Protein AF-0000000083417760 (afdb_homodimer)

Radius of gyration: 20.89 Å; Cα contacts (8 Å, |Δi|>4): 671; chains: 2; bounding box: 54×52×48 Å

pLDDT: mean 97.5, std 2.39, range [79.94, 98.94]

Structure (mmCIF, N/CA/C/O backbone):
data_AF-0000000083417760-model_v1
#
loop_
_entity.id
_entity.type
_entity.pdbx_description
1 polymer 'Uncharacterized protein'
#
loop_
_atom_site.group_PDB
_atom_site.id
_atom_site.type_symbol
_atom_site.label_atom_id
_atom_site.label_alt_id
_atom_site.label_comp_id
_atom_site.label_asym_id
_atom_site.label_entity_id
_atom_site.label_seq_id
_atom_site.pdbx_PDB_ins_code
_atom_site.Cartn_x
_atom_site.Cartn_y
_atom_site.Cartn_z
_atom_site.occupancy
_atom_site.B_iso_or_equiv
_atom_site.auth_seq_id
_atom_site.auth_comp_id
_atom_site.auth_asym_id
_atom_site.auth_atom_id
_atom_site.pdbx_PDB_model_num
ATOM 1 N N . MET A 1 1 ? 11.297 17.328 -15.188 1 97.88 1 MET A N 1
ATOM 2 C CA . MET A 1 1 ? 10.344 16.266 -14.883 1 97.88 1 MET A CA 1
ATOM 3 C C . MET A 1 1 ? 8.953 16.844 -14.617 1 97.88 1 MET A C 1
ATOM 5 O O . MET A 1 1 ? 8.789 17.719 -13.758 1 97.88 1 MET A O 1
ATOM 9 N N . ASP A 1 2 ? 7.879 16.438 -15.414 1 98.88 2 ASP A N 1
ATOM 10 C CA . ASP A 1 2 ? 6.508 16.859 -15.164 1 98.88 2 ASP A CA 1
ATOM 11 C C . ASP A 1 2 ? 5.938 16.203 -13.914 1 98.88 2 ASP A C 1
ATOM 13 O O . ASP A 1 2 ? 6.172 15.016 -13.68 1 98.88 2 ASP A O 1
ATOM 17 N N . PHE A 1 3 ? 5.266 17 -13.172 1 98.94 3 PHE A N 1
ATOM 18 C CA . PHE A 1 3 ? 4.664 16.531 -11.93 1 98.94 3 PHE A CA 1
ATOM 19 C C . PHE A 1 3 ? 3.205 16.969 -11.844 1 98.94 3 PHE A C 1
ATOM 21 O O . PHE A 1 3 ? 2.912 18.141 -11.609 1 98.94 3 PHE A O 1
ATOM 28 N N . TYR A 1 4 ? 2.299 16.031 -12.078 1 98.94 4 TYR A N 1
ATOM 29 C CA . TYR A 1 4 ? 0.861 16.266 -11.992 1 98.94 4 TYR A CA 1
ATOM 30 C C . TYR A 1 4 ? 0.366 16.078 -10.562 1 98.94 4 TYR A C 1
ATOM 32 O O . TYR A 1 4 ? 0.519 15 -9.984 1 98.94 4 TYR A O 1
ATOM 40 N N . TYR A 1 5 ? -0.219 17.172 -9.969 1 98.75 5 TYR A N 1
ATOM 41 C CA . TYR A 1 5 ? -0.447 17.141 -8.523 1 98.75 5 TYR A CA 1
ATOM 42 C C . TYR A 1 5 ? -1.553 18.109 -8.125 1 98.75 5 TYR A C 1
ATOM 44 O O . TYR A 1 5 ? -2.057 18.875 -8.961 1 98.75 5 TYR A O 1
ATOM 52 N N . MET A 1 6 ? -1.96 18 -6.898 1 98.25 6 MET A N 1
ATOM 53 C CA . MET A 1 6 ? -2.701 19.016 -6.16 1 98.25 6 MET A CA 1
ATOM 54 C C . MET A 1 6 ? -1.98 19.391 -4.871 1 98.25 6 MET A C 1
ATOM 56 O O . MET A 1 6 ? -1.491 18.516 -4.156 1 98.25 6 MET A O 1
ATOM 60 N N . PRO A 1 7 ? -1.89 20.641 -4.535 1 96.75 7 PRO A N 1
ATOM 61 C CA . PRO A 1 7 ? -1.045 21.078 -3.424 1 96.75 7 PRO A CA 1
ATOM 62 C C . PRO A 1 7 ? -1.47 20.484 -2.086 1 96.75 7 PRO A C 1
ATOM 64 O O . PRO A 1 7 ? -0.623 20.203 -1.231 1 96.75 7 PRO A O 1
ATOM 67 N N . GLY A 1 8 ? -2.746 20.297 -1.853 1 96.81 8 GLY A N 1
ATOM 68 C CA . GLY A 1 8 ? -3.234 19.828 -0.564 1 96.81 8 GLY A CA 1
ATOM 69 C C . GLY A 1 8 ? -3.096 18.328 -0.382 1 96.81 8 GLY A C 1
ATOM 70 O O . GLY A 1 8 ? -3.223 17.812 0.733 1 96.81 8 GLY A O 1
ATOM 71 N N . SER A 1 9 ? -2.82 17.609 -1.444 1 97.81 9 SER A N 1
ATOM 72 C CA . SER A 1 9 ? -2.764 16.141 -1.425 1 97.81 9 SER A CA 1
ATOM 73 C C . SER A 1 9 ? -1.521 15.656 -0.692 1 97.81 9 SER A C 1
ATOM 75 O O . SER A 1 9 ? -0.396 15.969 -1.087 1 97.81 9 SER A O 1
ATOM 77 N N . ALA A 1 10 ? -1.73 14.867 0.361 1 98.44 10 ALA A N 1
ATOM 78 C CA . ALA A 1 10 ? -0.616 14.352 1.149 1 98.44 10 ALA A CA 1
ATOM 79 C C . ALA A 1 10 ? 0.332 13.523 0.283 1 98.44 10 ALA A C 1
ATOM 81 O O . ALA A 1 10 ? 1.549 13.727 0.318 1 98.44 10 ALA A O 1
ATOM 82 N N . PRO A 1 11 ? -0.184 12.617 -0.586 1 98.75 11 PRO A N 1
ATOM 83 C CA . PRO A 1 11 ? 0.727 11.875 -1.464 1 98.75 11 PRO A CA 1
ATOM 84 C C . PRO A 1 11 ? 1.527 12.789 -2.387 1 98.75 11 PRO A C 1
ATOM 86 O O . PRO A 1 11 ? 2.703 12.531 -2.652 1 98.75 11 PRO A O 1
ATOM 89 N N . CYS A 1 12 ? 0.948 13.844 -2.854 1 98.88 12 CYS A N 1
ATOM 90 C CA . CYS A 1 12 ? 1.666 14.797 -3.699 1 98.88 12 CYS A CA 1
ATOM 91 C C . CYS A 1 12 ? 2.732 15.531 -2.904 1 98.88 12 CYS A C 1
ATOM 93 O O . CYS A 1 12 ? 3.85 15.734 -3.389 1 98.88 12 CYS A O 1
ATOM 95 N N . ARG A 1 13 ? 2.398 15.93 -1.688 1 98.88 13 ARG A N 1
ATOM 96 C CA . ARG A 1 13 ? 3.348 16.656 -0.85 1 98.88 13 ARG A CA 1
ATOM 97 C C . ARG A 1 13 ? 4.551 15.781 -0.502 1 98.88 13 ARG A C 1
ATOM 99 O O . ARG A 1 13 ? 5.672 16.281 -0.387 1 98.88 13 ARG 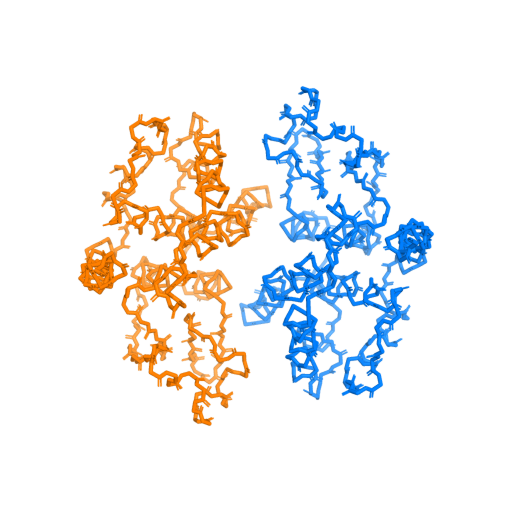A O 1
ATOM 106 N N . SER A 1 14 ? 4.355 14.5 -0.325 1 98.94 14 SER A N 1
ATOM 107 C CA . SER A 1 14 ? 5.484 13.609 -0.076 1 98.94 14 SER A CA 1
ATOM 108 C C . SER A 1 14 ? 6.457 13.609 -1.25 1 98.94 14 SER A C 1
ATOM 110 O O . SER A 1 14 ? 7.676 13.578 -1.054 1 98.94 14 SER A O 1
ATOM 112 N N . VAL A 1 15 ? 5.93 13.672 -2.488 1 98.94 15 VAL A N 1
ATOM 113 C CA . VAL A 1 15 ? 6.773 13.703 -3.68 1 98.94 15 VAL A CA 1
ATOM 114 C C . VAL A 1 15 ? 7.539 15.023 -3.736 1 98.94 15 VAL A C 1
ATOM 116 O O . VAL A 1 15 ? 8.734 15.047 -4.023 1 98.94 15 VAL A O 1
ATOM 119 N N . ILE A 1 16 ? 6.867 16.109 -3.42 1 98.88 16 ILE A N 1
ATOM 120 C CA . ILE A 1 16 ? 7.48 17.422 -3.424 1 98.88 16 ILE A CA 1
ATOM 121 C C . ILE A 1 16 ? 8.633 17.469 -2.426 1 98.88 16 ILE A C 1
ATOM 123 O O . ILE A 1 16 ? 9.734 17.906 -2.762 1 98.88 16 ILE A O 1
ATOM 127 N N . MET A 1 17 ? 8.414 16.969 -1.224 1 98.81 17 MET A N 1
ATOM 128 C CA . MET A 1 17 ? 9.445 16.984 -0.188 1 98.81 17 MET A CA 1
ATOM 129 C C . MET A 1 17 ? 10.609 16.078 -0.562 1 98.81 17 MET A C 1
ATOM 131 O O . MET A 1 17 ? 11.766 16.422 -0.321 1 98.81 17 MET A O 1
ATOM 135 N N . THR A 1 18 ? 10.32 14.906 -1.146 1 98.88 18 THR A N 1
ATOM 136 C CA . THR A 1 18 ? 11.383 14.016 -1.583 1 98.88 18 THR A CA 1
ATOM 137 C C . THR A 1 18 ? 12.227 14.672 -2.674 1 98.88 18 THR A C 1
ATOM 139 O O . THR A 1 18 ? 13.461 14.602 -2.639 1 98.88 18 THR A O 1
ATOM 142 N N . ALA A 1 19 ? 11.555 15.328 -3.631 1 98.81 19 ALA A N 1
ATOM 143 C CA . ALA A 1 19 ? 12.273 16.031 -4.699 1 98.81 19 ALA A CA 1
ATOM 144 C C . ALA A 1 19 ? 13.188 17.109 -4.133 1 98.81 19 ALA A C 1
ATOM 146 O O . ALA A 1 19 ? 14.336 17.234 -4.566 1 98.81 19 ALA A O 1
ATOM 147 N N . LYS A 1 20 ? 12.703 17.828 -3.164 1 98.5 20 LYS A N 1
ATOM 148 C CA . LYS A 1 20 ? 13.508 18.859 -2.518 1 98.5 20 LYS A CA 1
ATOM 149 C C . LYS A 1 20 ? 14.727 18.25 -1.831 1 98.5 20 LYS A C 1
ATOM 151 O O . LYS A 1 20 ? 15.836 18.797 -1.937 1 98.5 20 LYS A O 1
ATOM 156 N N . ALA A 1 21 ? 14.539 17.188 -1.177 1 98.31 21 ALA A N 1
ATOM 157 C CA . ALA A 1 21 ? 15.633 16.516 -0.483 1 98.31 21 ALA A CA 1
ATOM 158 C C . ALA A 1 21 ? 16.719 16.078 -1.464 1 98.31 21 ALA A C 1
ATOM 160 O O . ALA A 1 21 ? 17.891 16.016 -1.107 1 98.31 21 ALA A O 1
ATOM 161 N N . LEU A 1 22 ? 16.328 15.805 -2.697 1 98.5 22 LEU A N 1
ATOM 162 C CA . LEU A 1 22 ? 17.25 15.242 -3.691 1 98.5 22 LEU A CA 1
ATOM 163 C C . LEU A 1 22 ? 17.797 16.328 -4.605 1 98.5 22 LEU A C 1
ATOM 165 O O . LEU A 1 22 ? 18.672 16.078 -5.434 1 98.5 22 LEU A O 1
ATOM 169 N N . GLY A 1 23 ? 17.234 17.516 -4.484 1 97.94 23 GLY A N 1
ATOM 170 C CA . GLY A 1 23 ? 17.609 18.594 -5.383 1 97.94 23 GLY A CA 1
ATOM 171 C C . GLY A 1 23 ? 17.078 18.406 -6.789 1 97.94 23 GLY A C 1
ATOM 172 O O . GLY A 1 23 ? 17.703 18.828 -7.762 1 97.94 23 GLY A O 1
ATOM 173 N N . VAL A 1 24 ? 15.938 17.75 -6.941 1 98.12 24 VAL A N 1
ATOM 174 C CA . VAL A 1 24 ? 15.289 17.5 -8.227 1 98.12 24 VAL A CA 1
ATOM 175 C C . VAL A 1 24 ? 14.227 18.562 -8.477 1 98.12 24 VAL A C 1
ATOM 177 O O . VAL A 1 24 ? 13.406 18.859 -7.602 1 98.12 24 VAL A O 1
ATOM 180 N N . GLU A 1 25 ? 14.219 19.141 -9.586 1 97.25 25 GLU A N 1
ATOM 181 C CA . GLU A 1 25 ? 13.227 20.141 -9.953 1 97.25 25 GLU A CA 1
ATOM 182 C C . GLU A 1 25 ? 11.977 19.5 -10.539 1 97.25 25 GLU A C 1
ATOM 184 O O . GLU A 1 25 ? 12.07 18.594 -11.383 1 97.25 25 GLU A O 1
ATOM 189 N N . LEU A 1 26 ? 10.859 19.953 -10.117 1 98.62 26 LEU A N 1
ATOM 190 C CA . LEU A 1 26 ? 9.57 19.484 -10.617 1 98.62 26 LEU A CA 1
ATOM 191 C C . LEU A 1 26 ? 8.875 20.578 -11.438 1 98.62 26 LEU A C 1
ATOM 193 O O . LEU A 1 26 ? 8.781 21.719 -10.992 1 98.62 26 LEU A O 1
ATOM 197 N N . ASN A 1 27 ? 8.508 20.25 -12.617 1 98.88 27 ASN A N 1
ATOM 198 C CA . ASN A 1 27 ? 7.578 21.078 -13.383 1 98.88 27 ASN A CA 1
ATOM 199 C C . ASN A 1 27 ? 6.133 20.797 -12.984 1 98.88 27 ASN A C 1
ATOM 201 O O . ASN A 1 27 ? 5.496 19.891 -13.539 1 98.88 27 ASN A O 1
ATOM 205 N N . LYS A 1 28 ? 5.637 21.562 -12.062 1 98.69 28 LYS A N 1
ATOM 206 C CA . LYS A 1 28 ? 4.363 21.312 -11.398 1 98.69 28 LYS A CA 1
ATOM 207 C C . LYS A 1 28 ? 3.189 21.641 -12.32 1 98.69 28 LYS A C 1
ATOM 209 O O . LYS A 1 28 ? 3.121 22.719 -12.891 1 98.69 28 LYS A O 1
ATOM 214 N N . LYS A 1 29 ? 2.314 20.719 -12.477 1 98.75 29 LYS A N 1
ATOM 215 C CA . LYS A 1 29 ? 1.09 20.812 -13.266 1 98.75 29 LYS A CA 1
ATOM 216 C C . LYS A 1 29 ? -0.131 20.422 -12.43 1 98.75 29 LYS A C 1
ATOM 218 O O . LYS A 1 29 ? -0.306 19.266 -12.078 1 98.75 29 LYS A O 1
ATOM 223 N N . ILE A 1 30 ? -1.004 21.391 -12.195 1 98.5 30 ILE A N 1
ATOM 224 C CA . ILE A 1 30 ? -2.158 21.141 -11.336 1 98.5 30 ILE A CA 1
ATOM 225 C C . ILE A 1 30 ? -3.184 20.281 -12.078 1 98.5 30 ILE A C 1
ATOM 227 O O . ILE A 1 30 ? -3.506 20.562 -13.234 1 98.5 30 ILE A O 1
ATOM 231 N N . VAL A 1 31 ? -3.613 19.234 -11.5 1 98.62 31 VAL A N 1
ATOM 232 C CA . VAL A 1 31 ? -4.766 18.422 -11.898 1 98.62 31 VAL A CA 1
ATOM 233 C C . VAL A 1 31 ? -5.836 18.484 -10.812 1 98.62 31 VAL A C 1
ATOM 235 O O . VAL A 1 31 ? -5.711 17.844 -9.766 1 98.62 31 VAL A O 1
ATOM 238 N N . ASN A 1 32 ? -6.891 19.281 -11.023 1 97.44 32 ASN A N 1
ATOM 239 C CA . ASN A 1 32 ? -7.973 19.422 -10.055 1 97.44 32 ASN A CA 1
ATOM 240 C C . ASN A 1 32 ? -8.922 18.234 -10.094 1 97.44 32 ASN A C 1
ATOM 242 O O . ASN A 1 32 ? -9.852 18.203 -10.906 1 97.44 32 ASN A O 1
ATOM 246 N N . THR A 1 33 ? -8.742 17.328 -9.172 1 96.38 33 THR A N 1
ATOM 247 C CA . THR A 1 33 ? -9.539 16.109 -9.18 1 96.38 33 THR A CA 1
ATOM 248 C C . THR A 1 33 ? -10.969 16.391 -8.734 1 96.38 33 THR A C 1
ATOM 250 O O . THR A 1 33 ? -11.883 15.625 -9.055 1 96.38 33 THR A O 1
ATOM 253 N N . LEU A 1 34 ? -11.188 17.469 -7.961 1 92.75 34 LEU A N 1
ATOM 254 C CA . LEU A 1 34 ? -12.539 17.859 -7.566 1 92.75 34 LEU A CA 1
ATOM 255 C C . LEU A 1 34 ? -13.367 18.281 -8.781 1 92.75 34 LEU A C 1
ATOM 257 O O . LEU A 1 34 ? -14.594 18.141 -8.773 1 92.75 34 LEU A O 1
ATOM 261 N N . GLU A 1 35 ? -12.703 18.734 -9.766 1 95.88 35 GLU A N 1
ATOM 262 C CA . GLU A 1 35 ? -13.352 19.094 -11.023 1 95.88 35 GLU A CA 1
ATOM 263 C C . GLU A 1 35 ? -13.203 17.984 -12.055 1 95.88 35 GLU A C 1
ATOM 265 O O . GLU A 1 35 ? -13.461 18.203 -13.242 1 95.88 35 GLU A O 1
ATOM 270 N N . LYS A 1 36 ? -12.641 16.875 -11.734 1 97.25 36 LYS A N 1
ATOM 271 C CA . LYS A 1 36 ? -12.539 15.641 -12.516 1 97.25 36 LYS A CA 1
ATOM 272 C C . LYS A 1 36 ? -11.562 15.82 -13.68 1 97.25 36 LYS A C 1
ATOM 274 O O . LYS A 1 36 ? -11.734 15.195 -14.727 1 97.25 36 LYS A O 1
ATOM 279 N N . GLU A 1 37 ? -10.625 16.656 -13.484 1 98.5 37 GLU A N 1
ATOM 280 C CA . GLU A 1 37 ? -9.633 16.891 -14.531 1 98.5 37 GLU A CA 1
ATOM 281 C C . GLU A 1 37 ? -8.812 15.625 -14.797 1 98.5 37 GLU A C 1
ATOM 283 O O . GLU A 1 37 ? -8.312 15.422 -15.898 1 98.5 37 GLU A O 1
ATOM 288 N N . GLN A 1 38 ? -8.695 14.727 -13.812 1 98.5 38 GLN A N 1
ATOM 289 C CA . GLN A 1 38 ? -7.914 13.5 -13.945 1 98.5 38 GLN A CA 1
ATOM 290 C C . GLN A 1 38 ? -8.602 12.516 -14.891 1 98.5 38 GLN A C 1
ATOM 292 O O . GLN A 1 38 ? -7.996 11.523 -15.312 1 98.5 38 GLN A O 1
ATOM 297 N N . LEU A 1 39 ? -9.828 12.812 -15.258 1 98.31 39 LEU A N 1
ATOM 298 C CA . LEU A 1 39 ? -10.578 11.898 -16.109 1 98.31 39 LEU A CA 1
ATOM 299 C C . LEU A 1 39 ? -10.523 12.344 -17.562 1 98.31 39 LEU A C 1
ATOM 301 O O . LEU A 1 39 ? -11.016 11.648 -18.453 1 98.31 39 LEU A O 1
ATOM 305 N N . LYS A 1 40 ? -9.977 13.5 -17.812 1 98.31 40 LYS A N 1
ATOM 306 C CA . LYS A 1 40 ? -9.844 13.969 -19.188 1 98.31 40 LYS A CA 1
ATOM 307 C C . LYS A 1 40 ? -8.906 13.062 -19.984 1 98.31 40 LYS A C 1
ATOM 309 O O . LYS A 1 40 ? -7.898 12.586 -19.469 1 98.31 40 LYS A O 1
ATOM 314 N N . PRO A 1 41 ? -9.195 12.898 -21.281 1 98.12 41 PRO A N 1
ATOM 315 C CA . PRO A 1 41 ? -8.438 11.961 -22.109 1 98.12 41 PRO A CA 1
ATOM 316 C C . PRO A 1 41 ? -6.938 12.258 -22.109 1 98.12 41 PRO A C 1
ATOM 318 O O . PRO A 1 41 ? -6.125 11.328 -22.125 1 98.12 41 PRO A O 1
ATOM 321 N N . GLU A 1 42 ? -6.586 13.492 -22.078 1 98 42 GLU A N 1
ATOM 322 C CA . GLU A 1 42 ? -5.176 13.859 -22.141 1 98 42 GLU A CA 1
ATOM 323 C C . GLU A 1 42 ? -4.418 13.352 -20.922 1 98 42 GLU A C 1
ATOM 325 O O . GLU A 1 42 ? -3.248 12.977 -21.031 1 98 42 GLU A O 1
ATOM 330 N N . PHE A 1 43 ? -5.062 13.398 -19.719 1 98.69 43 PHE A N 1
ATOM 331 C CA . PHE A 1 43 ? -4.41 12.883 -18.516 1 98.69 43 PHE A CA 1
ATOM 332 C C . PHE A 1 43 ? -4.492 11.367 -18.469 1 98.69 43 PHE A C 1
ATOM 334 O O . PHE A 1 43 ? -3.533 10.703 -18.062 1 98.69 43 PHE A O 1
ATOM 341 N N . VAL A 1 44 ? -5.629 10.789 -18.891 1 98.31 44 VAL A N 1
ATOM 342 C CA . VAL A 1 44 ? -5.832 9.344 -18.859 1 98.31 44 VAL A CA 1
ATOM 343 C C . VAL A 1 44 ? -4.816 8.656 -19.766 1 98.31 44 VAL A C 1
ATOM 345 O O . VAL A 1 44 ? -4.348 7.559 -19.469 1 98.31 44 VAL A O 1
ATOM 348 N N . LYS A 1 45 ? -4.375 9.297 -20.781 1 97.81 45 LYS A N 1
ATOM 349 C CA . LYS A 1 45 ? -3.352 8.766 -21.672 1 97.81 45 LYS A CA 1
ATOM 350 C C . LYS A 1 45 ? -2.02 8.609 -20.938 1 97.81 45 LYS A C 1
ATOM 352 O O . LYS A 1 45 ? -1.226 7.727 -21.281 1 97.81 45 LYS A O 1
ATOM 357 N N . ILE A 1 46 ? -1.769 9.469 -19.984 1 98.38 46 ILE A N 1
ATOM 358 C CA . ILE A 1 46 ? -0.535 9.414 -19.219 1 98.38 46 ILE A CA 1
ATOM 359 C C . ILE A 1 46 ? -0.664 8.367 -18.109 1 98.38 46 ILE A C 1
ATOM 361 O O . ILE A 1 46 ? 0.223 7.531 -17.938 1 98.38 46 ILE A O 1
ATOM 365 N N . ASN A 1 47 ? -1.743 8.406 -17.438 1 98.69 47 ASN A N 1
ATOM 366 C CA . ASN A 1 47 ? -2.037 7.512 -16.328 1 98.69 47 ASN A CA 1
ATOM 367 C C . ASN A 1 47 ? -3.43 6.898 -16.453 1 98.69 47 ASN A C 1
ATOM 369 O O . ASN A 1 47 ? -4.406 7.465 -15.969 1 98.69 47 ASN A O 1
ATOM 373 N N . PRO A 1 48 ? -3.537 5.68 -16.938 1 98.25 48 PRO A N 1
ATOM 374 C CA . PRO A 1 48 ? -4.84 5.039 -17.141 1 98.25 48 PRO A CA 1
ATOM 375 C C . PRO A 1 48 ? -5.605 4.836 -15.836 1 98.25 48 PRO A C 1
ATOM 377 O O . PRO A 1 48 ? -6.816 4.59 -15.867 1 98.25 48 PRO A O 1
ATOM 380 N N . GLN A 1 49 ? -4.918 4.922 -14.703 1 98.56 49 GLN A N 1
ATOM 381 C CA . GLN A 1 49 ? -5.574 4.832 -13.406 1 98.56 49 GLN A CA 1
ATOM 382 C C . GLN A 1 49 ? -6.09 6.195 -12.953 1 98.56 49 GLN A C 1
ATOM 384 O O . GLN A 1 49 ? -6.809 6.297 -11.953 1 98.56 49 GLN A O 1
ATOM 389 N N . HIS A 1 50 ? -5.609 7.27 -13.625 1 98.44 50 HIS A N 1
ATOM 390 C CA . HIS A 1 50 ? -6.094 8.641 -13.516 1 98.44 50 HIS A CA 1
ATOM 391 C C . HIS A 1 50 ? -5.953 9.164 -12.094 1 98.44 50 HIS A C 1
ATOM 393 O O . HIS A 1 50 ? -6.883 9.766 -11.555 1 98.44 50 HIS A O 1
ATOM 399 N N . THR A 1 51 ? -4.871 8.812 -11.43 1 98.44 51 THR A N 1
ATOM 400 C CA . THR A 1 51 ? -4.613 9.289 -10.07 1 98.44 51 THR A CA 1
ATOM 401 C C . THR A 1 51 ? -3.488 10.312 -10.062 1 98.44 51 THR A C 1
ATOM 403 O O . THR A 1 51 ? -2.682 10.367 -10.992 1 98.44 51 THR A O 1
ATOM 406 N N . ILE A 1 52 ? -3.479 11.164 -9.109 1 98.62 52 ILE A N 1
ATOM 407 C CA . ILE A 1 52 ? -2.326 11.977 -8.734 1 98.62 52 ILE A CA 1
ATOM 408 C C . ILE A 1 52 ? -1.758 11.484 -7.406 1 98.62 52 ILE A C 1
ATOM 410 O O . ILE A 1 52 ? -2.477 10.898 -6.598 1 98.62 52 ILE A O 1
ATOM 414 N N . PRO A 1 53 ? -0.456 11.656 -7.172 1 98.88 53 PRO A N 1
ATOM 415 C CA . PRO A 1 53 ? 0.546 12.258 -8.055 1 98.88 53 PRO A CA 1
ATOM 416 C C . PRO A 1 53 ? 0.907 11.359 -9.234 1 98.88 53 PRO A C 1
ATOM 418 O O . PRO A 1 53 ? 0.775 10.133 -9.148 1 98.88 53 PRO A O 1
ATOM 421 N N . THR A 1 54 ? 1.245 11.945 -10.336 1 98.94 54 THR A N 1
ATOM 422 C CA . THR A 1 54 ? 1.844 11.312 -11.508 1 98.94 54 THR A CA 1
ATOM 423 C C . THR A 1 54 ? 3.047 12.109 -12 1 98.94 54 THR A C 1
ATOM 425 O O . THR A 1 54 ? 3 13.344 -12.047 1 98.94 54 THR A O 1
ATOM 428 N N . ILE A 1 55 ? 4.168 11.469 -12.258 1 98.94 55 ILE A N 1
ATOM 429 C CA . ILE A 1 55 ? 5.309 12.156 -12.852 1 98.94 55 ILE A CA 1
ATOM 430 C C . ILE A 1 55 ? 5.523 11.656 -14.281 1 98.94 55 ILE A C 1
ATOM 432 O O . ILE A 1 55 ? 5.094 10.555 -14.625 1 98.94 55 ILE A O 1
ATOM 436 N N . VAL A 1 56 ? 6.09 12.422 -15.117 1 98.88 56 VAL A N 1
ATOM 437 C CA . VAL A 1 56 ? 6.676 12.047 -16.406 1 98.88 56 VAL A CA 1
ATOM 438 C C . VAL A 1 56 ? 8.133 12.492 -16.453 1 98.88 56 VAL A C 1
ATOM 440 O O . VAL A 1 56 ? 8.422 13.688 -16.578 1 98.88 56 VAL A O 1
ATOM 443 N N . ASP A 1 57 ? 9.047 11.539 -16.281 1 98.75 57 ASP A N 1
ATOM 444 C CA . ASP A 1 57 ? 10.484 11.773 -16.312 1 98.75 57 ASP A CA 1
ATOM 445 C C . ASP A 1 57 ? 11.102 11.305 -17.625 1 98.75 57 ASP A C 1
ATOM 447 O O . ASP A 1 57 ? 11.422 10.125 -17.781 1 98.75 57 ASP A O 1
ATOM 451 N N . ASN A 1 58 ? 11.344 12.266 -18.562 1 97.69 58 ASN A N 1
ATOM 452 C CA . ASN A 1 58 ? 11.898 11.938 -19.875 1 97.69 58 ASN A CA 1
ATOM 453 C C . ASN A 1 58 ? 11.109 10.836 -20.562 1 97.69 58 ASN A C 1
ATOM 455 O O . ASN A 1 58 ? 11.672 9.82 -20.969 1 97.69 58 ASN A O 1
ATOM 459 N N . GLY A 1 59 ? 9.844 11 -20.562 1 98 59 GLY A N 1
ATOM 460 C CA . GLY A 1 59 ? 8.961 10.086 -21.266 1 98 59 GLY A CA 1
ATOM 461 C C . GLY A 1 59 ? 8.5 8.922 -20.422 1 98 59 GLY A C 1
ATOM 462 O O . GLY A 1 59 ? 7.598 8.18 -20.812 1 98 59 GLY A O 1
ATOM 463 N N . PHE A 1 60 ? 9.07 8.758 -19.25 1 98.44 60 PHE A N 1
ATOM 464 C CA . PHE A 1 60 ? 8.672 7.684 -18.344 1 98.44 60 PHE A CA 1
ATOM 465 C C . PHE A 1 60 ? 7.598 8.164 -17.375 1 98.44 60 PHE A C 1
ATOM 467 O O . PHE A 1 60 ? 7.867 8.992 -16.5 1 98.44 60 PHE A O 1
ATOM 474 N N . ALA A 1 61 ? 6.352 7.637 -17.516 1 98.81 61 ALA A N 1
ATOM 475 C CA . ALA A 1 61 ? 5.242 7.984 -16.641 1 98.81 61 ALA A CA 1
ATOM 476 C C . ALA A 1 61 ? 5.172 7.035 -15.445 1 98.81 61 ALA A C 1
ATOM 478 O O . ALA A 1 61 ? 5.332 5.824 -15.602 1 98.81 61 ALA A O 1
ATOM 479 N N . LEU A 1 62 ? 4.988 7.625 -14.312 1 98.88 62 LEU A N 1
ATOM 480 C CA . LEU A 1 62 ? 4.891 6.844 -13.086 1 98.88 62 LEU A CA 1
ATOM 481 C C . LEU A 1 62 ? 3.906 7.488 -12.109 1 98.88 62 LEU A C 1
ATOM 483 O O . LEU A 1 62 ? 3.908 8.703 -11.938 1 98.88 62 LEU A O 1
ATOM 487 N N . TRP A 1 63 ? 3.035 6.59 -11.625 1 98.75 63 TRP A N 1
ATOM 488 C CA . TRP A 1 63 ? 2.133 7.008 -10.555 1 98.75 63 TRP A CA 1
ATOM 489 C C . TRP A 1 63 ? 2.244 6.078 -9.352 1 98.75 63 TRP A C 1
ATOM 491 O O . TRP A 1 63 ? 2.957 5.074 -9.406 1 98.75 63 TRP A O 1
ATOM 501 N N . GLU A 1 64 ? 1.412 6.477 -8.312 1 98.19 64 GLU A N 1
ATOM 502 C CA . GLU A 1 64 ? 1.543 5.973 -6.945 1 98.19 64 GLU A CA 1
ATOM 503 C C . GLU A 1 64 ? 2.668 6.688 -6.199 1 98.19 64 GLU A C 1
ATOM 505 O O . GLU A 1 64 ? 3.836 6.574 -6.574 1 98.19 64 GLU A O 1
ATOM 510 N N . SER A 1 65 ? 2.41 7.484 -5.195 1 98.81 65 SER A N 1
ATOM 511 C CA . SER A 1 65 ? 3.344 8.391 -4.539 1 98.81 65 SER A CA 1
ATOM 512 C C . SER A 1 65 ? 4.543 7.641 -3.973 1 98.81 65 SER A C 1
ATOM 514 O O . SER A 1 65 ? 5.691 8.031 -4.188 1 98.81 65 SER A O 1
ATOM 516 N N . ARG A 1 66 ? 4.34 6.465 -3.355 1 98.88 66 ARG A N 1
ATOM 517 C CA . ARG A 1 66 ? 5.418 5.742 -2.695 1 98.88 66 ARG A CA 1
ATOM 518 C C . ARG A 1 66 ? 6.348 5.09 -3.717 1 98.88 66 ARG A C 1
ATOM 520 O O . ARG A 1 66 ? 7.559 5.023 -3.506 1 98.88 66 ARG A O 1
ATOM 527 N N . ALA A 1 67 ? 5.766 4.613 -4.844 1 98.88 67 ALA A N 1
ATOM 528 C CA . ALA A 1 67 ? 6.602 4.148 -5.949 1 98.88 67 ALA A CA 1
ATOM 529 C C . ALA A 1 67 ? 7.438 5.289 -6.523 1 98.88 67 ALA A C 1
ATOM 531 O O . ALA A 1 67 ? 8.609 5.098 -6.863 1 98.88 67 ALA A O 1
ATOM 532 N N . ILE A 1 68 ? 6.859 6.5 -6.625 1 98.94 68 ILE A N 1
ATOM 533 C CA . ILE A 1 68 ? 7.559 7.676 -7.125 1 98.94 68 ILE A CA 1
ATOM 534 C C . ILE A 1 68 ? 8.703 8.039 -6.176 1 98.94 68 ILE A C 1
ATOM 536 O O . ILE A 1 68 ? 9.805 8.359 -6.621 1 98.94 68 ILE A O 1
ATOM 540 N N . LEU A 1 69 ? 8.445 7.965 -4.848 1 98.94 69 LEU A N 1
ATOM 541 C CA . LEU A 1 69 ? 9.492 8.281 -3.885 1 98.94 69 LEU A CA 1
ATOM 542 C C . LEU A 1 69 ? 10.703 7.367 -4.074 1 98.94 69 LEU A C 1
ATOM 544 O O . LEU A 1 69 ? 11.836 7.844 -4.168 1 98.94 69 LEU A O 1
ATOM 548 N N . VAL A 1 70 ? 10.438 6.066 -4.141 1 98.94 70 VAL A N 1
ATOM 549 C CA . VAL A 1 70 ? 11.523 5.105 -4.293 1 98.94 70 VAL A CA 1
ATOM 550 C C . VAL A 1 70 ? 12.242 5.344 -5.625 1 98.94 70 VAL A C 1
ATOM 552 O O . VAL A 1 70 ? 13.469 5.324 -5.688 1 98.94 70 VAL A O 1
ATOM 555 N N . TYR A 1 71 ? 11.492 5.633 -6.688 1 98.94 71 TYR A N 1
ATOM 556 C CA . TYR A 1 71 ? 12.078 5.902 -7.996 1 98.94 71 TYR A CA 1
ATOM 557 C C . TYR A 1 71 ? 13.016 7.102 -7.941 1 98.94 71 TYR A C 1
ATOM 559 O O . TYR A 1 71 ? 14.148 7.035 -8.43 1 98.94 71 TYR A O 1
ATOM 567 N N . LEU A 1 72 ? 12.586 8.195 -7.316 1 98.94 72 LEU A N 1
ATOM 568 C CA . LEU A 1 72 ? 13.383 9.422 -7.246 1 98.94 72 LEU A CA 1
ATOM 569 C C . LEU A 1 72 ? 14.688 9.18 -6.492 1 98.94 72 LEU A C 1
ATOM 571 O O . LEU A 1 72 ? 15.75 9.625 -6.926 1 98.94 72 LEU A O 1
ATOM 575 N N . VAL A 1 73 ? 14.617 8.43 -5.383 1 98.69 73 VAL A N 1
ATOM 576 C CA . VAL A 1 73 ? 15.82 8.234 -4.586 1 98.69 73 VAL A CA 1
ATOM 577 C C . VAL A 1 73 ? 16.781 7.289 -5.309 1 98.69 73 VAL A C 1
ATOM 579 O O . VAL A 1 73 ? 18 7.453 -5.238 1 98.69 73 VAL A O 1
ATOM 582 N N . GLU A 1 74 ? 16.234 6.262 -5.988 1 98.56 74 GLU A N 1
ATOM 583 C CA . GLU A 1 74 ? 17.078 5.301 -6.699 1 98.56 74 GLU A CA 1
ATOM 584 C C . GLU A 1 74 ? 17.75 5.949 -7.906 1 98.56 74 GLU A C 1
ATOM 586 O O . GLU A 1 74 ? 18.906 5.637 -8.219 1 98.56 74 GLU A O 1
ATOM 591 N N . LYS A 1 75 ? 17.047 6.848 -8.547 1 98.38 75 LYS A N 1
ATOM 592 C CA . LYS A 1 75 ? 17.531 7.422 -9.805 1 98.38 75 LYS A CA 1
ATOM 593 C C . LYS A 1 75 ? 18.391 8.648 -9.547 1 98.38 75 LYS A C 1
ATOM 595 O O . LYS A 1 75 ? 19.406 8.859 -10.227 1 98.38 75 LYS A O 1
ATOM 600 N N . TYR A 1 76 ? 18.062 9.445 -8.555 1 98.31 76 TYR A N 1
ATOM 601 C CA . TYR A 1 76 ? 18.656 10.773 -8.438 1 98.31 76 TYR A CA 1
ATOM 602 C C . TYR A 1 76 ? 19.391 10.93 -7.113 1 98.31 76 TYR A C 1
ATOM 604 O O . TYR A 1 76 ? 20.062 11.938 -6.883 1 98.31 76 TYR A O 1
ATOM 612 N N . GLY A 1 77 ? 19.25 9.945 -6.211 1 97.81 77 GLY A N 1
ATOM 613 C CA . GLY A 1 77 ? 19.938 10.039 -4.926 1 97.81 77 GLY A CA 1
ATOM 614 C C . GLY A 1 77 ? 21.438 10.008 -5.047 1 97.81 77 GLY A C 1
ATOM 615 O O . GLY A 1 77 ? 21.984 9.281 -5.887 1 97.81 77 GLY A O 1
ATOM 616 N N . LYS A 1 78 ? 22.125 10.734 -4.164 1 96.62 78 LYS A N 1
ATOM 617 C CA . LYS A 1 78 ? 23.578 10.781 -4.156 1 96.62 78 LYS A CA 1
ATOM 618 C C . LYS A 1 78 ? 24.156 9.703 -3.244 1 96.62 78 LYS A C 1
ATOM 620 O O . LYS A 1 78 ? 25.344 9.391 -3.318 1 96.62 78 LYS A O 1
ATOM 625 N N . ASP A 1 79 ? 23.391 9.242 -2.35 1 96.12 79 ASP A N 1
ATOM 626 C CA . ASP A 1 79 ? 23.719 8.156 -1.433 1 96.12 79 ASP A CA 1
ATOM 627 C C . ASP A 1 79 ? 22.469 7.359 -1.047 1 96.12 79 ASP A C 1
ATOM 629 O O . ASP A 1 79 ? 21.406 7.543 -1.636 1 96.12 79 ASP A O 1
ATOM 633 N N . ASP A 1 80 ? 22.656 6.504 -0.056 1 94.56 80 ASP A N 1
ATOM 634 C CA . ASP A 1 80 ? 21.562 5.582 0.261 1 94.56 80 ASP A CA 1
ATOM 635 C C . ASP A 1 80 ? 20.844 6 1.542 1 94.56 80 ASP A C 1
ATOM 637 O O . ASP A 1 80 ? 20.172 5.188 2.176 1 94.56 80 ASP A O 1
ATOM 641 N N . SER A 1 81 ? 21.016 7.207 1.963 1 96.38 81 SER A N 1
ATOM 642 C CA . SER A 1 81 ? 20.516 7.617 3.266 1 96.38 81 SER A CA 1
ATOM 643 C C . SER A 1 81 ? 18.984 7.625 3.281 1 96.38 81 SER A C 1
ATOM 645 O O . SER A 1 81 ? 18.359 7.156 4.242 1 96.38 81 SER A O 1
ATOM 647 N N . LEU A 1 82 ? 18.391 8.055 2.186 1 98.5 82 LEU A N 1
ATOM 648 C CA . LEU A 1 82 ? 16.938 8.195 2.152 1 98.5 82 LEU A CA 1
ATOM 649 C C . LEU A 1 82 ? 16.266 6.848 1.888 1 98.5 82 LEU A C 1
ATOM 651 O O . LEU A 1 82 ? 15.062 6.691 2.115 1 98.5 82 LEU A O 1
ATOM 655 N N . TYR A 1 83 ? 17.031 5.91 1.386 1 98.56 83 TYR A N 1
ATOM 656 C CA . TYR A 1 83 ? 16.547 4.566 1.09 1 98.56 83 TYR A CA 1
ATOM 657 C C . TYR A 1 83 ? 17.688 3.551 1.171 1 98.56 83 TYR A C 1
ATOM 659 O O . TYR A 1 83 ? 18.281 3.191 0.151 1 98.56 83 TYR A O 1
ATOM 667 N N . PRO A 1 84 ? 17.906 2.992 2.379 1 98.06 84 PRO A N 1
ATOM 668 C CA . PRO A 1 84 ? 19.078 2.154 2.637 1 98.06 84 PRO A CA 1
ATOM 669 C C . PRO A 1 84 ? 19.125 0.915 1.746 1 98.06 84 PRO A C 1
ATOM 671 O O . PRO A 1 84 ? 18.078 0.365 1.392 1 98.06 84 PRO A O 1
ATOM 674 N N . LYS A 1 85 ? 20.406 0.455 1.526 1 96.62 85 LYS A N 1
ATOM 675 C CA . LYS A 1 85 ? 20.578 -0.722 0.681 1 96.62 85 LYS A CA 1
ATOM 676 C C . LYS A 1 85 ? 20.656 -1.994 1.521 1 96.62 85 LYS A C 1
ATOM 678 O O . LYS A 1 85 ? 20.516 -3.1 0.996 1 96.62 85 LYS A O 1
ATOM 683 N N . ASP A 1 86 ? 20.953 -1.82 2.857 1 97.75 86 ASP A N 1
ATOM 684 C CA . ASP A 1 86 ? 20.859 -2.973 3.746 1 97.75 86 ASP A CA 1
ATOM 685 C C . ASP A 1 86 ? 19.469 -3.58 3.73 1 97.75 86 ASP A C 1
ATOM 687 O O . ASP A 1 86 ? 18.469 -2.877 3.947 1 97.75 86 ASP A O 1
ATOM 691 N N . PRO A 1 87 ? 19.328 -4.887 3.473 1 98.06 87 PRO A N 1
ATOM 692 C CA . PRO A 1 87 ? 18 -5.492 3.285 1 98.06 87 PRO A CA 1
ATOM 693 C C . PRO A 1 87 ? 17.094 -5.293 4.492 1 98.06 87 PRO A C 1
ATOM 695 O O . PRO A 1 87 ? 15.891 -5.035 4.328 1 98.06 87 PRO A O 1
ATOM 698 N N . LYS A 1 88 ? 17.641 -5.379 5.676 1 98.38 88 LYS A N 1
ATOM 699 C CA . LYS A 1 88 ? 16.812 -5.234 6.863 1 98.38 88 LYS A CA 1
ATOM 700 C C . LYS A 1 88 ? 16.328 -3.793 7.031 1 98.38 88 LYS A C 1
ATOM 702 O O . LYS A 1 88 ? 15.148 -3.547 7.27 1 98.38 88 LYS A O 1
ATOM 707 N N . GLN A 1 89 ? 17.25 -2.832 6.898 1 98.38 89 GLN A N 1
ATOM 708 C CA . GLN A 1 89 ? 16.891 -1.422 7.02 1 98.38 89 GLN A CA 1
ATOM 709 C C . GLN A 1 89 ? 15.891 -1.012 5.934 1 98.38 89 GLN A C 1
ATOM 711 O O . GLN A 1 89 ? 14.922 -0.298 6.211 1 98.38 89 GLN A O 1
ATOM 716 N N . GLN A 1 90 ? 16.141 -1.512 4.75 1 98.62 90 GLN A N 1
ATOM 717 C CA . GLN A 1 90 ? 15.258 -1.208 3.635 1 98.62 90 GLN A CA 1
ATOM 718 C C . GLN A 1 90 ? 13.867 -1.785 3.869 1 98.62 90 GLN A C 1
ATOM 720 O O . GLN A 1 90 ? 12.859 -1.151 3.539 1 98.62 90 GLN A O 1
ATOM 725 N N . ALA A 1 91 ? 13.812 -2.973 4.457 1 98.88 91 ALA A N 1
ATOM 726 C CA . ALA A 1 91 ? 12.547 -3.639 4.727 1 98.88 91 ALA A CA 1
ATOM 727 C C . ALA A 1 91 ? 11.688 -2.818 5.691 1 98.88 91 ALA A C 1
ATOM 729 O O . ALA A 1 91 ? 10.469 -2.725 5.523 1 98.88 91 ALA A O 1
ATOM 730 N N . ILE A 1 92 ? 12.297 -2.205 6.652 1 98.75 92 ILE A N 1
ATOM 731 C CA . ILE A 1 92 ? 11.562 -1.393 7.613 1 98.75 92 ILE A CA 1
ATOM 732 C C . ILE A 1 92 ? 11 -0.154 6.922 1 98.75 92 ILE A C 1
ATOM 734 O O . ILE A 1 92 ? 9.852 0.223 7.145 1 98.75 92 ILE A O 1
ATOM 738 N N . VAL A 1 93 ? 11.789 0.444 6.035 1 98.94 93 VAL A N 1
ATOM 739 C CA . VAL A 1 93 ? 11.328 1.592 5.266 1 98.94 93 VAL A CA 1
ATOM 740 C C . VAL A 1 93 ? 10.109 1.198 4.434 1 98.94 93 VAL A C 1
ATOM 742 O O . VAL A 1 93 ? 9.078 1.877 4.473 1 98.94 93 VAL A O 1
ATOM 745 N N . ASN A 1 94 ? 10.234 0.082 3.729 1 98.94 94 ASN A N 1
ATOM 746 C CA . ASN A 1 94 ? 9.125 -0.385 2.896 1 98.94 94 ASN A CA 1
ATOM 747 C C . ASN A 1 94 ? 7.883 -0.677 3.73 1 98.94 94 ASN A C 1
ATOM 749 O O . ASN A 1 94 ? 6.773 -0.295 3.354 1 98.94 94 ASN A O 1
ATOM 753 N N . GLN A 1 95 ? 8.102 -1.321 4.832 1 98.94 95 GLN A N 1
ATOM 754 C CA . GLN A 1 95 ? 6.98 -1.637 5.711 1 98.94 95 GLN A CA 1
ATOM 755 C C . GLN A 1 95 ? 6.258 -0.369 6.152 1 98.94 95 GLN A C 1
ATOM 757 O O . GLN A 1 95 ? 5.023 -0.337 6.203 1 98.94 95 GLN A O 1
ATOM 762 N N . ARG A 1 96 ? 6.984 0.668 6.488 1 98.94 96 ARG A N 1
ATOM 763 C CA . ARG A 1 96 ? 6.391 1.923 6.934 1 98.94 96 ARG A CA 1
ATOM 764 C C . ARG A 1 96 ? 5.656 2.617 5.793 1 98.94 96 ARG A C 1
ATOM 766 O O . ARG A 1 96 ? 4.617 3.248 6.008 1 98.94 96 ARG A O 1
ATOM 773 N N . LEU A 1 97 ? 6.223 2.51 4.574 1 98.94 97 LEU A N 1
ATOM 774 C CA . LEU A 1 97 ? 5.547 3.08 3.414 1 98.94 97 LEU A CA 1
ATOM 775 C C . LEU A 1 97 ? 4.215 2.381 3.16 1 98.94 97 LEU A C 1
ATOM 777 O O . LEU A 1 97 ? 3.201 3.037 2.918 1 98.94 97 LEU A O 1
ATOM 781 N N . TYR A 1 98 ? 4.219 1.071 3.256 1 98.94 98 TYR A N 1
ATOM 782 C CA . TYR A 1 98 ? 2.982 0.32 3.078 1 98.94 98 TYR A CA 1
ATOM 783 C C . TYR A 1 98 ? 2.006 0.598 4.215 1 98.94 98 TYR A C 1
ATOM 785 O O . TYR A 1 98 ? 0.794 0.667 4 1 98.94 98 TYR A O 1
ATOM 793 N N . PHE A 1 99 ? 2.541 0.76 5.48 1 98.94 99 PHE A N 1
ATOM 794 C CA . PHE A 1 99 ? 1.719 1.145 6.621 1 98.94 99 PHE A CA 1
ATOM 795 C C . PHE A 1 99 ? 1.014 2.469 6.359 1 98.94 99 PHE A C 1
ATOM 797 O O . PHE A 1 99 ? -0.182 2.607 6.629 1 98.94 99 PHE A O 1
ATOM 804 N N . ASP A 1 100 ? 1.75 3.398 5.828 1 98.88 100 ASP A N 1
ATOM 805 C CA . ASP A 1 100 ? 1.144 4.691 5.523 1 98.88 100 ASP A CA 1
ATOM 806 C C . ASP A 1 100 ? 0.003 4.539 4.52 1 98.88 100 ASP A C 1
ATOM 808 O O . AS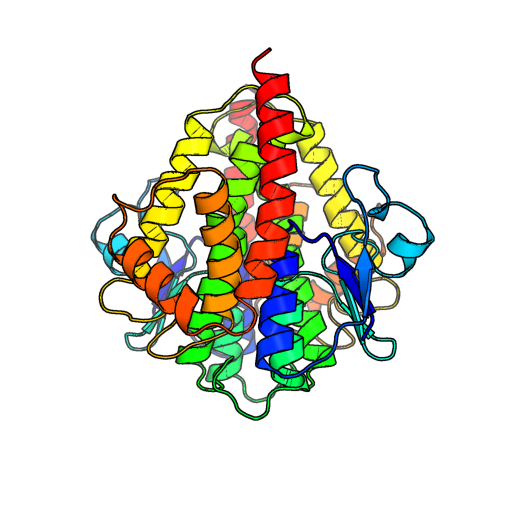P A 1 100 ? -1.104 5.027 4.75 1 98.88 100 ASP A O 1
ATOM 812 N N . MET A 1 101 ? 0.246 3.85 3.453 1 98.62 101 MET A N 1
ATOM 813 C CA . MET A 1 101 ? -0.768 3.709 2.412 1 98.62 101 MET A CA 1
ATOM 814 C C . MET A 1 101 ? -1.982 2.949 2.934 1 98.62 101 MET A C 1
ATOM 816 O O . MET A 1 101 ? -3.117 3.41 2.793 1 98.62 101 MET A O 1
ATOM 820 N N . GLY A 1 102 ? -1.677 1.817 3.58 1 98.25 102 GLY A N 1
ATOM 821 C CA . GLY A 1 102 ? -2.73 0.85 3.842 1 98.25 102 GLY A CA 1
ATOM 822 C C . GLY A 1 102 ? -3.42 1.062 5.176 1 98.25 102 GLY A C 1
ATOM 823 O O . GLY A 1 102 ? -4.473 0.477 5.438 1 98.25 102 GLY A O 1
ATOM 824 N N . VAL A 1 103 ? -2.83 1.914 6.078 1 98.69 103 VAL A N 1
ATOM 825 C CA . VAL A 1 103 ? -3.377 2.045 7.426 1 98.69 103 VAL A CA 1
ATOM 826 C C . VAL A 1 103 ? -3.529 3.523 7.781 1 98.69 103 VAL A C 1
ATOM 828 O O . VAL A 1 103 ? -4.648 4.016 7.953 1 98.69 103 VAL A O 1
ATOM 831 N N . LEU A 1 104 ? -2.48 4.273 7.773 1 98.88 104 LEU A N 1
ATOM 832 C CA . LEU A 1 104 ? -2.479 5.637 8.297 1 98.88 104 LEU A CA 1
ATOM 833 C C . LEU A 1 104 ? -3.221 6.582 7.359 1 98.88 104 LEU A C 1
ATOM 835 O O . LEU A 1 104 ? -4.297 7.082 7.695 1 98.88 104 LEU A O 1
ATOM 839 N N . PHE A 1 105 ? -2.76 6.711 6.148 1 98.75 105 PHE A N 1
ATOM 840 C CA . PHE A 1 105 ? -3.424 7.562 5.168 1 98.75 105 PHE A CA 1
ATOM 841 C C . PHE A 1 105 ? -4.805 7.02 4.824 1 98.75 105 PHE A C 1
ATOM 843 O O . PHE A 1 105 ? -5.754 7.785 4.648 1 98.75 105 PHE A O 1
ATOM 850 N N . LYS A 1 106 ? -4.859 5.723 4.738 1 98.56 106 LYS A N 1
ATOM 851 C CA . LYS A 1 106 ? -6.148 5.086 4.461 1 98.56 106 LYS A CA 1
ATOM 852 C C . LYS A 1 106 ? -7.184 5.461 5.52 1 98.56 106 LYS A C 1
ATOM 854 O O . LYS A 1 106 ? -8.352 5.684 5.199 1 98.56 106 LYS A O 1
ATOM 859 N N . SER A 1 107 ? -6.816 5.434 6.812 1 98.75 107 SER A N 1
ATOM 860 C CA . SER A 1 107 ? -7.762 5.773 7.871 1 98.75 107 SER A CA 1
ATOM 861 C C . SER A 1 107 ? -8.273 7.199 7.715 1 98.75 107 SER A C 1
ATOM 863 O O . SER A 1 107 ? -9.453 7.477 7.969 1 98.75 107 SER A O 1
ATOM 865 N N . PHE A 1 108 ? -7.402 8.086 7.293 1 98.62 108 PHE A N 1
ATOM 866 C CA . PHE A 1 108 ? -7.809 9.461 7.016 1 98.62 108 PHE A CA 1
ATOM 867 C C . PHE A 1 108 ? -8.836 9.508 5.891 1 98.62 108 PHE A C 1
ATOM 869 O O . PHE A 1 108 ? -9.898 10.109 6.039 1 98.62 108 PHE A O 1
ATOM 876 N N . ALA A 1 109 ? -8.5 8.891 4.777 1 97.62 109 ALA A N 1
ATOM 877 C CA . ALA A 1 109 ? -9.344 8.914 3.586 1 97.62 109 ALA A CA 1
ATOM 878 C C . ALA A 1 109 ? -10.711 8.297 3.873 1 97.62 109 ALA A C 1
ATOM 880 O O . ALA A 1 109 ? -11.742 8.859 3.49 1 97.62 109 ALA A O 1
ATOM 881 N N . ASP A 1 110 ? -10.695 7.156 4.609 1 97.31 110 ASP A N 1
ATOM 882 C CA . ASP A 1 110 ? -11.93 6.434 4.898 1 97.31 110 ASP A CA 1
ATOM 883 C C . ASP A 1 110 ? -12.859 7.27 5.773 1 97.31 110 ASP A C 1
ATOM 885 O O . ASP A 1 110 ? -14.086 7.148 5.676 1 97.31 110 ASP A O 1
ATOM 889 N N . TYR A 1 111 ? -12.344 8.102 6.59 1 98.25 111 TYR A N 1
ATOM 890 C CA . TYR A 1 111 ? -13.172 8.914 7.477 1 98.25 111 TYR A CA 1
ATOM 891 C C . TYR A 1 111 ? -13.586 10.211 6.801 1 98.25 111 TYR A C 1
ATOM 893 O O . TYR A 1 111 ? -14.773 10.539 6.746 1 98.25 111 TYR A O 1
ATOM 901 N N . TYR A 1 112 ? -12.672 10.906 6.16 1 97.75 112 TYR A N 1
ATOM 902 C CA . TYR A 1 112 ? -12.922 12.289 5.773 1 97.75 112 TYR A CA 1
ATOM 903 C C . TYR A 1 112 ? -13.484 12.367 4.359 1 97.75 112 TYR A C 1
ATOM 905 O O . TYR A 1 112 ? -14.266 13.273 4.047 1 97.75 112 TYR A O 1
ATOM 913 N N . TYR A 1 113 ? -13.078 11.461 3.443 1 95.75 113 TYR A N 1
ATOM 914 C CA . TYR A 1 113 ? -13.508 11.617 2.057 1 95.75 113 TYR A CA 1
ATOM 915 C C . TYR A 1 113 ? -15.016 11.469 1.934 1 95.75 113 TYR A C 1
ATOM 917 O O . TYR A 1 113 ? -15.672 12.273 1.269 1 95.75 113 TYR A O 1
ATOM 925 N N . PRO A 1 114 ? -15.656 10.477 2.609 1 95.75 114 PRO A N 1
ATOM 926 C CA . PRO A 1 114 ? -17.125 10.406 2.553 1 95.75 114 PRO A CA 1
ATOM 927 C C . PRO A 1 114 ? -17.797 11.695 3.016 1 95.75 114 PRO A C 1
ATOM 929 O O . PRO A 1 114 ? -18.812 12.109 2.449 1 95.75 114 PRO A O 1
ATOM 932 N N . ILE A 1 115 ? -17.219 12.328 3.932 1 96.25 115 ILE A N 1
ATOM 933 C CA . ILE A 1 115 ? -17.766 13.562 4.48 1 96.25 115 ILE A CA 1
ATOM 934 C C . ILE A 1 115 ? -17.547 14.711 3.496 1 96.25 115 ILE A C 1
ATOM 936 O O . ILE A 1 115 ? -18.5 15.383 3.092 1 96.25 115 ILE A O 1
ATOM 940 N N . LEU A 1 116 ? -16.344 14.828 3.012 1 94.31 116 LEU A N 1
ATOM 941 C CA . LEU A 1 116 ? -15.906 16.016 2.293 1 94.31 116 LEU A CA 1
ATOM 942 C C . LEU A 1 116 ? -16.297 15.945 0.823 1 94.31 116 LEU A C 1
ATOM 944 O O . LEU A 1 116 ? -16.531 16.969 0.185 1 94.31 116 LEU A O 1
ATOM 948 N N . ILE A 1 117 ? -16.359 14.773 0.295 1 90.06 117 ILE A N 1
ATOM 949 C CA . ILE A 1 117 ? -16.594 14.602 -1.135 1 90.06 117 ILE A CA 1
ATOM 950 C C . ILE A 1 117 ? -18.031 14.195 -1.377 1 90.06 117 ILE A C 1
ATOM 952 O O . ILE A 1 117 ? -18.672 14.648 -2.336 1 90.06 117 ILE A O 1
ATOM 956 N N . PHE A 1 118 ? -18.656 13.391 -0.399 1 91.38 118 PHE A N 1
ATOM 957 C CA . PHE A 1 118 ? -19.969 12.82 -0.681 1 91.38 118 PHE A CA 1
ATOM 958 C C . PHE A 1 118 ? -21 13.344 0.302 1 91.38 118 PHE A C 1
ATOM 960 O O . PHE A 1 118 ? -22.156 12.906 0.281 1 91.38 118 PHE A O 1
ATOM 967 N N . ASN A 1 119 ? -20.641 14.188 1.155 1 94.12 119 ASN A N 1
ATOM 968 C CA . ASN A 1 119 ? -21.531 14.828 2.119 1 94.12 119 ASN A CA 1
ATOM 969 C C . ASN A 1 119 ? -22.203 13.805 3.035 1 94.12 119 ASN A C 1
ATOM 971 O O . ASN A 1 119 ? -23.375 13.922 3.355 1 94.12 119 ASN A O 1
ATOM 975 N N . LYS A 1 120 ? -21.438 12.812 3.383 1 94.44 120 LYS A N 1
ATOM 976 C CA . LYS A 1 120 ? -21.938 11.812 4.328 1 94.44 120 LYS A CA 1
ATOM 977 C C . LYS A 1 120 ? -21.672 12.25 5.77 1 94.44 120 LYS A C 1
ATOM 979 O O . LYS A 1 120 ? -20.781 13.055 6.031 1 94.44 120 LYS A O 1
ATOM 984 N N . PRO A 1 121 ? -22.578 11.688 6.633 1 94.69 121 PRO A N 1
ATOM 985 C CA . PRO A 1 121 ? -22.328 12.016 8.039 1 94.69 121 PRO A CA 1
ATOM 986 C C . PRO A 1 121 ? -21.047 11.383 8.57 1 94.69 121 PRO A C 1
ATOM 988 O O . PRO A 1 121 ? -20.531 10.438 7.977 1 94.69 121 PRO A O 1
ATOM 991 N N . GLU A 1 122 ? -20.609 11.945 9.672 1 95.38 122 GLU A N 1
ATOM 992 C CA . GLU A 1 122 ? -19.453 11.367 10.359 1 95.38 122 GLU A CA 1
ATOM 993 C C . GLU A 1 122 ? -19.734 9.938 10.797 1 95.38 122 GLU A C 1
ATOM 995 O O . GLU A 1 122 ? -20.859 9.602 11.156 1 95.38 122 GLU A O 1
ATOM 1000 N N . ASP A 1 123 ? -18.75 9.141 10.727 1 96.12 123 ASP A N 1
ATOM 1001 C CA . ASP A 1 123 ? -18.828 7.75 11.18 1 96.12 123 ASP A CA 1
ATOM 1002 C C . ASP A 1 123 ? -17.828 7.488 12.312 1 96.12 123 ASP A C 1
ATOM 1004 O O . ASP A 1 123 ? -16.625 7.359 12.078 1 96.12 123 ASP A O 1
ATOM 1008 N N . PRO A 1 124 ? -18.312 7.352 13.531 1 97.38 124 PRO A N 1
ATOM 1009 C CA . PRO A 1 124 ? -17.406 7.176 14.68 1 97.38 124 PRO A CA 1
ATOM 1010 C C . PRO A 1 124 ? -16.531 5.938 14.555 1 97.38 124 PRO A C 1
ATOM 1012 O O . PRO A 1 124 ? -15.414 5.922 15.078 1 97.38 124 PRO A O 1
ATOM 1015 N N . GLU A 1 125 ? -17.016 4.945 13.883 1 96.62 125 GLU A N 1
ATOM 1016 C CA . GLU A 1 125 ? -16.219 3.742 13.703 1 96.62 125 GLU A CA 1
ATOM 1017 C C . GLU A 1 125 ? -14.984 4.023 12.844 1 96.62 125 GLU A C 1
ATOM 1019 O O . GLU A 1 125 ? -13.906 3.5 13.109 1 96.62 125 GLU A O 1
ATOM 1024 N N . ASN A 1 126 ? -15.195 4.855 11.867 1 97.75 126 ASN A N 1
ATOM 1025 C CA . ASN A 1 126 ? -14.062 5.207 11.016 1 97.75 126 ASN A CA 1
ATOM 1026 C C . ASN A 1 126 ? -13.094 6.137 11.734 1 97.75 126 ASN A C 1
ATOM 1028 O O . ASN A 1 126 ? -11.883 6.074 11.508 1 97.75 126 ASN A O 1
ATOM 1032 N N . PHE A 1 127 ? -13.609 7.004 12.586 1 98.44 127 PHE A N 1
ATOM 1033 C CA . PHE A 1 127 ? -12.719 7.852 13.367 1 98.44 127 PHE A CA 1
ATOM 1034 C C . PHE A 1 127 ? -11.859 7.016 14.305 1 98.44 127 PHE A C 1
ATOM 1036 O O . PHE A 1 127 ? -10.68 7.312 14.516 1 98.44 127 PHE A O 1
ATOM 1043 N N . LYS A 1 128 ? -12.422 5.969 14.891 1 98.44 128 LYS A N 1
ATOM 1044 C CA . LYS A 1 128 ? -11.664 5.066 15.758 1 98.44 128 LYS A CA 1
ATOM 1045 C C . LYS A 1 128 ? -10.5 4.426 15.008 1 98.44 128 LYS A C 1
ATOM 1047 O O . LYS A 1 128 ? -9.445 4.172 15.586 1 98.44 128 LYS A O 1
ATOM 1052 N N . LYS A 1 129 ? -10.672 4.242 13.719 1 98.38 129 LYS A N 1
ATOM 1053 C CA . LYS A 1 129 ? -9.602 3.672 12.914 1 98.38 129 LYS A CA 1
ATOM 1054 C C . LYS A 1 129 ? -8.43 4.641 12.789 1 98.38 129 LYS A C 1
ATOM 1056 O O . LYS A 1 129 ? -7.273 4.219 12.703 1 98.38 129 LYS A O 1
ATOM 1061 N N . ILE A 1 130 ? -8.734 5.953 12.734 1 98.75 130 ILE A N 1
ATOM 1062 C CA . ILE A 1 130 ? -7.68 6.961 12.75 1 98.75 130 ILE A CA 1
ATOM 1063 C C . ILE A 1 130 ? -6.891 6.863 14.055 1 98.75 130 ILE A C 1
ATOM 1065 O O . ILE A 1 130 ? -5.66 6.809 14.039 1 98.75 130 ILE A O 1
ATOM 1069 N N . GLU A 1 131 ? -7.625 6.777 15.18 1 98.81 131 GLU A N 1
ATOM 1070 C CA . GLU A 1 131 ? -6.977 6.676 16.484 1 98.81 131 GLU A CA 1
ATOM 1071 C C . GLU A 1 131 ? -6.105 5.422 16.578 1 98.81 131 GLU A C 1
ATOM 1073 O O . GLU A 1 131 ? -4.977 5.48 17.062 1 98.81 131 GLU A O 1
ATOM 1078 N N . THR A 1 132 ? -6.621 4.344 16.062 1 98.75 132 THR A N 1
ATOM 1079 C CA . THR A 1 132 ? -5.887 3.086 16.062 1 98.75 132 THR A CA 1
ATOM 1080 C C . THR A 1 132 ? -4.621 3.199 15.211 1 98.75 132 THR A C 1
ATOM 1082 O O . THR A 1 132 ? -3.545 2.771 15.633 1 98.75 132 THR A O 1
ATOM 1085 N N . ALA A 1 133 ? -4.75 3.773 14.047 1 98.88 133 ALA A N 1
ATOM 1086 C CA . ALA A 1 133 ? -3.623 3.918 13.125 1 98.88 133 ALA A CA 1
ATOM 1087 C C . ALA A 1 133 ? -2.521 4.777 13.742 1 98.88 133 ALA A C 1
ATOM 1089 O O . ALA A 1 133 ? -1.343 4.414 13.695 1 98.88 133 ALA A O 1
ATOM 1090 N N . VAL A 1 134 ? -2.885 5.902 14.312 1 98.94 134 VAL A N 1
ATOM 1091 C CA . VAL A 1 134 ? -1.899 6.773 14.945 1 98.94 134 VAL A CA 1
ATOM 1092 C C . VAL A 1 134 ? -1.312 6.086 16.172 1 98.94 134 VAL A C 1
ATOM 1094 O O . VAL A 1 134 ? -0.13 6.254 16.484 1 98.94 134 VAL A O 1
ATOM 1097 N N . GLY A 1 135 ? -2.115 5.281 16.844 1 98.88 135 GLY A N 1
ATOM 1098 C CA . GLY A 1 135 ? -1.615 4.461 17.922 1 98.88 135 GLY A CA 1
ATOM 1099 C C . GLY A 1 135 ? -0.532 3.49 17.5 1 98.88 135 GLY A C 1
ATOM 1100 O O . GLY A 1 135 ? 0.476 3.33 18.188 1 98.88 135 GLY A O 1
ATOM 1101 N N . PHE A 1 136 ? -0.739 2.789 16.375 1 98.88 136 PHE A N 1
ATOM 1102 C CA . PHE A 1 136 ? 0.295 1.92 15.828 1 98.88 136 PHE A CA 1
ATOM 1103 C C . PHE A 1 136 ? 1.578 2.701 15.578 1 98.88 136 PHE A C 1
ATOM 1105 O O . PHE A 1 136 ? 2.666 2.258 15.953 1 98.88 136 PHE A O 1
ATOM 1112 N N . LEU A 1 137 ? 1.452 3.865 14.922 1 98.94 137 LEU A N 1
ATOM 1113 C CA . LEU A 1 137 ? 2.623 4.691 14.648 1 98.94 137 LEU A CA 1
ATOM 1114 C C . LEU A 1 137 ? 3.346 5.059 15.938 1 98.94 137 LEU A C 1
ATOM 1116 O O . LEU A 1 137 ? 4.578 5.047 15.992 1 98.94 137 LEU A O 1
ATOM 1120 N N . ASN A 1 138 ? 2.553 5.41 16.953 1 98.88 138 ASN A N 1
ATOM 1121 C CA . ASN A 1 138 ? 3.129 5.73 18.266 1 98.88 138 ASN A CA 1
ATOM 1122 C C . ASN A 1 138 ? 3.955 4.57 18.812 1 98.88 138 ASN A C 1
ATOM 1124 O O . ASN A 1 138 ? 5.031 4.777 19.375 1 98.88 138 ASN A O 1
ATOM 1128 N N . THR A 1 139 ? 3.469 3.381 18.625 1 98.62 139 THR A N 1
ATOM 1129 C CA . THR A 1 139 ? 4.172 2.176 19.047 1 98.62 139 THR A CA 1
ATOM 1130 C C . THR A 1 139 ? 5.441 1.969 18.234 1 98.62 139 THR A C 1
ATOM 1132 O O . THR A 1 139 ? 6.5 1.667 18.781 1 98.62 139 THR A O 1
ATOM 1135 N N . PHE A 1 140 ? 5.371 2.186 16.906 1 98.31 140 PHE A N 1
ATOM 1136 C CA . PHE A 1 140 ? 6.52 2.018 16.031 1 98.31 140 PHE A CA 1
ATOM 1137 C C . PHE A 1 140 ? 7.648 2.965 16.422 1 98.31 140 PHE A C 1
ATOM 1139 O O . PHE A 1 140 ? 8.828 2.637 16.266 1 98.31 140 PHE A O 1
ATOM 1146 N N . LEU A 1 141 ? 7.324 4.09 16.953 1 98.62 141 LEU A N 1
ATOM 1147 C CA . LEU A 1 141 ? 8.273 5.168 17.219 1 98.62 141 LEU A CA 1
ATOM 1148 C C . LEU A 1 141 ? 8.875 5.047 18.609 1 98.62 141 LEU A C 1
ATOM 1150 O O . LEU A 1 141 ? 9.727 5.844 19 1 98.62 141 LEU A O 1
ATOM 1154 N N . GLU A 1 142 ? 8.391 4.066 19.359 1 97.56 142 GLU A N 1
ATOM 1155 C CA . GLU A 1 142 ? 8.961 3.883 20.688 1 97.56 142 GLU A CA 1
ATOM 1156 C C . GLU A 1 142 ? 10.469 3.664 20.625 1 97.56 142 GLU A C 1
ATOM 1158 O O . GLU A 1 142 ? 10.938 2.748 19.938 1 97.56 142 GLU A O 1
ATOM 1163 N N . GLY A 1 143 ? 11.234 4.562 21.234 1 96.06 143 GLY A N 1
ATOM 1164 C CA . GLY A 1 143 ? 12.688 4.461 21.281 1 96.06 143 GLY A CA 1
ATOM 1165 C C . GLY A 1 143 ? 13.352 4.805 19.969 1 96.06 143 GLY A C 1
ATOM 1166 O O . GLY A 1 143 ? 14.539 4.539 19.781 1 96.06 143 GLY A O 1
ATOM 1167 N N . GLN A 1 144 ? 12.617 5.309 19.047 1 96 144 GLN A N 1
ATOM 1168 C CA . GLN A 1 144 ? 13.133 5.633 17.719 1 96 144 GLN A CA 1
ATOM 1169 C C . GLN A 1 144 ? 13.062 7.137 17.453 1 96 144 GLN A C 1
ATOM 1171 O O . GLN A 1 144 ? 12.109 7.801 17.875 1 96 144 GLN A O 1
ATOM 1176 N N . GLU A 1 145 ? 14.031 7.609 16.75 1 96.5 145 GLU A N 1
ATOM 1177 C CA . GLU A 1 145 ? 14.031 9.016 16.359 1 96.5 145 GLU A CA 1
ATOM 1178 C C . GLU A 1 145 ? 13.258 9.227 15.062 1 96.5 145 GLU A C 1
ATOM 1180 O O . GLU A 1 145 ? 12.641 10.273 14.867 1 96.5 145 GLU A O 1
ATOM 1185 N N . TYR A 1 146 ? 13.375 8.25 14.219 1 98.56 146 TYR A N 1
ATOM 1186 C CA . TYR A 1 146 ? 12.695 8.281 12.922 1 98.56 146 TYR A CA 1
ATOM 1187 C C . TYR A 1 146 ? 11.805 7.055 12.758 1 98.56 146 TYR A C 1
ATOM 1189 O O . TYR A 1 146 ? 11.875 6.113 13.547 1 98.56 146 TYR A O 1
ATOM 1197 N N . VAL A 1 147 ? 10.938 7.027 11.781 1 98.69 147 VAL A N 1
ATOM 1198 C CA . VAL A 1 147 ? 9.898 6.008 11.688 1 98.69 147 VAL A CA 1
ATOM 1199 C C . VAL A 1 147 ? 10.516 4.684 11.242 1 98.69 147 VAL A C 1
ATOM 1201 O O . VAL A 1 147 ? 9.906 3.621 11.406 1 98.69 147 VAL A O 1
ATOM 1204 N N . ALA A 1 148 ? 11.68 4.719 10.578 1 97.81 148 ALA A N 1
ATOM 1205 C CA . ALA A 1 148 ? 12.305 3.492 10.086 1 97.81 148 ALA A CA 1
ATOM 1206 C C . ALA A 1 148 ? 13.734 3.363 10.594 1 97.81 148 ALA A C 1
ATOM 1208 O O . ALA A 1 148 ? 14.602 2.83 9.898 1 97.81 148 ALA A O 1
ATOM 1209 N N . GLY A 1 149 ? 14.07 3.898 11.781 1 93.44 149 GLY A N 1
ATOM 1210 C CA . GLY A 1 149 ? 15.406 3.752 12.336 1 93.44 149 GLY A CA 1
ATOM 1211 C C . GLY A 1 149 ? 15.984 5.055 12.859 1 93.44 149 GLY A C 1
ATOM 1212 O O . GLY A 1 149 ? 15.281 5.828 13.516 1 93.44 149 GLY A O 1
ATOM 1213 N N . ASP A 1 150 ? 17.297 5.211 12.562 1 94.69 150 ASP A N 1
ATOM 1214 C CA . ASP A 1 150 ? 18 6.266 13.289 1 94.69 150 ASP A CA 1
ATOM 1215 C C . ASP A 1 150 ? 18.359 7.426 12.359 1 94.69 150 ASP A C 1
ATOM 1217 O O . ASP A 1 150 ? 19.141 8.297 12.734 1 94.69 150 ASP A O 1
ATOM 1221 N N . HIS A 1 151 ? 17.875 7.434 11.234 1 96.44 151 HIS A N 1
ATOM 1222 C CA . HIS A 1 151 ? 18.094 8.555 10.328 1 96.44 151 HIS A CA 1
ATOM 1223 C C . HIS A 1 151 ? 16.891 8.766 9.406 1 96.44 151 HIS A C 1
ATOM 1225 O O . HIS A 1 151 ? 16.016 7.898 9.305 1 96.44 151 HIS A O 1
ATOM 1231 N N . LEU A 1 152 ? 16.844 9.93 8.789 1 98.25 152 LEU A N 1
ATOM 1232 C CA . LEU A 1 152 ? 15.766 10.336 7.902 1 98.25 152 LEU A CA 1
ATOM 1233 C C . LEU A 1 152 ? 15.711 9.445 6.664 1 98.25 152 LEU A C 1
ATOM 1235 O O . LEU A 1 152 ? 16.75 9.18 6.039 1 98.25 152 LEU A O 1
ATOM 1239 N N . THR A 1 153 ? 14.578 8.906 6.352 1 98.69 153 THR A N 1
ATOM 1240 C CA . THR A 1 153 ? 14.336 8.172 5.113 1 98.69 153 THR A CA 1
ATOM 1241 C C . THR A 1 153 ? 13.078 8.68 4.418 1 98.69 153 THR A C 1
ATOM 1243 O O . THR A 1 153 ? 12.375 9.539 4.945 1 98.69 153 THR A O 1
ATOM 1246 N N . ILE A 1 154 ? 12.742 8.125 3.277 1 98.88 154 ILE A N 1
ATOM 1247 C CA . ILE A 1 154 ? 11.531 8.484 2.543 1 98.88 154 ILE A CA 1
ATOM 1248 C C . ILE A 1 154 ? 10.297 8.039 3.32 1 98.88 154 ILE A C 1
ATOM 1250 O O . ILE A 1 154 ? 9.195 8.531 3.086 1 98.88 154 ILE A O 1
ATOM 1254 N N . ALA A 1 155 ? 10.422 7.055 4.242 1 98.88 155 ALA A N 1
ATOM 1255 C CA . ALA A 1 155 ? 9.297 6.691 5.094 1 98.88 155 ALA A CA 1
ATOM 1256 C C . ALA A 1 155 ? 8.875 7.859 5.98 1 98.88 155 ALA A C 1
ATOM 1258 O O . ALA A 1 155 ? 7.684 8.117 6.16 1 98.88 155 ALA A O 1
ATOM 1259 N N . ASP A 1 156 ? 9.867 8.562 6.543 1 98.88 156 ASP A N 1
ATOM 1260 C CA . ASP A 1 156 ? 9.555 9.75 7.34 1 98.88 156 ASP A CA 1
ATOM 1261 C C . ASP A 1 156 ? 8.836 10.797 6.504 1 98.88 156 ASP A C 1
ATOM 1263 O O . ASP A 1 156 ? 7.875 11.422 6.969 1 98.88 156 ASP A O 1
ATOM 1267 N N . ILE A 1 157 ? 9.297 10.961 5.312 1 98.88 157 ILE A N 1
ATOM 1268 C CA . ILE A 1 157 ? 8.758 11.992 4.438 1 98.88 157 ILE A CA 1
ATOM 1269 C C . ILE A 1 157 ? 7.305 11.672 4.098 1 98.88 157 ILE A C 1
ATOM 1271 O O . ILE A 1 157 ? 6.426 12.531 4.211 1 98.88 157 ILE A O 1
ATOM 1275 N N . ALA A 1 158 ? 7.031 10.445 3.678 1 98.88 158 ALA A N 1
ATOM 1276 C CA . ALA A 1 158 ? 5.672 10.031 3.34 1 98.88 158 ALA A CA 1
ATOM 1277 C C . ALA A 1 158 ? 4.742 10.172 4.543 1 98.88 158 ALA A C 1
ATOM 1279 O O . ALA A 1 158 ? 3.654 10.742 4.43 1 98.88 158 ALA A O 1
ATOM 1280 N N . ILE A 1 159 ? 5.152 9.641 5.676 1 98.88 159 ILE A N 1
ATOM 1281 C CA . ILE A 1 159 ? 4.324 9.617 6.875 1 98.88 159 ILE A CA 1
ATOM 1282 C C . ILE A 1 159 ? 4.141 11.039 7.406 1 98.88 159 ILE A C 1
ATOM 1284 O O . ILE A 1 159 ? 3.066 11.391 7.898 1 98.88 159 ILE A O 1
ATOM 1288 N N . LEU A 1 160 ? 5.141 11.914 7.246 1 98.88 160 LEU A N 1
ATOM 1289 C CA . LEU A 1 160 ? 5.016 13.312 7.641 1 98.88 160 LEU A CA 1
ATOM 1290 C C . LEU A 1 160 ? 3.914 14.008 6.848 1 98.88 160 LEU A C 1
ATOM 1292 O O . LEU A 1 160 ? 3.139 14.781 7.402 1 98.88 160 LEU A O 1
ATOM 1296 N N . ALA A 1 161 ? 3.873 13.773 5.535 1 98.81 161 ALA A N 1
ATOM 1297 C CA . ALA A 1 161 ? 2.807 14.352 4.719 1 98.81 161 ALA A CA 1
ATOM 1298 C C . ALA A 1 161 ? 1.434 13.953 5.254 1 98.81 161 ALA A C 1
ATOM 1300 O O . ALA A 1 161 ? 0.53 14.789 5.34 1 98.81 161 ALA A O 1
ATOM 1301 N N . THR A 1 162 ? 1.255 12.695 5.672 1 98.88 162 THR A N 1
ATOM 1302 C CA . THR A 1 162 ? -0.01 12.195 6.199 1 98.88 162 THR A CA 1
ATOM 1303 C C . THR A 1 162 ? -0.298 12.797 7.57 1 98.88 162 THR A C 1
ATOM 1305 O O . THR A 1 162 ? -1.37 13.359 7.797 1 98.88 162 THR A O 1
ATOM 1308 N N . VAL A 1 163 ? 0.666 12.75 8.477 1 98.88 163 VAL A N 1
ATOM 1309 C CA . VAL A 1 163 ? 0.449 13.195 9.852 1 98.88 163 VAL A CA 1
ATOM 1310 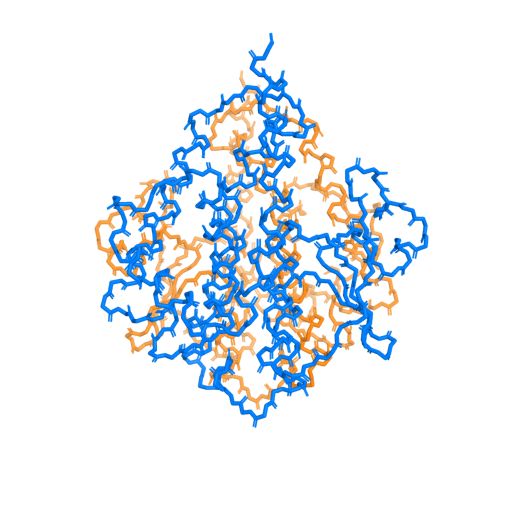C C . VAL A 1 163 ? 0.211 14.703 9.875 1 98.88 163 VAL A C 1
ATOM 1312 O O . VAL A 1 163 ? -0.613 15.195 10.648 1 98.88 163 VAL A O 1
ATOM 1315 N N . SER A 1 164 ? 0.932 15.438 9.023 1 98.75 164 SER A N 1
ATOM 1316 C CA . SER A 1 164 ? 0.699 16.875 8.984 1 98.75 164 SER A CA 1
ATOM 1317 C C . SER A 1 164 ? -0.705 17.203 8.477 1 98.75 164 SER A C 1
ATOM 1319 O O . SER A 1 164 ? -1.288 18.219 8.852 1 98.75 164 SER A O 1
ATOM 1321 N N . THR A 1 165 ? -1.272 16.375 7.613 1 98.69 165 THR A N 1
ATOM 1322 C CA . THR A 1 165 ? -2.67 16.5 7.215 1 98.69 165 THR A CA 1
ATOM 1323 C C . THR A 1 165 ? -3.596 16.328 8.414 1 98.69 165 THR A C 1
ATOM 1325 O O . THR A 1 165 ? -4.527 17.109 8.609 1 98.69 165 THR A O 1
ATOM 1328 N N . PHE A 1 166 ? -3.344 15.25 9.242 1 98.62 166 PHE A N 1
ATOM 1329 C CA . PHE A 1 166 ? -4.109 15.023 10.461 1 98.62 166 PHE A CA 1
ATOM 1330 C C . PHE A 1 166 ? -4.094 16.266 11.352 1 98.62 166 PHE A C 1
ATOM 1332 O O . PHE A 1 166 ? -5.141 16.703 11.828 1 98.62 166 PHE A O 1
ATOM 1339 N N . VAL A 1 167 ? -2.928 16.812 11.508 1 98.12 167 VAL A N 1
ATOM 1340 C CA . VAL A 1 167 ? -2.754 17.969 12.383 1 98.12 167 VAL A CA 1
ATOM 1341 C C . VAL A 1 167 ? -3.486 19.172 11.797 1 98.12 167 VAL A C 1
ATOM 1343 O O . VAL A 1 167 ? -4.141 19.922 12.523 1 98.12 167 VAL A O 1
ATOM 1346 N N . ALA A 1 168 ? -3.426 19.375 10.523 1 97.75 168 ALA A N 1
ATOM 1347 C CA . ALA A 1 168 ? -4.051 20.5 9.844 1 97.75 168 ALA A CA 1
ATOM 1348 C C . ALA A 1 168 ? -5.566 20.484 10.031 1 97.75 168 ALA A C 1
ATOM 1350 O O . ALA A 1 168 ? -6.207 21.531 10.062 1 97.75 168 ALA A O 1
ATOM 1351 N N . VAL A 1 169 ? -6.133 19.297 10.219 1 97.25 169 VAL A N 1
ATOM 1352 C CA . VAL A 1 169 ? -7.578 19.219 10.398 1 97.25 169 VAL A CA 1
ATOM 1353 C C . VAL A 1 169 ? -7.906 19.031 11.875 1 97.25 169 VAL A C 1
ATOM 1355 O O . VAL A 1 169 ? -8.922 18.422 12.219 1 97.25 169 VAL A O 1
ATOM 1358 N N . ASN A 1 170 ? -6.977 19.328 12.742 1 96.25 170 ASN A N 1
ATOM 1359 C CA . ASN A 1 170 ? -7.137 19.5 14.18 1 96.25 170 ASN A CA 1
ATOM 1360 C C . ASN A 1 170 ? -7.133 18.172 14.914 1 96.25 170 ASN A C 1
ATOM 1362 O O . ASN A 1 170 ? -7.738 18.031 15.977 1 96.25 170 ASN A O 1
ATOM 1366 N N . PHE A 1 171 ? -6.602 17.141 14.281 1 98.19 171 PHE A N 1
ATOM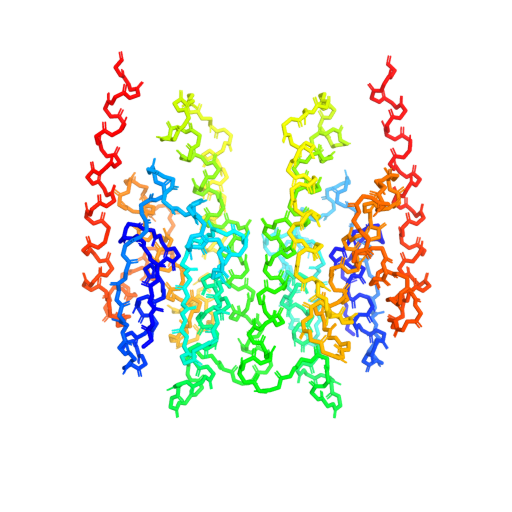 1367 C CA . PHE A 1 171 ? -6.344 15.938 15.055 1 98.19 171 PHE A CA 1
ATOM 1368 C C . PHE A 1 171 ? -5.246 16.172 16.078 1 98.19 171 PHE A C 1
ATOM 1370 O O . PHE A 1 171 ? -4.18 16.703 15.75 1 98.19 171 PHE A O 1
ATOM 1377 N N . GLU A 1 172 ? -5.414 15.82 17.297 1 97.94 172 GLU A N 1
ATOM 1378 C CA . GLU A 1 172 ? -4.488 16.109 18.391 1 97.94 172 GLU A CA 1
ATOM 1379 C C . GLU A 1 172 ? -3.488 14.961 18.578 1 97.94 172 GLU A C 1
ATOM 1381 O O . GLU A 1 172 ? -3.877 13.797 18.641 1 97.94 172 GLU A O 1
ATOM 1386 N N . LEU A 1 173 ? -2.227 15.344 18.703 1 98.56 173 LEU A N 1
ATOM 1387 C CA . LEU A 1 173 ? -1.173 14.344 18.859 1 98.56 173 LEU A CA 1
ATOM 1388 C C . LEU A 1 173 ? -0.814 14.148 20.328 1 98.56 173 LEU A C 1
ATOM 1390 O O . LEU A 1 173 ? -0.005 13.281 20.656 1 98.56 173 LEU A O 1
ATOM 1394 N N . LYS A 1 174 ? -1.387 14.891 21.25 1 97.44 174 LYS A N 1
ATOM 1395 C CA . LYS A 1 174 ? -1.027 14.898 22.656 1 97.44 174 LYS A CA 1
ATOM 1396 C C . LYS A 1 174 ? -1.097 13.5 23.266 1 97.44 174 LYS A C 1
ATOM 1398 O O . LYS A 1 174 ? -0.299 13.148 24.125 1 97.44 174 LYS A O 1
ATOM 1403 N N . SER A 1 175 ? -2.08 12.664 22.875 1 98.25 175 SER A N 1
ATOM 1404 C CA . SER A 1 175 ? -2.264 11.312 23.391 1 98.25 175 SER A CA 1
ATOM 1405 C C . SER A 1 175 ? -1.287 10.336 22.734 1 98.25 175 SER A C 1
ATOM 1407 O O . SER A 1 175 ? -1.283 9.148 23.062 1 98.25 175 SER A O 1
ATOM 1409 N N . TYR A 1 176 ? -0.438 10.836 21.844 1 98.81 176 TYR A N 1
ATOM 1410 C CA . TYR A 1 176 ? 0.561 10.062 21.109 1 98.81 176 TYR A CA 1
ATOM 1411 C C . TYR A 1 176 ? 1.936 10.711 21.219 1 98.81 176 TYR A C 1
ATOM 1413 O O . TYR A 1 176 ? 2.461 11.219 20.219 1 98.81 176 TYR A O 1
ATOM 1421 N N . PRO A 1 177 ? 2.551 10.586 22.359 1 98.75 177 PRO A N 1
ATOM 1422 C CA . PRO A 1 177 ? 3.742 11.391 22.641 1 98.75 177 PRO A CA 1
ATOM 1423 C C . PRO A 1 177 ? 4.91 11.062 21.719 1 98.75 177 PRO A C 1
ATOM 1425 O O . PRO A 1 177 ? 5.699 11.945 21.375 1 98.75 177 PRO A O 1
ATOM 1428 N N . ASN A 1 178 ? 5.066 9.766 21.359 1 98.81 178 ASN A N 1
ATOM 1429 C CA . ASN A 1 178 ? 6.148 9.422 20.453 1 98.81 178 ASN A CA 1
ATOM 1430 C C . ASN A 1 178 ? 5.934 10.047 19.078 1 98.81 178 ASN A C 1
ATOM 1432 O O . ASN A 1 178 ? 6.891 10.469 18.422 1 98.81 178 ASN A O 1
ATOM 1436 N N . VAL A 1 179 ? 4.684 10.102 18.609 1 98.88 179 VAL A N 1
ATOM 1437 C CA . VAL A 1 179 ? 4.367 10.727 17.328 1 98.88 179 VAL A CA 1
ATOM 1438 C C . VAL A 1 179 ? 4.617 12.234 17.406 1 98.88 179 VAL A C 1
ATOM 1440 O O . VAL A 1 179 ? 5.176 12.828 16.484 1 98.88 179 VAL A O 1
ATOM 1443 N N . ALA A 1 180 ? 4.168 12.836 18.516 1 98.75 180 ALA A N 1
ATOM 1444 C CA . ALA A 1 180 ? 4.359 14.273 18.719 1 98.75 180 ALA A CA 1
ATOM 1445 C C . ALA A 1 180 ? 5.84 14.641 18.672 1 98.75 180 ALA A C 1
ATOM 1447 O O . ALA A 1 180 ? 6.227 15.617 18.031 1 98.75 180 ALA A O 1
ATOM 1448 N N . LYS A 1 181 ? 6.633 13.875 19.359 1 98.56 181 LYS A N 1
ATOM 1449 C CA . LYS A 1 181 ? 8.078 14.109 19.391 1 98.56 181 LYS A CA 1
ATOM 1450 C C . LYS A 1 181 ? 8.68 13.969 18 1 98.56 181 LYS A C 1
ATOM 1452 O O . LYS A 1 181 ? 9.469 14.812 17.562 1 98.56 181 LYS A O 1
ATOM 1457 N N . TRP A 1 182 ? 8.352 12.914 17.328 1 98.75 182 TRP A N 1
ATOM 1458 C CA . TRP A 1 182 ? 8.812 12.672 15.969 1 98.75 182 TRP A CA 1
ATOM 1459 C C . TRP A 1 182 ? 8.398 13.812 15.039 1 98.75 182 TRP A C 1
ATOM 1461 O O . TRP A 1 182 ? 9.195 14.289 14.234 1 98.75 182 TRP A O 1
ATOM 1471 N N . TYR A 1 183 ? 7.152 14.219 15.125 1 98.56 183 TYR A N 1
ATOM 1472 C CA . TYR A 1 183 ? 6.605 15.273 14.281 1 98.56 183 TYR A CA 1
ATOM 1473 C C . TYR A 1 183 ? 7.371 16.578 14.477 1 98.56 183 TYR A C 1
ATOM 1475 O O . TYR A 1 183 ? 7.738 17.25 13.508 1 98.56 183 TYR A O 1
ATOM 1483 N N . ALA A 1 184 ? 7.652 16.922 15.68 1 97.75 184 ALA A N 1
ATOM 1484 C CA . ALA A 1 184 ? 8.406 18.125 16 1 97.75 184 ALA A CA 1
ATOM 1485 C C . ALA A 1 184 ? 9.812 18.078 15.406 1 97.75 184 ALA A C 1
ATOM 1487 O O . ALA A 1 184 ? 10.328 19.078 14.922 1 97.75 184 ALA A O 1
ATOM 1488 N N . ASN A 1 185 ? 10.438 16.984 15.477 1 97.25 185 ASN A N 1
ATOM 1489 C CA . ASN A 1 185 ? 11.758 16.812 14.875 1 97.25 185 ASN A CA 1
ATOM 1490 C C . ASN A 1 185 ? 11.688 16.906 13.352 1 97.25 185 ASN A C 1
ATOM 1492 O O . ASN A 1 185 ? 12.531 17.547 12.727 1 97.25 185 ASN A O 1
ATOM 1496 N N . ALA A 1 186 ? 10.688 16.188 12.766 1 93.75 186 ALA A N 1
ATOM 1497 C CA . ALA A 1 186 ? 10.547 16.141 11.312 1 93.75 186 ALA A CA 1
ATOM 1498 C C . ALA A 1 186 ? 10.359 17.531 10.734 1 93.75 186 ALA A C 1
ATOM 1500 O O . ALA A 1 186 ? 10.906 17.859 9.68 1 93.75 186 ALA A O 1
ATOM 1501 N N . GLU A 1 187 ? 9.648 18.391 11.43 1 94.75 187 GLU A N 1
ATOM 1502 C CA . GLU A 1 187 ? 9.438 19.781 11.008 1 94.75 187 GLU A CA 1
ATOM 1503 C C . GLU A 1 187 ? 10.766 20.5 10.82 1 94.75 187 GLU A C 1
ATOM 1505 O O . GLU A 1 187 ? 10.883 21.375 9.961 1 94.75 187 GLU A O 1
ATOM 1510 N N . LYS A 1 188 ? 11.742 20.062 11.523 1 96.06 188 LYS A N 1
ATOM 1511 C CA . LYS A 1 188 ? 13.031 20.734 11.523 1 96.06 188 LYS A CA 1
ATOM 1512 C C . LYS A 1 188 ? 13.969 20.141 10.469 1 96.06 188 LYS A C 1
ATOM 1514 O O . LYS A 1 188 ? 14.766 20.859 9.867 1 96.06 188 LYS A O 1
ATOM 1519 N N . VAL A 1 189 ? 13.828 18.906 10.242 1 96.81 189 VAL A N 1
ATOM 1520 C CA . VAL A 1 189 ? 14.938 18.266 9.555 1 96.81 189 VAL A CA 1
ATOM 1521 C C . VAL A 1 189 ? 14.516 17.875 8.133 1 96.81 189 VAL A C 1
ATOM 1523 O O . VAL A 1 189 ? 15.359 17.547 7.293 1 96.81 189 VAL A O 1
ATOM 1526 N N . VAL A 1 190 ? 13.227 17.797 7.82 1 97.19 190 VAL A N 1
ATOM 1527 C CA . VAL A 1 190 ? 12.789 17.328 6.508 1 97.19 190 VAL A CA 1
ATOM 1528 C C . VAL A 1 190 ? 12.883 18.469 5.5 1 97.19 190 VAL A C 1
ATOM 1530 O O . VAL A 1 190 ? 12.219 19.5 5.656 1 97.19 190 VAL A O 1
ATOM 1533 N N . PRO A 1 191 ? 13.602 18.266 4.434 1 96.69 191 PRO A N 1
ATOM 1534 C CA . PRO A 1 191 ? 13.617 19.297 3.387 1 96.69 191 PRO A CA 1
ATOM 1535 C C . PRO A 1 191 ? 12.25 19.469 2.723 1 96.69 191 PRO A C 1
ATOM 1537 O O . PRO A 1 191 ? 11.531 18.5 2.514 1 96.69 191 PRO A O 1
ATOM 1540 N N . GLY A 1 192 ? 11.867 20.719 2.436 1 96.56 192 GLY A N 1
ATOM 1541 C CA . GLY A 1 192 ? 10.602 20.984 1.77 1 96.56 192 GLY A CA 1
ATOM 1542 C C . GLY A 1 192 ? 9.453 21.188 2.736 1 96.56 192 GLY A C 1
ATOM 1543 O O . GLY A 1 192 ? 8.297 21.297 2.322 1 96.56 192 GLY A O 1
ATOM 1544 N N . TRP A 1 193 ? 9.773 21.297 4.012 1 96.88 193 TRP A N 1
ATOM 1545 C CA . TRP A 1 193 ? 8.758 21.484 5.039 1 96.88 193 TRP A CA 1
ATOM 1546 C C . TRP A 1 193 ? 7.922 22.734 4.754 1 96.88 193 TRP A C 1
ATOM 1548 O O . TRP A 1 193 ? 6.695 22.703 4.883 1 96.88 193 TRP A O 1
ATOM 1558 N N . SER A 1 194 ? 8.555 23.844 4.379 1 96.44 194 SER A N 1
ATOM 1559 C CA . SER A 1 194 ? 7.844 25.078 4.09 1 96.44 194 SER A CA 1
ATOM 1560 C C . SER A 1 194 ? 6.844 24.891 2.953 1 96.44 194 SER A C 1
ATOM 1562 O O . SER A 1 194 ? 5.715 25.391 3.025 1 96.44 194 SER A O 1
ATOM 1564 N N . GLU A 1 195 ? 7.266 24.219 1.969 1 96.44 195 GLU A N 1
ATOM 1565 C CA . GLU A 1 195 ? 6.359 23.953 0.854 1 96.44 195 GLU A CA 1
ATOM 1566 C C . GLU A 1 195 ? 5.223 23.031 1.273 1 96.44 195 GLU A C 1
ATOM 1568 O O . GLU A 1 195 ? 4.09 23.172 0.803 1 96.44 195 GLU A O 1
ATOM 1573 N N . ASN A 1 196 ? 5.547 22 2.109 1 97.62 196 ASN A N 1
ATOM 1574 C CA . ASN A 1 196 ? 4.5 21.188 2.703 1 97.62 196 ASN A CA 1
ATOM 1575 C C . ASN A 1 196 ? 3.438 22.031 3.395 1 97.62 196 ASN A C 1
ATOM 1577 O O . ASN A 1 196 ? 2.24 21.812 3.199 1 97.62 196 ASN A O 1
ATOM 1581 N N . LEU A 1 197 ? 3.865 23.062 4.125 1 97.38 197 LEU A N 1
ATOM 1582 C CA . LEU A 1 197 ? 2.951 23.922 4.859 1 97.38 197 LEU A CA 1
ATOM 1583 C C . LEU A 1 197 ? 2.086 24.734 3.902 1 97.38 197 LEU A C 1
ATOM 1585 O O . LEU A 1 197 ? 0.916 25 4.188 1 97.38 197 LEU A O 1
ATOM 1589 N N . GLU A 1 198 ? 2.668 25.156 2.807 1 97.5 198 GLU A N 1
ATOM 1590 C CA . GLU A 1 198 ? 1.902 25.906 1.816 1 97.5 198 GLU A CA 1
ATOM 1591 C C . GLU A 1 198 ? 0.76 25.062 1.249 1 97.5 198 GLU A C 1
ATOM 1593 O O . GLU A 1 198 ? -0.363 25.562 1.105 1 97.5 198 GLU A O 1
ATOM 1598 N N . GLY A 1 199 ? 1.098 23.828 0.887 1 97.81 199 GLY A N 1
ATOM 1599 C CA . GLY A 1 199 ? 0.055 22.922 0.419 1 97.81 199 GLY A CA 1
ATOM 1600 C C . GLY A 1 199 ? -1.017 22.656 1.46 1 97.81 199 GLY A C 1
ATOM 1601 O O . GLY A 1 199 ? -2.207 22.641 1.141 1 97.81 199 GLY A O 1
ATOM 1602 N N . LEU A 1 200 ? -0.598 22.547 2.719 1 98.06 200 LEU A N 1
ATOM 1603 C CA . LEU A 1 200 ? -1.517 22.281 3.82 1 98.06 200 LEU A CA 1
ATOM 1604 C C . LEU A 1 200 ? -2.457 23.453 4.043 1 98.06 200 LEU A C 1
ATOM 1606 O O . LEU A 1 200 ? -3.625 23.266 4.395 1 98.06 200 LEU A O 1
ATOM 1610 N N . ALA A 1 201 ? -1.926 24.641 3.9 1 97.69 201 ALA A N 1
ATOM 1611 C CA . ALA A 1 201 ? -2.756 25.828 4.074 1 97.69 201 ALA A CA 1
ATOM 1612 C C . ALA A 1 201 ? -3.902 25.844 3.066 1 97.69 201 ALA A C 1
ATOM 1614 O O . ALA A 1 201 ? -5.035 26.188 3.414 1 97.69 201 ALA A O 1
ATOM 1615 N N . GLN A 1 202 ? -3.617 25.438 1.859 1 96.06 202 GLN A N 1
ATOM 1616 C CA . GLN A 1 202 ? -4.645 25.375 0.825 1 96.06 202 GLN A CA 1
ATOM 1617 C C . GLN A 1 202 ? -5.668 24.297 1.138 1 96.06 202 GLN A C 1
ATOM 1619 O O . GLN A 1 202 ? -6.875 24.516 0.995 1 96.06 202 GLN A O 1
ATOM 1624 N N . MET A 1 203 ? -5.203 23.203 1.55 1 95.88 203 MET A N 1
ATOM 1625 C CA . MET A 1 203 ? -6.082 22.094 1.918 1 95.88 203 MET A CA 1
ATOM 1626 C C . MET A 1 203 ? -6.988 22.484 3.082 1 95.88 203 MET A C 1
ATOM 1628 O O . MET A 1 203 ? -8.188 22.203 3.064 1 95.88 203 MET A O 1
ATOM 1632 N N . LYS A 1 204 ? -6.414 23.109 4.074 1 96.69 204 LYS A N 1
ATOM 1633 C CA . LYS A 1 204 ? -7.168 23.5 5.266 1 96.69 204 LYS A CA 1
ATOM 1634 C C . LYS A 1 204 ? -8.273 24.484 4.918 1 96.69 204 LYS A C 1
ATOM 1636 O O . LYS A 1 204 ? -9.375 24.422 5.473 1 96.69 204 LYS A O 1
ATOM 1641 N N . GLN A 1 205 ? -7.957 25.391 4.047 1 96.06 205 GLN A N 1
ATOM 1642 C CA . GLN A 1 205 ? -8.969 26.344 3.604 1 96.06 205 GLN A CA 1
ATOM 1643 C C . GLN A 1 205 ? -10.164 25.641 2.98 1 96.06 205 GLN A C 1
ATOM 1645 O O . GLN A 1 205 ? -11.312 25.953 3.295 1 96.06 205 GLN A O 1
ATOM 1650 N N . TRP A 1 206 ? -9.883 24.766 2.109 1 94.06 206 TRP A N 1
ATOM 1651 C CA . TRP A 1 206 ? -10.938 23.984 1.475 1 94.06 206 TRP A CA 1
ATOM 1652 C C . TRP A 1 206 ? -11.695 23.141 2.504 1 94.06 206 TRP A C 1
ATOM 1654 O O . TRP A 1 206 ? -12.922 23.078 2.48 1 94.06 206 TRP A O 1
ATOM 1664 N N . PHE A 1 207 ? -10.984 22.5 3.408 1 95.75 207 PHE A N 1
ATOM 1665 C CA . PHE A 1 207 ? -11.547 21.656 4.457 1 95.75 207 PHE A CA 1
ATOM 1666 C C . PHE A 1 207 ? -12.5 22.453 5.34 1 95.75 207 PHE A C 1
ATOM 1668 O O . PHE A 1 207 ? -13.625 22.016 5.586 1 95.75 207 PHE A O 1
ATOM 1675 N N . ASP A 1 208 ? -12.07 23.594 5.793 1 95.81 208 ASP A N 1
ATOM 1676 C CA . ASP A 1 208 ? -12.875 24.422 6.676 1 95.81 208 ASP A CA 1
ATOM 1677 C C . ASP A 1 208 ? -14.156 24.891 5.977 1 95.81 208 ASP A C 1
ATOM 1679 O O . ASP A 1 208 ? -15.227 24.891 6.578 1 95.81 208 ASP A O 1
ATOM 1683 N N . ALA A 1 209 ? -14.016 25.219 4.738 1 94.06 209 ALA A N 1
ATOM 1684 C CA . ALA A 1 209 ? -15.18 25.656 3.967 1 94.06 209 ALA A CA 1
ATOM 1685 C C . ALA A 1 209 ? -16.172 24.516 3.807 1 94.06 209 ALA A C 1
ATOM 1687 O O . ALA A 1 209 ? -17.391 24.703 3.973 1 94.06 209 ALA A O 1
ATOM 1688 N N . LYS A 1 210 ? -15.664 23.359 3.529 1 93 210 LYS A N 1
ATOM 1689 C CA . LYS A 1 210 ? -16.531 22.203 3.316 1 93 210 LYS A CA 1
ATOM 1690 C C . LYS A 1 210 ? -17.203 21.781 4.617 1 93 210 LYS A C 1
ATOM 1692 O O . LYS A 1 210 ? -18.391 21.422 4.621 1 93 210 LYS A O 1
ATOM 1697 N N . MET A 1 211 ? -16.484 21.781 5.66 1 93.5 211 MET A N 1
ATOM 1698 C CA . MET A 1 211 ? -17.031 21.359 6.949 1 93.5 211 MET A CA 1
ATOM 1699 C C . MET A 1 211 ? -18.125 22.312 7.402 1 93.5 211 MET A C 1
ATOM 1701 O O . MET A 1 211 ? -19.094 21.875 8.039 1 93.5 211 MET A O 1
ATOM 1705 N N . LYS A 1 212 ? -17.953 23.531 7.105 1 91.25 212 LYS A N 1
ATOM 1706 C CA . LYS A 1 212 ? -19 24.5 7.395 1 91.25 212 LYS A CA 1
ATOM 1707 C C . LYS A 1 212 ? -20.281 24.188 6.613 1 91.25 212 LYS A C 1
ATOM 1709 O O . LYS A 1 212 ? -21.375 24.281 7.156 1 91.25 212 LYS A O 1
ATOM 1714 N N . ASP A 1 213 ? -20.141 23.75 5.457 1 88.88 213 ASP A N 1
ATOM 1715 C CA . ASP A 1 213 ? -21.266 23.438 4.59 1 88.88 213 ASP A CA 1
ATOM 1716 C C . ASP A 1 213 ? -21.984 22.172 5.062 1 88.88 213 ASP A C 1
ATOM 1718 O O . ASP A 1 213 ? -23.219 22.109 5.043 1 88.88 213 ASP A O 1
ATOM 1722 N N . VAL A 1 214 ? -21.266 21.172 5.484 1 87.12 214 VAL A N 1
ATOM 1723 C CA . VAL A 1 214 ? -21.828 19.891 5.895 1 87.12 214 VAL A CA 1
ATOM 1724 C C . VAL A 1 214 ? -22.594 20.047 7.199 1 87.12 214 VAL A C 1
ATOM 1726 O O . VAL A 1 214 ? -23.594 19.359 7.434 1 87.12 214 VAL A O 1
ATOM 1729 N N . LYS A 1 215 ? -22.219 20.953 8.008 1 83.25 215 LYS A N 1
ATOM 1730 C CA . LYS A 1 215 ? -22.859 21.156 9.305 1 83.25 215 LYS A CA 1
ATOM 1731 C C . LYS A 1 215 ? -24.031 22.125 9.195 1 83.25 215 LYS A C 1
ATOM 1733 O O . LYS A 1 215 ? -24.812 22.281 10.133 1 83.25 215 LYS A O 1
ATOM 1738 N N . ALA A 1 216 ? -24.203 22.688 8.133 1 80.19 216 ALA A N 1
ATOM 1739 C CA . ALA A 1 216 ? -25.344 23.594 7.934 1 80.19 216 ALA A CA 1
ATOM 1740 C C . ALA A 1 216 ? -26.578 22.812 7.504 1 80.19 216 ALA A C 1
ATOM 1742 O O . ALA A 1 216 ? -27.688 23.109 7.949 1 80.19 216 ALA A O 1
ATOM 1743 N N . MET B 1 1 ? 13.414 -19.703 9.109 1 97.81 1 MET B N 1
ATOM 1744 C CA . MET B 1 1 ? 12.625 -18.484 9.195 1 97.81 1 MET B CA 1
ATOM 1745 C C . MET B 1 1 ? 11.18 -18.797 9.57 1 97.81 1 MET B C 1
ATOM 1747 O O . MET B 1 1 ? 10.508 -19.578 8.898 1 97.81 1 MET B O 1
ATOM 1751 N N . ASP B 1 2 ? 10.633 -18.234 10.734 1 98.88 2 ASP B N 1
ATOM 1752 C CA . ASP B 1 2 ? 9.234 -18.406 11.117 1 98.88 2 ASP B CA 1
ATOM 1753 C C . ASP B 1 2 ? 8.312 -17.609 10.195 1 98.88 2 ASP B C 1
ATOM 1755 O O . ASP B 1 2 ? 8.625 -16.469 9.836 1 98.88 2 ASP B O 1
ATOM 1759 N N . PHE B 1 3 ? 7.27 -18.234 9.844 1 98.94 3 PHE B N 1
ATOM 1760 C CA . PHE B 1 3 ? 6.277 -17.641 8.953 1 98.94 3 PHE B CA 1
ATOM 1761 C C . PHE B 1 3 ? 4.871 -17.812 9.516 1 98.94 3 PHE B C 1
ATOM 1763 O O . PHE B 1 3 ? 4.312 -18.906 9.484 1 98.94 3 PHE B O 1
ATOM 1770 N N . TYR B 1 4 ? 4.328 -16.734 10.078 1 98.94 4 TYR B N 1
ATOM 1771 C CA . TYR B 1 4 ? 2.975 -16.719 10.617 1 98.94 4 TYR B CA 1
ATOM 1772 C C . TYR B 1 4 ? 1.957 -16.391 9.531 1 98.94 4 TYR B C 1
ATOM 1774 O O . TYR B 1 4 ? 2.033 -15.328 8.898 1 98.94 4 TYR B O 1
ATOM 1782 N N . TYR B 1 5 ? 0.989 -17.344 9.297 1 98.75 5 TYR B N 1
ATOM 1783 C CA . TYR B 1 5 ? 0.176 -17.203 8.094 1 98.75 5 TYR B CA 1
ATOM 1784 C C . TYR B 1 5 ? -1.145 -17.953 8.242 1 98.75 5 TYR B C 1
ATOM 1786 O O . TYR B 1 5 ? -1.366 -18.641 9.242 1 98.75 5 TYR B O 1
ATOM 1794 N N . MET B 1 6 ? -2.008 -17.734 7.305 1 98.25 6 MET B N 1
ATOM 1795 C CA . MET B 1 6 ? -3.156 -18.578 6.996 1 98.25 6 MET B CA 1
ATOM 1796 C C . MET B 1 6 ? -3.135 -19.016 5.535 1 98.25 6 MET B C 1
ATOM 1798 O O . MET B 1 6 ? -2.854 -18.203 4.645 1 98.25 6 MET B O 1
ATOM 1802 N N . PRO B 1 7 ? -3.414 -20.25 5.242 1 96.88 7 PRO B N 1
ATOM 1803 C CA . PRO B 1 7 ? -3.219 -20.781 3.893 1 96.88 7 PRO B CA 1
ATOM 1804 C C . PRO B 1 7 ? -4.066 -20.062 2.844 1 96.88 7 PRO B C 1
ATOM 1806 O O . PRO B 1 7 ? -3.633 -19.891 1.701 1 96.88 7 PRO B O 1
ATOM 1809 N N . GLY B 1 8 ? -5.273 -19.656 3.17 1 96.88 8 GLY B N 1
ATOM 1810 C CA . GLY B 1 8 ? -6.18 -19.062 2.199 1 96.88 8 GLY B CA 1
ATOM 1811 C C . GLY B 1 8 ? -5.871 -17.609 1.91 1 96.88 8 GLY B C 1
ATOM 1812 O O . GLY B 1 8 ? -6.371 -17.047 0.934 1 96.88 8 GLY B O 1
ATOM 1813 N N . SER B 1 9 ? -5.047 -16.984 2.723 1 97.88 9 SER B N 1
ATOM 1814 C CA . SER B 1 9 ? -4.75 -15.562 2.621 1 97.88 9 SER B CA 1
ATOM 1815 C C . SER B 1 9 ? -3.875 -15.258 1.41 1 97.88 9 SER B C 1
ATOM 1817 O O . SER B 1 9 ? -2.762 -15.781 1.299 1 97.88 9 SER B O 1
ATOM 1819 N N . ALA B 1 10 ? -4.375 -14.414 0.515 1 98.44 10 ALA B N 1
ATOM 1820 C CA . ALA B 1 10 ? -3.631 -14.07 -0.692 1 98.44 10 ALA B CA 1
ATOM 1821 C C . ALA B 1 10 ? -2.277 -13.453 -0.343 1 98.44 10 ALA B C 1
ATOM 1823 O O . ALA B 1 10 ? -1.246 -13.859 -0.884 1 98.44 10 ALA B O 1
ATOM 1824 N N . PRO B 1 11 ? -2.201 -12.492 0.629 1 98.75 11 PRO B N 1
ATOM 1825 C CA . PRO B 1 11 ? -0.893 -11.961 1.009 1 98.75 11 PRO B CA 1
ATOM 1826 C C . PRO B 1 11 ? 0.054 -13.031 1.538 1 98.75 11 PRO B C 1
ATOM 1828 O O . PRO B 1 11 ? 1.257 -12.992 1.267 1 98.75 11 PRO B O 1
ATOM 1831 N N . CYS B 1 12 ? -0.441 -13.992 2.24 1 98.88 12 CYS B N 1
ATOM 1832 C CA . CYS B 1 12 ? 0.393 -15.086 2.736 1 98.88 12 CYS B CA 1
ATOM 1833 C C . CYS B 1 12 ? 0.873 -15.969 1.591 1 98.88 12 CYS B C 1
ATOM 1835 O O . CYS B 1 12 ? 2.035 -16.375 1.56 1 98.88 12 CYS B O 1
ATOM 1837 N N . ARG B 1 13 ? -0.014 -16.25 0.661 1 98.88 13 ARG B N 1
ATOM 1838 C CA . ARG B 1 13 ? 0.344 -17.094 -0.472 1 98.88 13 ARG B CA 1
ATOM 1839 C C . ARG B 1 13 ? 1.411 -16.438 -1.336 1 98.88 13 ARG B C 1
ATOM 1841 O O . ARG B 1 13 ? 2.27 -17.109 -1.903 1 98.88 13 ARG B O 1
ATOM 1848 N N . SER B 1 14 ? 1.392 -15.133 -1.462 1 98.94 14 SER B N 1
ATOM 1849 C CA . SER B 1 14 ? 2.441 -14.445 -2.205 1 98.94 14 SER B CA 1
ATOM 1850 C C . SER B 1 14 ? 3.807 -14.656 -1.561 1 98.94 14 SER B C 1
ATOM 1852 O O . SER B 1 14 ? 4.809 -14.828 -2.258 1 98.94 14 SER B O 1
ATOM 1854 N N . VAL B 1 15 ? 3.855 -14.672 -0.216 1 98.94 15 VAL B N 1
ATOM 1855 C CA . VAL B 1 15 ? 5.105 -14.898 0.5 1 98.94 15 VAL B CA 1
ATOM 1856 C C . VAL B 1 15 ? 5.578 -16.328 0.274 1 98.94 15 VAL B C 1
ATOM 1858 O O . VAL B 1 15 ? 6.762 -16.578 0.022 1 98.94 15 VAL B O 1
ATOM 1861 N N . ILE B 1 16 ? 4.66 -17.266 0.312 1 98.88 16 ILE B N 1
ATOM 1862 C CA . ILE B 1 16 ? 4.977 -18.672 0.106 1 98.88 16 ILE B CA 1
ATOM 1863 C C . ILE B 1 16 ? 5.566 -18.859 -1.287 1 98.88 16 ILE B C 1
ATOM 1865 O O . ILE B 1 16 ? 6.617 -19.5 -1.438 1 98.88 16 ILE B O 1
ATOM 1869 N N . MET B 1 17 ? 4.945 -18.297 -2.297 1 98.81 17 MET B N 1
ATOM 1870 C CA . MET B 1 17 ? 5.414 -18.453 -3.672 1 98.81 17 MET B CA 1
ATOM 1871 C C . MET B 1 17 ? 6.77 -17.781 -3.867 1 98.81 17 MET B C 1
ATOM 1873 O O . MET B 1 17 ? 7.633 -18.312 -4.57 1 98.81 17 MET B O 1
ATOM 1877 N N . THR B 1 18 ? 6.961 -16.594 -3.252 1 98.88 18 THR B N 1
ATOM 1878 C CA . THR B 1 18 ? 8.25 -15.914 -3.348 1 98.88 18 THR B CA 1
ATOM 1879 C C . THR B 1 18 ? 9.352 -16.75 -2.697 1 98.88 18 THR B C 1
ATOM 1881 O O . THR B 1 18 ? 10.438 -16.891 -3.258 1 98.88 18 THR B O 1
ATOM 1884 N N . ALA B 1 19 ? 9.047 -17.312 -1.521 1 98.81 19 ALA B N 1
ATOM 1885 C CA . ALA B 1 19 ? 10.016 -18.172 -0.833 1 98.81 19 ALA B CA 1
ATOM 1886 C C . ALA B 1 19 ? 10.406 -19.359 -1.695 1 98.81 19 ALA B C 1
ATOM 1888 O O . ALA B 1 19 ? 11.586 -19.719 -1.789 1 98.81 19 ALA B O 1
ATOM 1889 N N . LYS B 1 20 ? 9.43 -19.953 -2.334 1 98.5 20 LYS B N 1
ATOM 1890 C CA . LYS B 1 20 ? 9.695 -21.094 -3.219 1 98.5 20 LYS B CA 1
ATOM 1891 C C . LYS B 1 20 ? 10.586 -20.688 -4.387 1 98.5 20 LYS B C 1
ATOM 1893 O O . LYS B 1 20 ? 11.523 -21.406 -4.738 1 98.5 20 LYS B O 1
ATOM 1898 N N . ALA B 1 21 ? 10.32 -19.562 -4.938 1 98.31 21 ALA B N 1
ATOM 1899 C CA . ALA B 1 21 ? 11.109 -19.062 -6.059 1 98.31 21 ALA B CA 1
ATOM 1900 C C . ALA B 1 21 ? 12.57 -18.859 -5.652 1 98.31 21 ALA B C 1
ATOM 1902 O O . ALA B 1 21 ? 13.477 -19 -6.48 1 98.31 21 ALA B O 1
ATOM 1903 N N . LEU B 1 22 ? 12.805 -18.578 -4.387 1 98.5 22 LEU B N 1
ATOM 1904 C CA . LEU B 1 22 ? 14.133 -18.219 -3.902 1 98.5 22 LEU B CA 1
ATOM 1905 C C . LEU B 1 22 ? 14.828 -19.422 -3.268 1 98.5 22 LEU B C 1
ATOM 1907 O O . LEU B 1 22 ? 16 -19.344 -2.91 1 98.5 22 LEU B O 1
ATOM 1911 N N . GLY B 1 23 ? 14.07 -20.469 -3.09 1 97.94 23 GLY B N 1
ATOM 1912 C CA . GLY B 1 23 ? 14.609 -21.641 -2.4 1 97.94 23 GLY B CA 1
ATOM 1913 C C . GLY B 1 23 ? 14.758 -21.422 -0.904 1 97.94 23 GLY B C 1
ATOM 1914 O O . GLY B 1 23 ? 15.664 -21.984 -0.279 1 97.94 23 GLY B O 1
ATOM 1915 N N . VAL B 1 24 ? 13.93 -20.578 -0.311 1 98.06 24 VAL B N 1
ATOM 1916 C CA . VAL B 1 24 ? 13.945 -20.281 1.117 1 98.06 24 VAL B CA 1
ATOM 1917 C C . VAL B 1 24 ? 12.93 -21.156 1.841 1 98.06 24 VAL B C 1
ATOM 1919 O O . VAL B 1 24 ? 11.781 -21.266 1.411 1 98.06 24 VAL B O 1
ATOM 1922 N N . GLU B 1 25 ? 13.305 -21.766 2.863 1 97.25 25 GLU B N 1
ATOM 1923 C CA . GLU B 1 25 ? 12.406 -22.594 3.66 1 97.25 25 GLU B CA 1
ATOM 1924 C C . GLU B 1 25 ? 11.656 -21.766 4.699 1 97.25 25 GLU B C 1
ATOM 1926 O O . GLU B 1 25 ? 12.258 -20.938 5.383 1 97.25 25 GLU B O 1
ATOM 1931 N N . LEU B 1 26 ? 10.414 -22.016 4.812 1 98.62 26 LEU B N 1
ATOM 1932 C CA . LEU B 1 26 ? 9.562 -21.344 5.797 1 98.62 26 LEU B CA 1
ATOM 1933 C C . LEU B 1 26 ? 9.117 -22.328 6.879 1 98.62 26 LEU B C 1
ATOM 1935 O O . LEU B 1 26 ? 8.648 -23.422 6.57 1 98.62 26 LEU B O 1
ATOM 1939 N N . ASN B 1 27 ? 9.352 -21.984 8.086 1 98.88 27 ASN B N 1
ATOM 1940 C CA . ASN B 1 27 ? 8.711 -22.656 9.203 1 98.88 27 ASN B CA 1
ATOM 1941 C C . ASN B 1 27 ? 7.305 -22.125 9.453 1 98.88 27 ASN B C 1
ATOM 1943 O O . ASN B 1 27 ? 7.133 -21.141 10.188 1 98.88 27 ASN B O 1
ATOM 1947 N N . LYS B 1 28 ? 6.336 -22.75 8.867 1 98.69 28 LYS B N 1
ATOM 1948 C CA . LYS B 1 28 ? 4.965 -22.266 8.797 1 98.69 28 LYS B CA 1
ATOM 1949 C C . LYS B 1 28 ? 4.262 -22.406 10.141 1 98.69 28 LYS B C 1
ATOM 1951 O O . LYS B 1 28 ? 4.258 -23.484 10.734 1 98.69 28 LYS B O 1
ATOM 1956 N N . LYS B 1 29 ? 3.699 -21.359 10.617 1 98.75 29 LYS B N 1
ATOM 1957 C CA . LYS B 1 29 ? 2.928 -21.281 11.852 1 98.75 29 LYS B CA 1
ATOM 1958 C C . LYS B 1 29 ? 1.556 -20.656 11.609 1 98.75 29 LYS B C 1
ATOM 1960 O O . LYS B 1 29 ? 1.452 -19.453 11.328 1 98.75 29 LYS B O 1
ATOM 1965 N N . ILE B 1 30 ? 0.512 -21.438 11.805 1 98.56 30 ILE B N 1
ATOM 1966 C CA . ILE B 1 30 ? -0.837 -20.953 11.516 1 98.56 30 ILE B CA 1
ATOM 1967 C C . ILE B 1 30 ? -1.284 -19.969 12.586 1 98.56 30 ILE B C 1
ATOM 1969 O O . ILE B 1 30 ? -1.123 -20.234 13.781 1 98.56 30 ILE B O 1
ATOM 1973 N N . VAL B 1 31 ? -1.728 -18.828 12.219 1 98.62 31 VAL B N 1
ATOM 1974 C CA . VAL B 1 31 ? -2.439 -17.859 13.031 1 98.62 31 VAL B CA 1
ATOM 1975 C C . VAL B 1 31 ? -3.865 -17.688 12.508 1 98.62 31 VAL B C 1
ATOM 1977 O O . VAL B 1 31 ? -4.086 -17.031 11.492 1 98.62 31 VAL B O 1
ATOM 1980 N N . ASN B 1 32 ? -4.844 -18.281 13.188 1 97.44 32 ASN B N 1
ATOM 1981 C CA . ASN B 1 32 ? -6.242 -18.203 12.781 1 97.44 32 ASN B CA 1
ATOM 1982 C C . ASN B 1 32 ? -6.859 -16.859 13.172 1 97.44 32 ASN B C 1
ATOM 1984 O O . ASN B 1 32 ? -7.32 -16.688 14.305 1 97.44 32 ASN B O 1
ATOM 1988 N N . THR B 1 33 ? -6.938 -15.977 12.219 1 96.44 33 THR B N 1
ATOM 1989 C CA . THR B 1 33 ? -7.418 -14.633 12.523 1 96.44 33 THR B CA 1
ATOM 1990 C C . THR B 1 33 ? -8.93 -14.633 12.734 1 96.44 33 THR B C 1
ATOM 1992 O O . THR B 1 33 ? -9.469 -13.734 13.383 1 96.44 33 THR B O 1
ATOM 1995 N N . LEU B 1 34 ? -9.648 -15.625 12.18 1 92.75 34 LEU B N 1
ATOM 1996 C CA . LEU B 1 34 ? -11.086 -15.758 12.414 1 92.75 34 LEU B CA 1
ATOM 1997 C C . LEU B 1 34 ? -11.375 -16.062 13.875 1 92.75 34 LEU B C 1
ATOM 1999 O O . LEU B 1 34 ? -12.438 -15.711 14.391 1 92.75 34 LEU B O 1
ATOM 2003 N N . GLU B 1 35 ? -10.445 -16.672 14.508 1 95.94 35 GLU B N 1
ATOM 2004 C CA . GLU B 1 35 ? -10.547 -16.969 15.93 1 95.94 35 GLU B CA 1
ATOM 2005 C C . GLU B 1 35 ? -9.781 -15.945 16.766 1 95.94 35 GLU B C 1
ATOM 2007 O O . GLU B 1 35 ? -9.547 -16.156 17.953 1 95.94 35 GLU B O 1
ATOM 2012 N N . LYS B 1 36 ? -9.219 -14.938 16.188 1 97.31 36 LYS B N 1
ATOM 2013 C CA . LYS B 1 36 ? -8.57 -13.781 16.812 1 97.31 36 LYS B CA 1
ATOM 2014 C C . LYS B 1 36 ? -7.246 -14.172 17.453 1 97.31 36 LYS B C 1
ATOM 2016 O O . LYS B 1 36 ? -6.836 -13.57 18.453 1 97.31 36 LYS B O 1
ATOM 2021 N N . GLU B 1 37 ? -6.645 -15.156 16.906 1 98.5 37 GLU B N 1
ATOM 2022 C CA . GLU B 1 37 ? -5.359 -15.594 17.438 1 98.5 37 GLU B CA 1
ATOM 2023 C C . GLU B 1 37 ? -4.297 -14.508 17.266 1 98.5 37 GLU B C 1
ATOM 2025 O O . GLU B 1 37 ? -3.34 -14.453 18.047 1 98.5 37 GLU B O 1
ATOM 2030 N N . GLN B 1 38 ? -4.449 -13.602 16.297 1 98.5 38 GLN B N 1
ATOM 2031 C CA . GLN B 1 38 ? -3.484 -12.539 16.047 1 98.5 38 GLN B CA 1
ATOM 2032 C C . GLN B 1 38 ? -3.516 -11.484 17.156 1 98.5 38 GLN B C 1
ATOM 2034 O O . GLN B 1 38 ? -2.625 -10.633 17.234 1 98.5 38 GLN B O 1
ATOM 2039 N N . LEU B 1 39 ? -4.504 -11.578 18.016 1 98.31 39 LEU B N 1
ATOM 2040 C CA . LEU B 1 39 ? -4.637 -10.578 19.062 1 98.31 39 LEU B CA 1
ATOM 2041 C C . LEU B 1 39 ? -4.047 -11.086 20.375 1 98.31 39 LEU B C 1
ATOM 2043 O O . LEU B 1 39 ? -3.979 -10.352 21.359 1 98.31 39 LEU B O 1
ATOM 2047 N N . LYS B 1 40 ? -3.66 -12.328 20.406 1 98.31 40 LYS B N 1
ATOM 2048 C CA . LYS B 1 40 ? -3.033 -12.867 21.609 1 98.31 40 LYS B CA 1
ATOM 2049 C C . LYS B 1 40 ? -1.711 -12.164 21.891 1 98.31 40 LYS B C 1
ATOM 2051 O O . LYS B 1 40 ? -0.954 -11.844 20.969 1 98.31 40 LYS B O 1
ATOM 2056 N N . PRO B 1 41 ? -1.394 -12.008 23.188 1 98.12 41 PRO B N 1
ATOM 2057 C CA . PRO B 1 41 ? -0.201 -11.258 23.578 1 98.12 41 PRO B CA 1
ATOM 2058 C C . PRO B 1 41 ? 1.078 -11.805 22.938 1 98.12 41 PRO B C 1
ATOM 2060 O O . PRO B 1 41 ? 1.971 -11.031 22.578 1 98.12 41 PRO B O 1
ATOM 2063 N N . GLU B 1 42 ? 1.178 -13.078 22.812 1 98 42 GLU B N 1
ATOM 2064 C CA . GLU B 1 42 ? 2.393 -13.688 22.281 1 98 42 GLU B CA 1
ATOM 2065 C C . GLU B 1 42 ? 2.631 -13.273 20.844 1 98 42 GLU B C 1
ATOM 2067 O O . GLU B 1 42 ? 3.777 -13.109 20.406 1 98 42 GLU B O 1
ATOM 2072 N N . PHE B 1 43 ? 1.525 -13.148 20.016 1 98.69 43 PHE B N 1
ATOM 2073 C CA . PHE B 1 43 ? 1.679 -12.711 18.641 1 98.69 43 PHE B CA 1
ATOM 2074 C C . PHE B 1 43 ? 1.852 -11.203 18.562 1 98.69 43 PHE B C 1
ATOM 2076 O O . PHE B 1 43 ? 2.643 -10.703 17.766 1 98.69 43 PHE B O 1
ATOM 2083 N N . VAL B 1 44 ? 1.122 -10.453 19.422 1 98.31 44 VAL B N 1
ATOM 2084 C CA . VAL B 1 44 ? 1.178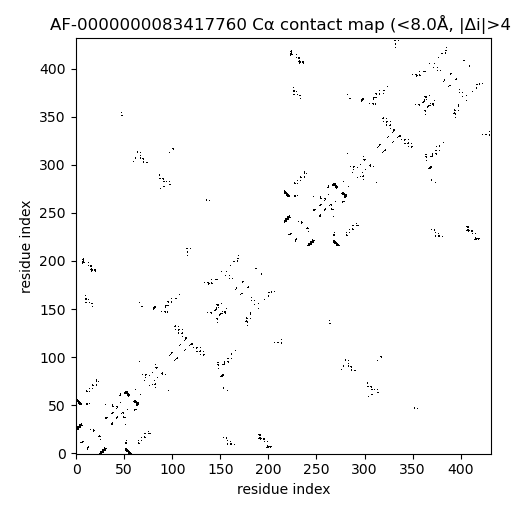 -8.992 19.422 1 98.31 44 VAL B CA 1
ATOM 2085 C C . VAL B 1 44 ? 2.588 -8.531 19.781 1 98.31 44 VAL B C 1
ATOM 2087 O O . VAL B 1 44 ? 3.066 -7.52 19.266 1 98.31 44 VAL B O 1
ATOM 2090 N N . LYS B 1 45 ? 3.299 -9.281 20.531 1 97.88 45 LYS B N 1
ATOM 2091 C CA . LYS B 1 45 ? 4.684 -8.977 20.875 1 97.88 45 LYS B CA 1
ATOM 2092 C C . LYS B 1 45 ? 5.582 -9.023 19.641 1 97.88 45 LYS B C 1
ATOM 2094 O O . LYS B 1 45 ? 6.582 -8.305 19.562 1 97.88 45 LYS B O 1
ATOM 2099 N N . ILE B 1 46 ? 5.25 -9.875 18.703 1 98.44 46 ILE B N 1
ATOM 2100 C CA . ILE B 1 46 ? 6.02 -10.008 17.469 1 98.44 46 ILE B CA 1
ATOM 2101 C C . ILE B 1 46 ? 5.613 -8.914 16.484 1 98.44 46 ILE B C 1
ATOM 2103 O O . ILE B 1 46 ? 6.469 -8.234 15.914 1 98.44 46 ILE B O 1
ATOM 2107 N N . ASN B 1 47 ? 4.371 -8.734 16.344 1 98.69 47 ASN B N 1
ATOM 2108 C CA . ASN B 1 47 ? 3.789 -7.758 15.438 1 98.69 47 ASN B CA 1
ATOM 2109 C C . ASN B 1 47 ? 2.715 -6.922 16.125 1 98.69 47 ASN B C 1
ATOM 2111 O O . ASN B 1 47 ? 1.537 -7.285 16.109 1 98.69 47 ASN B O 1
ATOM 2115 N N . PRO B 1 48 ? 3.031 -5.723 16.562 1 98.25 48 PRO B N 1
ATOM 2116 C CA . PRO B 1 48 ? 2.076 -4.875 17.281 1 98.25 48 PRO B CA 1
ATOM 2117 C C . PRO B 1 48 ? 0.87 -4.488 16.422 1 98.25 48 PRO B C 1
ATOM 2119 O O . PRO B 1 48 ? -0.151 -4.047 16.953 1 98.25 48 PRO B O 1
ATOM 2122 N N . GLN B 1 49 ? 0.982 -4.641 15.102 1 98.56 49 GLN B N 1
ATOM 2123 C CA . GLN B 1 49 ? -0.143 -4.387 14.211 1 98.56 49 GLN B CA 1
ATOM 2124 C C . GLN B 1 49 ? -1.026 -5.625 14.07 1 98.56 49 GLN B C 1
ATOM 2126 O O . GLN B 1 49 ? -2.111 -5.559 13.492 1 98.56 49 GLN B O 1
ATOM 2131 N N . HIS B 1 50 ? -0.491 -6.797 14.516 1 98.44 50 HIS B N 1
ATOM 2132 C CA . HIS B 1 50 ? -1.202 -8.055 14.68 1 98.44 50 HIS B CA 1
ATOM 2133 C C . HIS B 1 50 ? -1.785 -8.539 13.359 1 98.44 50 HIS B C 1
ATOM 2135 O O . HIS B 1 50 ? -2.945 -8.953 13.305 1 98.44 50 HIS B O 1
ATOM 2141 N N . THR B 1 51 ? -1.052 -8.359 12.273 1 98.5 51 THR B N 1
ATOM 2142 C CA . THR B 1 51 ? -1.49 -8.82 10.961 1 98.5 51 THR B CA 1
ATOM 2143 C C . THR B 1 51 ? -0.675 -10.031 10.516 1 98.5 51 THR B C 1
ATOM 2145 O O . THR B 1 51 ? 0.43 -10.258 11.016 1 98.5 51 THR B O 1
ATOM 2148 N N . ILE B 1 52 ? -1.222 -10.828 9.688 1 98.69 52 ILE B N 1
ATOM 2149 C CA . ILE B 1 52 ? -0.503 -11.812 8.883 1 98.69 52 ILE B CA 1
ATOM 2150 C C . ILE B 1 52 ? -0.484 -11.375 7.422 1 98.69 52 ILE B C 1
ATOM 2152 O O . ILE B 1 52 ? -1.366 -10.641 6.977 1 98.69 52 ILE B O 1
ATOM 2156 N N . PRO B 1 53 ? 0.541 -11.773 6.664 1 98.88 53 PRO B N 1
ATOM 2157 C CA . PRO B 1 53 ? 1.704 -12.57 7.059 1 98.88 53 PRO B CA 1
ATOM 2158 C C . PRO B 1 53 ? 2.684 -11.789 7.934 1 98.88 53 PRO B C 1
ATOM 2160 O O . PRO B 1 53 ? 2.734 -10.562 7.863 1 98.88 53 PRO B O 1
ATOM 2163 N N . THR B 1 54 ? 3.354 -12.461 8.797 1 98.94 54 THR B N 1
ATOM 2164 C CA . THR B 1 54 ? 4.492 -11.984 9.578 1 98.94 54 THR B CA 1
ATOM 2165 C C . THR B 1 54 ? 5.633 -13 9.539 1 98.94 54 THR B C 1
ATOM 2167 O O . THR B 1 54 ? 5.402 -14.203 9.664 1 98.94 54 THR B O 1
ATOM 2170 N N . ILE B 1 55 ? 6.855 -12.57 9.266 1 98.94 55 ILE B N 1
ATOM 2171 C CA . ILE B 1 55 ? 8 -13.469 9.352 1 98.94 55 ILE B CA 1
ATOM 2172 C C . ILE B 1 55 ? 8.891 -13.062 10.523 1 98.94 55 ILE B C 1
ATOM 2174 O O . ILE B 1 55 ? 8.852 -11.914 10.977 1 98.94 55 ILE B O 1
ATOM 2178 N N . VAL B 1 56 ? 9.617 -13.953 11.078 1 98.88 56 VAL B N 1
ATOM 2179 C CA . VAL B 1 56 ? 10.75 -13.734 11.969 1 98.88 56 VAL B CA 1
ATOM 2180 C C . VAL B 1 56 ? 11.992 -14.422 11.406 1 98.88 56 VAL B C 1
ATOM 2182 O O . VAL B 1 56 ? 12.086 -15.656 11.43 1 98.88 56 VAL B O 1
ATOM 2185 N N . ASP B 1 57 ? 12.891 -13.641 10.82 1 98.75 57 ASP B N 1
ATOM 2186 C CA . ASP B 1 57 ? 14.141 -14.117 10.234 1 98.75 57 ASP B CA 1
ATOM 2187 C C . ASP B 1 57 ? 15.328 -13.812 11.148 1 98.75 57 ASP B C 1
ATOM 2189 O O . ASP B 1 57 ? 15.891 -12.719 11.102 1 98.75 57 ASP B O 1
ATOM 2193 N N . ASN B 1 58 ? 15.781 -14.836 11.938 1 97.69 58 ASN B N 1
ATOM 2194 C CA . ASN B 1 58 ? 16.891 -14.664 12.867 1 97.69 58 ASN B CA 1
ATOM 2195 C C . ASN B 1 58 ? 16.672 -13.469 13.789 1 97.69 58 ASN B C 1
ATOM 2197 O O . ASN B 1 58 ? 17.531 -12.586 13.875 1 97.69 58 ASN B O 1
ATOM 2201 N N . GLY B 1 59 ? 15.516 -13.414 14.32 1 97.94 59 GLY B N 1
ATOM 2202 C CA . GLY B 1 59 ? 15.195 -12.391 15.305 1 97.94 59 GLY B CA 1
ATOM 2203 C C . GLY B 1 59 ? 14.625 -11.133 14.688 1 97.94 59 GLY B C 1
ATOM 2204 O O . GLY B 1 59 ? 14.125 -10.258 15.398 1 97.94 59 GLY B O 1
ATOM 2205 N N . PHE B 1 60 ? 14.656 -11.008 13.383 1 98.44 60 PHE B N 1
ATOM 2206 C CA . PHE B 1 60 ? 14.102 -9.852 12.695 1 98.44 60 PHE B CA 1
ATOM 2207 C C . PHE B 1 60 ? 12.648 -10.102 12.297 1 98.44 60 PHE B C 1
ATOM 2209 O O . PHE B 1 60 ? 12.375 -10.922 11.422 1 98.44 60 PHE B O 1
ATOM 2216 N N . ALA B 1 61 ? 11.703 -9.383 12.945 1 98.81 61 ALA B N 1
ATOM 2217 C CA . ALA B 1 61 ? 10.281 -9.5 12.641 1 98.81 61 ALA B CA 1
ATOM 2218 C C . ALA B 1 61 ? 9.875 -8.508 11.547 1 98.81 61 ALA B C 1
ATOM 2220 O O . ALA B 1 61 ? 10.297 -7.348 11.57 1 98.81 61 ALA B O 1
ATOM 2221 N N . LEU B 1 62 ? 9.133 -9.008 10.625 1 98.88 62 LEU B N 1
ATOM 2222 C CA . LEU B 1 62 ? 8.656 -8.172 9.531 1 98.88 62 LEU B CA 1
ATOM 2223 C C . LEU B 1 62 ? 7.254 -8.594 9.102 1 98.88 62 LEU B C 1
ATOM 2225 O O . LEU B 1 62 ? 6.965 -9.789 8.984 1 98.88 62 LEU B O 1
ATOM 2229 N N . TRP B 1 63 ? 6.434 -7.535 9 1 98.75 63 TRP B N 1
ATOM 2230 C CA . TRP B 1 63 ? 5.102 -7.742 8.438 1 98.75 63 TRP B CA 1
ATOM 2231 C C . TRP B 1 63 ? 4.852 -6.793 7.27 1 98.75 63 TRP B C 1
ATOM 2233 O O . TRP B 1 63 ? 5.676 -5.926 6.977 1 98.75 63 TRP B O 1
ATOM 2243 N N . GLU B 1 64 ? 3.59 -7.027 6.691 1 98.06 64 GLU B N 1
ATOM 2244 C CA . GLU B 1 64 ? 3.189 -6.508 5.387 1 98.06 64 GLU B CA 1
ATOM 2245 C C . GLU B 1 64 ? 3.734 -7.375 4.258 1 98.06 64 GLU B C 1
ATOM 2247 O O . GLU B 1 64 ? 4.949 -7.484 4.082 1 98.06 64 GLU B O 1
ATOM 2252 N N . SER B 1 65 ? 2.957 -8.07 3.494 1 98.81 65 SER B N 1
ATOM 2253 C CA . SER B 1 65 ? 3.346 -9.102 2.535 1 98.81 65 SER B CA 1
ATOM 2254 C C . SER B 1 65 ? 4.293 -8.539 1.479 1 98.81 65 SER B C 1
ATOM 2256 O O . SER B 1 65 ? 5.336 -9.133 1.198 1 98.81 65 SER B O 1
ATOM 2258 N N . ARG B 1 66 ? 4.062 -7.336 0.968 1 98.88 66 ARG B N 1
ATOM 2259 C CA . ARG B 1 66 ? 4.863 -6.781 -0.119 1 98.88 66 ARG B CA 1
ATOM 2260 C C . ARG B 1 66 ? 6.238 -6.348 0.381 1 98.88 66 ARG B C 1
ATOM 2262 O O . ARG B 1 66 ? 7.234 -6.48 -0.332 1 98.88 66 ARG B O 1
ATOM 2269 N N . ALA B 1 67 ? 6.285 -5.82 1.631 1 98.88 67 ALA B N 1
ATOM 2270 C CA . ALA B 1 67 ? 7.582 -5.547 2.254 1 98.88 67 ALA B CA 1
ATOM 2271 C C . ALA B 1 67 ? 8.375 -6.836 2.457 1 98.88 67 ALA B C 1
ATOM 2273 O O . ALA B 1 67 ? 9.586 -6.863 2.254 1 98.88 67 ALA B O 1
ATOM 2274 N N . ILE B 1 68 ? 7.691 -7.93 2.842 1 98.94 68 ILE B N 1
ATOM 2275 C CA . ILE B 1 68 ? 8.328 -9.227 3.039 1 98.94 68 ILE B CA 1
ATOM 2276 C C . ILE B 1 68 ? 8.875 -9.742 1.711 1 98.94 68 ILE B C 1
ATOM 2278 O O . ILE B 1 68 ? 9.992 -10.266 1.652 1 98.94 68 ILE B O 1
ATOM 2282 N N . LEU B 1 69 ? 8.094 -9.578 0.613 1 98.94 69 LEU B N 1
ATOM 2283 C CA . LEU B 1 69 ? 8.555 -10.039 -0.694 1 98.94 69 LEU B CA 1
ATOM 2284 C C . LEU B 1 69 ? 9.867 -9.352 -1.075 1 98.94 69 LEU B C 1
ATOM 2286 O O . LEU B 1 69 ? 10.828 -10.023 -1.458 1 98.94 69 LEU B O 1
ATOM 2290 N N . VAL B 1 70 ? 9.883 -8.031 -0.954 1 98.94 70 VAL B N 1
ATOM 2291 C CA . VAL B 1 70 ? 11.078 -7.281 -1.315 1 98.94 70 VAL B CA 1
ATOM 2292 C C . VAL B 1 70 ? 12.242 -7.691 -0.411 1 98.94 70 VAL B C 1
ATOM 2294 O O . VAL B 1 70 ? 13.359 -7.895 -0.882 1 98.94 70 VAL B O 1
ATOM 2297 N N . TYR B 1 71 ? 11.984 -7.887 0.881 1 98.94 71 TYR B N 1
ATOM 2298 C CA . TYR B 1 71 ? 13.016 -8.297 1.827 1 98.94 71 TYR B CA 1
ATOM 2299 C C . TYR B 1 71 ? 13.617 -9.641 1.427 1 98.94 71 TYR B C 1
ATOM 2301 O O . TYR B 1 71 ? 14.836 -9.789 1.38 1 98.94 71 TYR B O 1
ATOM 2309 N N . LEU B 1 72 ? 12.781 -10.625 1.09 1 98.94 72 LEU B N 1
ATOM 2310 C CA . LEU B 1 72 ? 13.242 -11.961 0.739 1 98.94 72 LEU B CA 1
ATOM 2311 C C . LEU B 1 72 ? 14.125 -11.922 -0.508 1 98.94 72 LEU B C 1
ATOM 2313 O O . LEU B 1 72 ? 15.172 -12.57 -0.553 1 98.94 72 LEU B O 1
ATOM 2317 N N . VAL B 1 73 ? 13.703 -11.133 -1.502 1 98.75 73 VAL B N 1
ATOM 2318 C CA . VAL B 1 73 ? 14.461 -11.117 -2.748 1 98.75 73 VAL B CA 1
ATOM 2319 C C . VAL B 1 73 ? 15.789 -10.391 -2.537 1 98.75 73 VAL B C 1
ATOM 2321 O O . VAL B 1 73 ? 16.812 -10.773 -3.102 1 98.75 73 VAL B O 1
ATOM 2324 N N . GLU B 1 74 ? 15.781 -9.297 -1.748 1 98.56 74 GLU B N 1
ATOM 2325 C CA . GLU B 1 74 ? 17 -8.531 -1.501 1 98.56 74 GLU B CA 1
ATOM 2326 C C . GLU B 1 74 ? 18 -9.328 -0.673 1 98.56 74 GLU B C 1
ATOM 2328 O O . GLU B 1 74 ? 19.203 -9.234 -0.892 1 98.56 74 GLU B O 1
ATOM 2333 N N . LYS B 1 75 ? 17.5 -10.117 0.242 1 98.38 75 LYS B N 1
ATOM 2334 C CA . LYS B 1 75 ? 18.359 -10.812 1.192 1 98.38 75 LYS B CA 1
ATOM 2335 C C . LYS B 1 75 ? 18.797 -12.164 0.641 1 98.38 75 LYS B C 1
ATOM 2337 O O . LYS B 1 75 ? 19.953 -12.57 0.834 1 98.38 75 LYS B O 1
ATOM 2342 N N . TYR B 1 76 ? 17.938 -12.852 -0.092 1 98.31 76 TYR B N 1
ATOM 2343 C CA . TYR B 1 76 ? 18.203 -14.25 -0.396 1 98.31 76 TYR B CA 1
ATOM 2344 C C . TYR B 1 76 ? 18.25 -14.484 -1.901 1 98.31 76 TYR B C 1
ATOM 2346 O O . TYR B 1 76 ? 18.578 -15.578 -2.357 1 98.31 76 TYR B O 1
ATOM 2354 N N . GLY B 1 77 ? 17.922 -13.461 -2.695 1 97.75 77 GLY B N 1
ATOM 2355 C CA . GLY B 1 77 ? 17.953 -13.617 -4.141 1 97.75 77 GLY B CA 1
ATOM 2356 C C . GLY B 1 77 ? 19.344 -13.844 -4.684 1 97.75 77 GLY B C 1
ATOM 2357 O O . GLY B 1 77 ? 20.312 -13.258 -4.188 1 97.75 77 GLY B O 1
ATOM 2358 N N . LYS B 1 78 ? 19.453 -14.633 -5.75 1 96.56 78 LYS B N 1
ATOM 2359 C CA . LYS B 1 78 ? 20.734 -14.922 -6.379 1 96.56 78 LYS B CA 1
ATOM 2360 C C . LYS B 1 78 ? 21.031 -13.922 -7.492 1 96.56 78 LYS B C 1
ATOM 2362 O O . LYS B 1 78 ? 22.172 -13.828 -7.949 1 96.56 78 LYS B O 1
ATOM 2367 N N . ASP B 1 79 ? 20.047 -13.305 -7.988 1 96.06 79 ASP B N 1
ATOM 2368 C CA . ASP B 1 79 ? 20.141 -12.258 -9 1 96.06 79 ASP B CA 1
ATOM 2369 C C . ASP B 1 79 ? 19 -11.25 -8.844 1 96.06 79 ASP B C 1
ATOM 2371 O O . ASP B 1 79 ? 18.266 -11.273 -7.855 1 96.06 79 ASP B O 1
ATOM 2375 N N . ASP B 1 80 ? 18.891 -10.391 -9.844 1 94.5 80 ASP B N 1
ATOM 2376 C CA . ASP B 1 80 ? 17.938 -9.281 -9.695 1 94.5 80 ASP B CA 1
ATOM 2377 C C . ASP B 1 80 ? 16.688 -9.516 -10.531 1 94.5 80 ASP B C 1
ATOM 2379 O O . ASP B 1 80 ? 15.961 -8.57 -10.852 1 94.5 80 ASP B O 1
ATOM 2383 N N . SER B 1 81 ? 16.453 -10.711 -10.953 1 96.38 81 SER B N 1
ATOM 2384 C CA . SER B 1 81 ? 15.367 -10.969 -11.898 1 96.38 81 SER B CA 1
ATOM 2385 C C . SER B 1 81 ? 14 -10.719 -11.258 1 96.38 81 SER B C 1
ATOM 2387 O O . SER B 1 81 ? 13.125 -10.109 -11.875 1 96.38 81 SER B O 1
ATOM 2389 N N . LEU B 1 82 ? 13.867 -11.086 -9.992 1 98.5 82 LEU B N 1
ATOM 2390 C CA . LEU B 1 82 ? 12.57 -10.977 -9.336 1 98.5 82 LEU B CA 1
ATOM 2391 C C . LEU B 1 82 ? 12.32 -9.555 -8.859 1 98.5 82 LEU B C 1
ATOM 2393 O O . LEU B 1 82 ? 11.18 -9.188 -8.555 1 98.5 82 LEU B O 1
ATOM 2397 N N . TYR B 1 83 ? 13.375 -8.789 -8.75 1 98.56 83 TYR B N 1
ATOM 2398 C CA . TYR B 1 83 ? 13.305 -7.395 -8.336 1 98.56 83 TYR B CA 1
ATOM 2399 C C . TYR B 1 83 ? 14.453 -6.59 -8.93 1 98.56 83 TYR B C 1
ATOM 2401 O O . TYR B 1 83 ? 15.484 -6.387 -8.273 1 98.56 83 TYR B O 1
ATOM 2409 N N . PRO B 1 84 ? 14.227 -6.027 -10.133 1 98.12 84 PRO B N 1
ATOM 2410 C CA . PRO B 1 84 ? 15.297 -5.398 -10.898 1 98.12 84 PRO B CA 1
ATOM 2411 C C . PRO B 1 84 ? 15.938 -4.223 -10.156 1 98.12 84 PRO B C 1
ATOM 2413 O O . PRO B 1 84 ? 15.258 -3.514 -9.414 1 98.12 84 PRO B O 1
ATOM 2416 N N . LYS B 1 85 ? 17.25 -4.004 -10.523 1 96.69 85 LYS B N 1
ATOM 2417 C CA . LYS B 1 85 ? 17.969 -2.91 -9.891 1 96.69 85 LYS B CA 1
ATOM 2418 C C . LYS B 1 85 ? 17.891 -1.639 -10.734 1 96.69 85 LYS B C 1
ATOM 2420 O O . LYS B 1 85 ? 18.188 -0.545 -10.242 1 96.69 85 LYS B O 1
ATOM 2425 N N . ASP B 1 86 ? 17.547 -1.802 -12.055 1 97.81 86 ASP B N 1
ATOM 2426 C CA . ASP B 1 86 ? 17.297 -0.62 -12.867 1 97.81 86 ASP B CA 1
ATOM 2427 C C . ASP B 1 86 ? 16.172 0.219 -12.281 1 97.81 86 ASP B C 1
ATOM 2429 O O . ASP B 1 86 ? 15.07 -0.292 -12.031 1 97.81 86 ASP B O 1
ATOM 2433 N N . PRO B 1 87 ? 16.375 1.516 -12.039 1 98.12 87 PRO B N 1
ATOM 2434 C CA . PRO B 1 87 ? 15.391 2.332 -11.328 1 98.12 87 PRO B CA 1
ATOM 2435 C C . PRO B 1 87 ? 14.031 2.34 -12.023 1 98.12 87 PRO B C 1
ATOM 2437 O O . PRO B 1 87 ? 12.992 2.285 -11.352 1 98.12 87 PRO B O 1
ATOM 2440 N N . LYS B 1 88 ? 14.031 2.381 -13.328 1 98.44 88 LYS B N 1
ATOM 2441 C CA . LYS B 1 88 ? 12.758 2.428 -14.047 1 98.44 88 LYS B CA 1
ATOM 2442 C C . LYS B 1 88 ? 12.016 1.098 -13.938 1 98.44 88 LYS B C 1
ATOM 2444 O O . LYS B 1 88 ? 10.82 1.07 -13.641 1 98.44 88 LYS B O 1
ATOM 2449 N N . GLN B 1 89 ? 12.711 -0.022 -14.172 1 98.38 89 GLN B N 1
ATOM 2450 C CA . GLN B 1 89 ? 12.102 -1.342 -14.07 1 98.38 89 GLN B CA 1
ATOM 2451 C C . GLN B 1 89 ? 11.609 -1.615 -12.648 1 98.38 89 GLN B C 1
ATOM 2453 O O . GLN B 1 89 ? 10.508 -2.141 -12.461 1 98.38 89 GLN B O 1
ATOM 2458 N N . GLN B 1 90 ? 12.438 -1.201 -11.711 1 98.62 90 GLN B N 1
ATOM 2459 C CA . GLN B 1 90 ? 12.07 -1.387 -10.312 1 98.62 90 GLN B CA 1
ATOM 2460 C C . GLN B 1 90 ? 10.828 -0.569 -9.953 1 98.62 90 GLN B C 1
ATOM 2462 O O . GLN B 1 90 ? 9.969 -1.031 -9.203 1 98.62 90 GLN B O 1
ATOM 2467 N N . ALA B 1 91 ? 10.742 0.627 -10.508 1 98.88 91 ALA B N 1
ATOM 2468 C CA . ALA B 1 91 ? 9.609 1.514 -10.234 1 98.88 91 ALA B CA 1
ATOM 2469 C C . ALA B 1 91 ? 8.297 0.891 -10.703 1 98.88 91 ALA B C 1
ATOM 2471 O O . ALA B 1 91 ? 7.273 0.999 -10.023 1 98.88 91 ALA B O 1
ATOM 2472 N N . ILE B 1 92 ? 8.32 0.219 -11.812 1 98.75 92 ILE B N 1
ATOM 2473 C CA . ILE B 1 92 ? 7.117 -0.416 -12.336 1 98.75 92 ILE B CA 1
ATOM 2474 C C . ILE B 1 92 ? 6.703 -1.565 -11.422 1 98.75 92 ILE B C 1
ATOM 2476 O O . ILE B 1 92 ? 5.52 -1.729 -11.117 1 98.75 92 ILE B O 1
ATOM 2480 N N . VAL B 1 93 ? 7.684 -2.324 -10.938 1 98.94 93 VAL B N 1
ATOM 2481 C CA . VAL B 1 93 ? 7.402 -3.404 -10 1 98.94 93 VAL B CA 1
ATOM 2482 C C . VAL B 1 93 ? 6.742 -2.838 -8.742 1 98.94 93 VAL B C 1
ATOM 2484 O O . VAL B 1 93 ? 5.695 -3.328 -8.312 1 98.94 93 VAL B O 1
ATOM 2487 N N . ASN B 1 94 ? 7.344 -1.789 -8.203 1 98.94 94 ASN B N 1
ATOM 2488 C CA . ASN B 1 94 ? 6.797 -1.172 -6.996 1 98.94 94 ASN B CA 1
ATOM 2489 C C . ASN B 1 94 ? 5.387 -0.637 -7.23 1 98.94 94 ASN B C 1
ATOM 2491 O O . ASN B 1 94 ? 4.496 -0.835 -6.402 1 98.94 94 ASN B O 1
ATOM 2495 N N . GLN B 1 95 ? 5.219 -0.001 -8.344 1 98.94 95 GLN B N 1
ATOM 2496 C CA . GLN B 1 95 ? 3.904 0.535 -8.672 1 98.94 95 GLN B CA 1
ATOM 2497 C C . GLN B 1 95 ? 2.854 -0.571 -8.711 1 98.94 95 GLN B C 1
ATOM 2499 O O . GLN B 1 95 ? 1.732 -0.386 -8.227 1 98.94 95 GLN B O 1
ATOM 2504 N N . ARG B 1 96 ? 3.186 -1.707 -9.281 1 98.94 96 ARG B N 1
ATOM 2505 C CA . ARG B 1 96 ? 2.252 -2.822 -9.375 1 98.94 96 ARG B CA 1
ATOM 2506 C C . ARG B 1 96 ? 1.968 -3.424 -8.008 1 98.94 96 ARG B C 1
ATOM 2508 O O . ARG B 1 96 ? 0.846 -3.855 -7.73 1 98.94 96 ARG B O 1
ATOM 2515 N N . LEU B 1 97 ? 3.012 -3.465 -7.152 1 98.94 97 LEU B N 1
ATOM 2516 C CA . LEU B 1 97 ? 2.812 -3.953 -5.793 1 98.94 97 LEU B CA 1
ATOM 2517 C C . LEU B 1 97 ? 1.86 -3.045 -5.023 1 98.94 97 LEU B C 1
ATOM 2519 O O . LEU B 1 97 ? 0.948 -3.523 -4.348 1 98.94 97 LEU B O 1
ATOM 2523 N N . TYR B 1 98 ? 2.049 -1.751 -5.152 1 98.94 98 TYR B N 1
ATOM 2524 C CA . TYR B 1 98 ? 1.155 -0.803 -4.496 1 98.94 98 TYR B CA 1
ATOM 2525 C C . TYR B 1 98 ? -0.244 -0.865 -5.094 1 98.94 98 TYR B C 1
ATOM 2527 O O . TYR B 1 98 ? -1.239 -0.726 -4.383 1 98.94 98 TYR B O 1
ATOM 2535 N N . PHE B 1 99 ? -0.335 -1.072 -6.461 1 98.94 99 PHE B N 1
ATOM 2536 C CA . PHE B 1 99 ? -1.618 -1.267 -7.125 1 98.94 99 PHE B CA 1
ATOM 2537 C C . PHE B 1 99 ? -2.361 -2.457 -6.531 1 98.94 99 PHE B C 1
ATOM 2539 O O . PHE B 1 99 ? -3.561 -2.375 -6.262 1 98.94 99 PHE B O 1
ATOM 2546 N N . ASP B 1 100 ? -1.639 -3.518 -6.328 1 98.88 100 ASP B N 1
ATOM 2547 C CA . ASP B 1 100 ? -2.268 -4.695 -5.738 1 98.88 100 ASP B CA 1
ATOM 2548 C C . ASP B 1 100 ? -2.826 -4.383 -4.352 1 98.88 100 ASP B C 1
ATOM 2550 O O . ASP B 1 100 ? -3.99 -4.668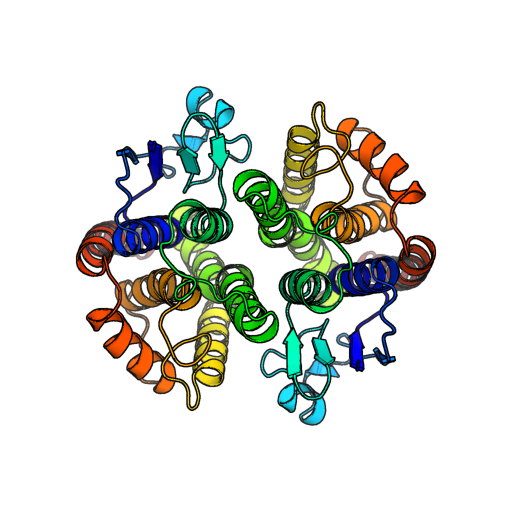 -4.066 1 98.88 100 ASP B O 1
ATOM 2554 N N . MET B 1 101 ? -2.037 -3.779 -3.514 1 98.62 101 MET B N 1
ATOM 2555 C CA . MET B 1 101 ? -2.469 -3.502 -2.146 1 98.62 101 MET B CA 1
ATOM 2556 C C . MET B 1 101 ? -3.633 -2.518 -2.133 1 98.62 101 MET B C 1
ATOM 2558 O O . MET B 1 101 ? -4.656 -2.77 -1.496 1 98.62 101 MET B O 1
ATOM 2562 N N . GLY B 1 102 ? -3.439 -1.443 -2.898 1 98.25 102 GLY B N 1
ATOM 2563 C CA . GLY B 1 102 ? -4.312 -0.294 -2.729 1 98.25 102 GLY B CA 1
ATOM 2564 C C . GLY B 1 102 ? -5.531 -0.333 -3.633 1 98.25 102 GLY B C 1
ATOM 2565 O O . GLY B 1 102 ? -6.469 0.446 -3.453 1 98.25 102 GLY B O 1
ATOM 2566 N N . VAL B 1 103 ? -5.547 -1.25 -4.66 1 98.69 103 VAL B N 1
ATOM 2567 C CA . VAL B 1 103 ? -6.629 -1.23 -5.641 1 98.69 103 VAL B CA 1
ATOM 2568 C C . VAL B 1 103 ? -7.172 -2.645 -5.84 1 98.69 103 VAL B C 1
ATOM 2570 O O . VAL B 1 103 ? -8.32 -2.928 -5.492 1 98.69 103 VAL B O 1
ATOM 2573 N N . LEU B 1 104 ? -6.367 -3.566 -6.25 1 98.88 104 LEU B N 1
ATOM 2574 C CA . LEU B 1 104 ? -6.828 -4.883 -6.676 1 98.88 104 LEU B CA 1
ATOM 2575 C C . LEU B 1 104 ? -7.25 -5.727 -5.473 1 98.88 104 LEU B C 1
ATOM 2577 O O . LEU B 1 104 ? -8.438 -6.012 -5.297 1 98.88 104 LEU B O 1
ATOM 2581 N N . PHE B 1 105 ? -6.348 -5.988 -4.574 1 98.75 105 PHE B N 1
ATOM 2582 C CA . PHE B 1 105 ? -6.672 -6.75 -3.375 1 98.75 105 PHE B CA 1
ATOM 2583 C C . PHE B 1 105 ? -7.652 -5.988 -2.494 1 98.75 105 PHE B C 1
ATOM 2585 O O . PHE B 1 105 ? -8.555 -6.582 -1.898 1 98.75 105 PHE B O 1
ATOM 2592 N N . LYS B 1 106 ? -7.438 -4.703 -2.441 1 98.56 106 LYS B N 1
ATOM 2593 C CA . LYS B 1 106 ? -8.352 -3.865 -1.668 1 98.56 106 LYS B CA 1
ATOM 2594 C C . LYS B 1 106 ? -9.781 -4.012 -2.166 1 98.56 106 LYS B C 1
ATOM 2596 O O . LYS B 1 106 ? -10.727 -4.039 -1.367 1 98.56 106 LYS B O 1
ATOM 2601 N N . SER B 1 107 ? -10.008 -3.994 -3.49 1 98.75 107 SER B N 1
ATOM 2602 C CA . SER B 1 107 ? -11.352 -4.121 -4.027 1 98.75 107 SER B CA 1
ATOM 2603 C C . SER B 1 107 ? -11.992 -5.445 -3.615 1 98.75 107 SER B C 1
ATOM 2605 O O . SER B 1 107 ? -13.188 -5.5 -3.33 1 98.75 107 SER B O 1
ATOM 2607 N N . PHE B 1 108 ? -11.195 -6.484 -3.568 1 98.62 108 PHE B N 1
ATOM 2608 C CA . PHE B 1 108 ? -11.672 -7.777 -3.09 1 98.62 108 PHE B CA 1
ATOM 2609 C C . PHE B 1 108 ? -12.109 -7.684 -1.634 1 98.62 108 PHE B C 1
ATOM 2611 O O . PHE B 1 108 ? -13.227 -8.086 -1.291 1 98.62 108 PHE B O 1
ATOM 2618 N N . ALA B 1 109 ? -11.234 -7.184 -0.799 1 97.62 109 ALA B N 1
ATOM 2619 C CA . ALA B 1 109 ? -11.477 -7.105 0.639 1 97.62 109 ALA B CA 1
ATOM 2620 C C . ALA B 1 109 ? -12.711 -6.25 0.94 1 97.62 109 ALA B C 1
ATOM 2622 O O . ALA B 1 109 ? -13.555 -6.637 1.748 1 97.62 109 ALA B O 1
ATOM 2623 N N . ASP B 1 110 ? -12.797 -5.098 0.226 1 97.31 110 ASP B N 1
ATOM 2624 C CA . ASP B 1 110 ? -13.891 -4.16 0.466 1 97.31 110 ASP B CA 1
ATOM 2625 C C . ASP B 1 110 ? -15.234 -4.781 0.108 1 97.31 110 ASP B C 1
ATOM 2627 O O . ASP B 1 110 ? -16.266 -4.453 0.714 1 97.31 110 ASP B O 1
ATOM 2631 N N . TYR B 1 111 ? -15.281 -5.66 -0.829 1 98.25 111 TYR B N 1
ATOM 2632 C CA . TYR B 1 111 ? -16.531 -6.273 -1.245 1 98.25 111 TYR B CA 1
ATOM 2633 C C . TYR B 1 111 ? -16.844 -7.508 -0.407 1 98.25 111 TYR B C 1
ATOM 2635 O O . TYR B 1 111 ? -17.922 -7.625 0.164 1 98.25 111 TYR B O 1
ATOM 2643 N N . TYR B 1 112 ? -15.891 -8.375 -0.186 1 97.75 112 TYR B N 1
ATOM 2644 C CA . TYR B 1 112 ? -16.188 -9.711 0.325 1 97.75 112 TYR B CA 1
ATOM 2645 C C . TYR B 1 112 ? -16.094 -9.742 1.846 1 97.75 112 TYR B C 1
ATOM 2647 O O . TYR B 1 112 ? -16.828 -10.5 2.5 1 97.75 112 TYR B O 1
ATOM 2655 N N . TYR B 1 113 ? -15.18 -8.961 2.467 1 95.75 113 TYR B N 1
ATOM 2656 C CA . TYR B 1 113 ? -15 -9.094 3.908 1 95.75 113 TYR B CA 1
ATOM 2657 C C . TYR B 1 113 ? -16.266 -8.688 4.656 1 95.75 113 TYR B C 1
ATOM 2659 O O . TYR B 1 113 ? -16.703 -9.383 5.57 1 95.75 113 TYR B O 1
ATOM 2667 N N . PRO B 1 114 ? -16.938 -7.566 4.281 1 95.75 114 PRO B N 1
ATOM 2668 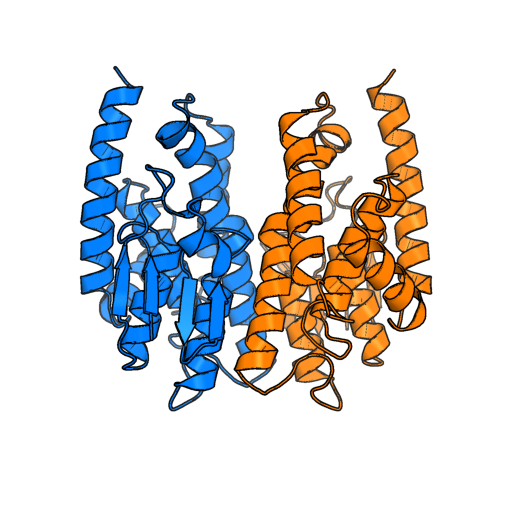C CA . PRO B 1 114 ? -18.203 -7.238 4.953 1 95.75 114 PRO B CA 1
ATOM 2669 C C . PRO B 1 114 ? -19.219 -8.367 4.875 1 95.75 114 PRO B C 1
ATOM 2671 O O . PRO B 1 114 ? -19.953 -8.609 5.836 1 95.75 114 PRO B O 1
ATOM 2674 N N . ILE B 1 115 ? -19.219 -9.062 3.824 1 96.31 115 ILE B N 1
ATOM 2675 C CA . ILE B 1 115 ? -20.156 -10.156 3.615 1 96.31 115 ILE B CA 1
ATOM 2676 C C . ILE B 1 115 ? -19.734 -11.359 4.453 1 96.31 115 ILE B C 1
ATOM 2678 O O . ILE B 1 115 ? -20.531 -11.867 5.254 1 96.31 115 ILE B O 1
ATOM 2682 N N . LEU B 1 116 ? -18.5 -11.711 4.379 1 94.44 116 LEU B N 1
ATOM 2683 C CA . LEU B 1 116 ? -18.016 -12.992 4.887 1 94.44 116 LEU B CA 1
ATOM 2684 C C . LEU B 1 116 ? -17.719 -12.906 6.383 1 94.44 116 LEU B C 1
ATOM 2686 O O . LEU B 1 116 ? -17.828 -13.906 7.098 1 94.44 116 LEU B O 1
ATOM 2690 N N . ILE B 1 117 ? -17.344 -11.758 6.84 1 90.31 117 ILE B N 1
ATOM 2691 C CA . ILE B 1 117 ? -16.906 -11.609 8.227 1 90.31 117 ILE B CA 1
ATOM 2692 C C . ILE B 1 117 ? -18.016 -10.961 9.047 1 90.31 117 ILE B C 1
ATOM 2694 O O . ILE B 1 117 ? -18.234 -11.344 10.195 1 90.31 117 ILE B O 1
ATOM 2698 N N . PHE B 1 118 ? -18.812 -10.023 8.383 1 91.5 118 PHE B N 1
ATOM 2699 C CA . PHE B 1 118 ? -19.766 -9.242 9.18 1 91.5 118 PHE B CA 1
ATOM 2700 C C . PHE B 1 118 ? -21.203 -9.531 8.75 1 91.5 118 PHE B C 1
ATOM 2702 O O . PHE B 1 118 ? -22.141 -8.906 9.25 1 91.5 118 PHE B O 1
ATOM 2709 N N . ASN B 1 119 ? -21.391 -10.391 7.852 1 94.12 119 ASN B N 1
ATOM 2710 C CA . ASN B 1 119 ? -22.703 -10.828 7.383 1 94.12 119 ASN B CA 1
ATOM 2711 C C . ASN B 1 119 ? -23.5 -9.664 6.801 1 94.12 119 ASN B C 1
ATOM 2713 O O . ASN B 1 119 ? -24.719 -9.562 7.02 1 94.12 119 ASN B O 1
ATOM 2717 N N . LYS B 1 120 ? -22.812 -8.805 6.133 1 94.5 120 LYS B N 1
ATOM 2718 C CA . LYS B 1 120 ? -23.484 -7.699 5.453 1 94.5 120 LYS B CA 1
ATOM 2719 C C . LYS B 1 120 ? -23.953 -8.109 4.062 1 94.5 120 LYS B C 1
ATOM 2721 O O . LYS B 1 120 ? -23.422 -9.055 3.475 1 94.5 120 LYS B O 1
ATOM 2726 N N . PRO B 1 121 ? -25.016 -7.371 3.643 1 94.75 121 PRO B N 1
ATOM 2727 C CA . PRO B 1 121 ? -25.453 -7.68 2.279 1 94.75 121 PRO B CA 1
ATOM 2728 C C . PRO B 1 121 ? -24.438 -7.273 1.225 1 94.75 121 PRO B C 1
ATOM 2730 O O . PRO B 1 121 ? -23.547 -6.457 1.5 1 94.75 121 PRO B O 1
ATOM 2733 N N . GLU B 1 122 ? -24.625 -7.855 0.071 1 95.38 122 GLU B N 1
ATOM 2734 C CA . GLU B 1 122 ? -23.797 -7.469 -1.068 1 95.38 122 GLU B CA 1
ATOM 2735 C C . GLU B 1 122 ? -23.969 -5.992 -1.405 1 95.38 122 GLU B C 1
ATOM 2737 O O . GLU B 1 122 ? -25.062 -5.445 -1.269 1 95.38 122 GLU B O 1
ATOM 2742 N N . ASP B 1 123 ? -22.906 -5.383 -1.792 1 96.19 123 ASP B N 1
ATOM 2743 C CA . ASP B 1 123 ? -22.922 -3.986 -2.223 1 96.19 123 ASP B CA 1
ATOM 2744 C C . ASP B 1 123 ? -22.484 -3.857 -3.68 1 96.19 123 ASP B C 1
ATOM 2746 O O . ASP B 1 123 ? -21.297 -3.959 -3.988 1 96.19 123 ASP B O 1
ATOM 2750 N N . PRO B 1 124 ? -23.406 -3.58 -4.582 1 97.38 124 PRO B N 1
ATOM 2751 C CA . PRO B 1 124 ? -23.062 -3.523 -6.008 1 97.38 124 PRO B CA 1
ATOM 2752 C C . PRO B 1 124 ? -22.016 -2.467 -6.324 1 97.38 124 PRO B C 1
ATOM 2754 O O . PRO B 1 124 ? -21.234 -2.625 -7.27 1 97.38 124 PRO B O 1
ATOM 2757 N N . GLU B 1 125 ? -22 -1.429 -5.547 1 96.62 125 GLU B N 1
ATOM 2758 C CA . GLU B 1 125 ? -20.984 -0.395 -5.777 1 96.62 125 GLU B CA 1
ATOM 2759 C C . GLU B 1 125 ? -19.578 -0.925 -5.512 1 96.62 125 GLU B C 1
ATOM 2761 O O . GLU B 1 125 ? -18.641 -0.594 -6.238 1 96.62 125 GLU B O 1
ATOM 2766 N N . ASN B 1 126 ? -19.5 -1.744 -4.504 1 97.81 126 ASN B N 1
ATOM 2767 C CA . ASN B 1 126 ? -18.203 -2.326 -4.207 1 97.81 126 ASN B CA 1
ATOM 2768 C C . ASN B 1 126 ? -17.812 -3.385 -5.234 1 97.81 126 ASN B C 1
ATOM 2770 O O . ASN B 1 126 ? -16.625 -3.547 -5.547 1 97.81 126 ASN B O 1
ATOM 2774 N N . PHE B 1 127 ? -18.781 -4.113 -5.742 1 98.44 127 PHE B N 1
ATOM 2775 C CA . PHE B 1 127 ? -18.469 -5.074 -6.793 1 98.44 127 PHE B CA 1
ATOM 2776 C C . PHE B 1 127 ? -17.969 -4.367 -8.047 1 98.44 127 PHE B C 1
ATOM 2778 O O . PHE B 1 127 ? -17.062 -4.855 -8.719 1 98.44 127 PHE B O 1
ATOM 2785 N N . LYS B 1 128 ? -18.531 -3.215 -8.375 1 98.44 128 LYS B N 1
ATOM 2786 C CA . LYS B 1 128 ? -18.078 -2.428 -9.516 1 98.44 128 LYS B CA 1
ATOM 2787 C C . LYS B 1 128 ? -16.609 -2.027 -9.359 1 98.44 128 LYS B C 1
ATOM 2789 O O . LYS B 1 128 ? -15.875 -1.942 -10.344 1 98.44 128 LYS B O 1
ATOM 2794 N N . LYS B 1 129 ? -16.188 -1.864 -8.133 1 98.44 129 LYS B N 1
ATOM 2795 C CA . LYS B 1 129 ? -14.789 -1.52 -7.883 1 98.44 129 LYS B CA 1
ATOM 2796 C C . LYS B 1 129 ? -13.859 -2.684 -8.227 1 98.44 129 LYS B C 1
ATOM 2798 O O . LYS B 1 129 ? -12.727 -2.475 -8.656 1 98.44 129 LYS B O 1
ATOM 2803 N N . ILE B 1 130 ? -14.336 -3.924 -7.988 1 98.75 130 ILE B N 1
ATOM 2804 C CA . ILE B 1 130 ? -13.578 -5.098 -8.414 1 98.75 130 ILE B CA 1
ATOM 2805 C C . ILE B 1 130 ? -13.422 -5.09 -9.93 1 98.75 130 ILE B C 1
ATOM 2807 O O . ILE B 1 130 ? -12.312 -5.25 -10.445 1 98.75 130 ILE B O 1
ATOM 2811 N N . GLU B 1 131 ? -14.539 -4.836 -10.641 1 98.81 131 GLU B N 1
ATOM 2812 C CA . GLU B 1 131 ? -14.5 -4.801 -12.102 1 98.81 131 GLU B CA 1
ATOM 2813 C C . GLU B 1 131 ? -13.547 -3.717 -12.602 1 98.81 131 GLU B C 1
ATOM 2815 O O . GLU B 1 131 ? -12.758 -3.951 -13.523 1 98.81 131 GLU B O 1
ATOM 2820 N N . THR B 1 132 ? -13.602 -2.582 -11.969 1 98.75 132 THR B N 1
ATOM 2821 C CA . THR B 1 132 ? -12.727 -1.47 -12.336 1 98.75 132 THR B CA 1
ATOM 2822 C C . THR B 1 132 ? -11.266 -1.833 -12.102 1 98.75 132 THR B C 1
ATOM 2824 O O . THR B 1 132 ? -10.414 -1.587 -12.961 1 98.75 132 THR B O 1
ATOM 2827 N N . ALA B 1 133 ? -10.984 -2.426 -10.969 1 98.88 133 ALA B N 1
ATOM 2828 C CA . ALA B 1 133 ? -9.617 -2.799 -10.617 1 98.88 133 ALA B CA 1
ATOM 2829 C C . ALA B 1 133 ? -9.055 -3.812 -11.602 1 98.88 133 ALA B C 1
ATOM 2831 O O . ALA B 1 133 ? -7.922 -3.662 -12.078 1 98.88 133 ALA B O 1
ATOM 2832 N N . VAL B 1 134 ? -9.805 -4.832 -11.922 1 98.94 134 VAL B N 1
ATOM 2833 C CA . VAL B 1 134 ? -9.359 -5.84 -12.875 1 98.94 134 VAL B CA 1
ATOM 2834 C C . VAL B 1 134 ? -9.242 -5.215 -14.266 1 98.94 134 VAL B C 1
ATOM 2836 O O . VAL B 1 134 ? -8.352 -5.574 -15.039 1 98.94 134 VAL B O 1
ATOM 2839 N N . GLY B 1 135 ? -10.102 -4.262 -14.562 1 98.88 135 GLY B N 1
ATOM 2840 C CA . GLY B 1 135 ? -9.984 -3.5 -15.797 1 98.88 135 GLY B CA 1
ATOM 2841 C C . GLY B 1 135 ? -8.672 -2.75 -15.906 1 98.88 135 GLY B C 1
ATOM 2842 O O . GLY B 1 135 ? -8.047 -2.738 -16.969 1 98.88 135 GLY B O 1
ATOM 2843 N N . PHE B 1 136 ? -8.25 -2.068 -14.828 1 98.88 136 PHE B N 1
ATOM 2844 C CA . PHE B 1 136 ? -6.945 -1.413 -14.812 1 98.88 136 PHE B CA 1
ATOM 2845 C C . PHE B 1 136 ? -5.832 -2.414 -15.102 1 98.88 136 PHE B C 1
ATOM 2847 O O . PHE B 1 136 ? -4.953 -2.15 -15.922 1 98.88 136 PHE B O 1
ATOM 2854 N N . LEU B 1 137 ? -5.871 -3.564 -14.414 1 98.94 137 LEU B N 1
ATOM 2855 C CA . LEU B 1 137 ? -4.855 -4.59 -14.633 1 98.94 137 LEU B CA 1
ATOM 2856 C C . LEU B 1 137 ? -4.836 -5.031 -16.094 1 98.94 137 LEU B C 1
ATOM 2858 O O . LEU B 1 137 ? -3.764 -5.234 -16.672 1 98.94 137 LEU B O 1
ATOM 2862 N N . ASN B 1 138 ? -6.031 -5.199 -16.656 1 98.94 138 ASN B N 1
ATOM 2863 C CA . ASN B 1 138 ? -6.133 -5.562 -18.062 1 98.94 138 ASN B CA 1
ATOM 2864 C C . ASN B 1 138 ? -5.434 -4.543 -18.953 1 98.94 138 ASN B C 1
ATOM 2866 O O . ASN B 1 138 ? -4.762 -4.914 -19.922 1 98.94 138 ASN B O 1
ATOM 2870 N N . THR B 1 139 ? -5.586 -3.297 -18.641 1 98.62 139 THR B N 1
ATOM 2871 C CA . THR B 1 139 ? -4.941 -2.215 -19.375 1 98.62 139 THR B CA 1
ATOM 2872 C C . THR B 1 139 ? -3.426 -2.264 -19.188 1 98.62 139 THR B C 1
ATOM 2874 O O . THR B 1 139 ? -2.674 -2.131 -20.156 1 98.62 139 THR B O 1
ATOM 2877 N N . PHE B 1 140 ? -2.957 -2.523 -17.953 1 98.31 140 PHE B N 1
ATOM 2878 C CA . PHE B 1 140 ? -1.531 -2.588 -17.656 1 98.31 140 PHE B CA 1
ATOM 2879 C C . PHE B 1 140 ? -0.862 -3.699 -18.453 1 98.31 140 PHE B C 1
ATOM 2881 O O . PHE B 1 140 ? 0.309 -3.586 -18.812 1 98.31 140 PHE B O 1
ATOM 2888 N N . LEU B 1 141 ? -1.572 -4.723 -18.75 1 98.62 141 LEU B N 1
ATOM 2889 C CA . LEU B 1 141 ? -1.025 -5.941 -19.344 1 98.62 141 LEU B CA 1
ATOM 2890 C C . LEU B 1 141 ? -1.064 -5.871 -20.859 1 98.62 141 LEU B C 1
ATOM 2892 O O . LEU B 1 141 ? -0.608 -6.793 -21.547 1 98.62 141 LEU B O 1
ATOM 2896 N N . GLU B 1 142 ? -1.639 -4.797 -21.375 1 97.5 142 GLU B N 1
ATOM 2897 C CA . GLU B 1 142 ? -1.669 -4.668 -22.828 1 97.5 142 GLU B CA 1
ATOM 2898 C C . GLU B 1 142 ? -0.262 -4.723 -23.422 1 97.5 142 GLU B C 1
ATOM 2900 O O . GLU B 1 142 ? 0.608 -3.939 -23.031 1 97.5 142 GLU B O 1
ATOM 2905 N N . GLY B 1 143 ? -0.013 -5.711 -24.266 1 95.94 143 GLY B N 1
ATOM 2906 C CA . GLY B 1 143 ? 1.269 -5.863 -24.938 1 95.94 143 GLY B CA 1
ATOM 2907 C C . GLY B 1 143 ? 2.363 -6.379 -24.031 1 95.94 143 GLY B C 1
ATOM 2908 O O . GLY B 1 143 ? 3.543 -6.336 -24.375 1 95.94 143 GLY B O 1
ATOM 2909 N N . GLN B 1 144 ? 2.035 -6.789 -22.859 1 95.94 144 GLN B N 1
ATOM 2910 C CA . GLN B 1 144 ? 3.006 -7.254 -21.875 1 95.94 144 GLN B CA 1
ATOM 2911 C C . GLN B 1 144 ? 2.787 -8.727 -21.531 1 95.94 144 GLN B C 1
ATOM 2913 O O . GLN B 1 144 ? 1.648 -9.195 -21.484 1 95.94 144 GLN B O 1
ATOM 2918 N N . GLU B 1 145 ? 3.844 -9.391 -21.297 1 96.56 145 GLU B N 1
ATOM 2919 C CA . GLU B 1 145 ? 3.766 -10.789 -20.875 1 96.56 145 GLU B CA 1
ATOM 2920 C C . GLU B 1 145 ? 3.602 -10.906 -19.359 1 96.56 145 GLU B C 1
ATOM 2922 O O . GLU B 1 145 ? 2.953 -11.828 -18.875 1 96.56 145 GLU B O 1
ATOM 2927 N N . TYR B 1 146 ? 4.227 -9.977 -18.703 1 98.56 146 TYR B N 1
ATOM 2928 C CA . TYR B 1 146 ? 4.172 -9.93 -17.234 1 98.56 146 TYR B CA 1
ATOM 2929 C C . TYR B 1 146 ? 3.67 -8.578 -16.75 1 98.56 146 TYR B C 1
ATOM 2931 O O . TYR B 1 146 ? 3.578 -7.629 -17.531 1 98.56 146 TYR B O 1
ATOM 2939 N N . VAL B 1 147 ? 3.307 -8.445 -15.5 1 98.69 147 VAL B N 1
ATOM 2940 C CA . VAL B 1 147 ? 2.604 -7.266 -15.008 1 98.69 147 VAL B CA 1
ATOM 2941 C C . VAL B 1 147 ? 3.57 -6.086 -14.922 1 98.69 147 VAL B C 1
ATOM 2943 O O . VAL B 1 147 ? 3.146 -4.93 -14.867 1 98.69 147 VAL B O 1
ATOM 2946 N N . ALA B 1 148 ? 4.875 -6.352 -14.797 1 97.81 148 ALA B N 1
ATOM 2947 C CA . ALA B 1 148 ? 5.855 -5.277 -14.68 1 97.81 148 ALA B CA 1
ATOM 2948 C C . ALA B 1 148 ? 6.922 -5.387 -15.766 1 97.81 148 ALA B C 1
ATOM 2950 O O . ALA B 1 148 ? 8.086 -5.051 -15.539 1 97.81 148 ALA B O 1
ATOM 2951 N N . GLY B 1 149 ? 6.598 -5.902 -16.953 1 93.69 149 GLY B N 1
ATOM 2952 C CA . GLY B 1 149 ? 7.559 -5.961 -18.047 1 93.69 149 GLY B CA 1
ATOM 2953 C C . GLY B 1 149 ? 7.637 -7.328 -18.703 1 93.69 149 GLY B C 1
ATOM 2954 O O . GLY B 1 149 ? 6.609 -7.961 -18.953 1 93.69 149 GLY B O 1
ATOM 2955 N N . ASP B 1 150 ? 8.906 -7.711 -19 1 94.88 150 ASP B N 1
ATOM 2956 C CA . ASP B 1 150 ? 9.039 -8.836 -19.906 1 94.88 150 ASP B CA 1
ATOM 2957 C C . ASP B 1 150 ? 9.57 -10.07 -19.188 1 94.88 150 ASP B C 1
ATOM 2959 O O . ASP B 1 150 ? 9.961 -11.055 -19.828 1 94.88 150 ASP B O 1
ATOM 2963 N N . HIS B 1 151 ? 9.617 -10.047 -17.969 1 96.5 151 HIS B N 1
ATOM 2964 C CA . HIS B 1 151 ? 10.016 -11.219 -17.203 1 96.5 151 HIS B CA 1
ATOM 2965 C C . HIS B 1 151 ? 9.312 -11.258 -15.844 1 96.5 151 HIS B C 1
ATOM 2967 O O . HIS B 1 151 ? 8.742 -10.258 -15.414 1 96.5 151 HIS B O 1
ATOM 2973 N N . LEU B 1 152 ? 9.344 -12.422 -15.227 1 98.25 152 LEU B N 1
ATOM 2974 C CA . LEU B 1 152 ? 8.695 -12.672 -13.945 1 98.25 152 LEU B CA 1
ATOM 2975 C C . LEU B 1 152 ? 9.336 -11.836 -12.836 1 98.25 152 LEU B C 1
ATOM 2977 O O . LEU B 1 152 ? 10.562 -11.773 -12.727 1 98.25 152 LEU B O 1
ATOM 2981 N N . THR B 1 153 ? 8.555 -11.125 -12.086 1 98.69 153 THR B N 1
ATOM 2982 C CA . THR B 1 153 ? 8.992 -10.414 -10.891 1 98.69 153 THR B CA 1
ATOM 2983 C C . THR B 1 153 ? 8.086 -10.719 -9.703 1 98.69 153 THR B C 1
ATOM 2985 O O . THR B 1 153 ? 7.094 -11.438 -9.844 1 98.69 153 THR B O 1
ATOM 2988 N N . ILE B 1 154 ? 8.383 -10.164 -8.555 1 98.88 154 ILE B N 1
ATOM 2989 C CA . ILE B 1 154 ? 7.562 -10.344 -7.363 1 98.88 154 ILE B CA 1
ATOM 2990 C C . ILE B 1 154 ? 6.211 -9.656 -7.555 1 98.88 154 ILE B C 1
ATOM 2992 O O . ILE B 1 154 ? 5.246 -9.961 -6.848 1 98.88 154 ILE B O 1
ATOM 2996 N N . ALA B 1 155 ? 6.09 -8.672 -8.477 1 98.88 155 ALA B N 1
ATOM 2997 C CA . ALA B 1 155 ? 4.789 -8.086 -8.773 1 98.88 155 ALA B CA 1
ATOM 2998 C C . ALA B 1 155 ? 3.836 -9.133 -9.352 1 98.88 155 ALA B C 1
ATOM 3000 O O . ALA B 1 155 ? 2.658 -9.172 -8.992 1 98.88 155 ALA B O 1
ATOM 3001 N N . ASP B 1 156 ? 4.355 -9.977 -10.258 1 98.88 156 ASP B N 1
ATOM 3002 C CA . ASP B 1 156 ? 3.535 -11.055 -10.797 1 98.88 156 ASP B CA 1
ATOM 3003 C C . ASP B 1 156 ? 3.072 -12 -9.688 1 98.88 156 ASP B C 1
ATOM 3005 O O . ASP B 1 156 ? 1.918 -12.43 -9.672 1 98.88 156 ASP B O 1
ATOM 3009 N N . ILE B 1 157 ? 3.963 -12.289 -8.812 1 98.88 157 ILE B N 1
ATOM 3010 C CA . ILE B 1 157 ? 3.68 -13.25 -7.746 1 98.88 157 ILE B CA 1
ATOM 3011 C C . ILE B 1 157 ? 2.592 -12.695 -6.828 1 98.88 157 ILE B C 1
ATOM 3013 O O . ILE B 1 157 ? 1.618 -13.383 -6.523 1 98.88 157 ILE B O 1
ATOM 3017 N N . ALA B 1 158 ? 2.734 -11.453 -6.379 1 98.88 158 ALA B N 1
ATOM 3018 C CA . ALA B 1 158 ? 1.746 -10.828 -5.508 1 98.88 158 ALA B CA 1
ATOM 3019 C C . ALA B 1 158 ? 0.382 -10.758 -6.188 1 98.88 158 ALA B C 1
ATOM 3021 O O . ALA B 1 158 ? -0.632 -11.141 -5.598 1 98.88 158 ALA B O 1
ATOM 3022 N N . ILE B 1 159 ? 0.357 -10.258 -7.406 1 98.88 159 ILE B N 1
ATOM 3023 C CA . ILE B 1 159 ? -0.888 -10.039 -8.133 1 98.88 159 ILE B CA 1
ATOM 3024 C C . ILE B 1 159 ? -1.521 -11.391 -8.484 1 98.88 159 ILE B C 1
ATOM 3026 O O . ILE B 1 159 ? -2.746 -11.531 -8.453 1 98.88 159 ILE B O 1
ATOM 3030 N N . LEU B 1 160 ? -0.716 -12.43 -8.742 1 98.88 160 LEU B N 1
ATOM 3031 C CA . LEU B 1 160 ? -1.233 -13.773 -8.992 1 98.88 160 LEU B CA 1
ATOM 3032 C C . LEU B 1 160 ? -1.992 -14.297 -7.773 1 98.88 160 LEU B C 1
ATOM 3034 O O . LEU B 1 160 ? -3.055 -14.906 -7.918 1 98.88 160 LEU B O 1
ATOM 3038 N N . ALA B 1 161 ? -1.426 -14.109 -6.578 1 98.81 161 ALA B N 1
ATOM 3039 C CA . ALA B 1 161 ? -2.123 -14.531 -5.367 1 98.81 161 ALA B CA 1
ATOM 3040 C C . ALA B 1 161 ? -3.502 -13.883 -5.277 1 98.81 161 ALA B C 1
ATOM 3042 O O . ALA B 1 161 ? -4.484 -14.547 -4.938 1 98.81 161 ALA B O 1
ATOM 3043 N N . THR B 1 162 ? -3.619 -12.602 -5.621 1 98.88 162 THR B N 1
ATOM 3044 C CA . THR B 1 162 ? -4.879 -11.867 -5.574 1 98.88 162 THR B CA 1
ATOM 3045 C C . THR B 1 162 ? -5.828 -12.352 -6.668 1 98.88 162 THR B C 1
ATOM 3047 O O . THR B 1 162 ? -6.973 -12.711 -6.387 1 98.88 162 THR B O 1
ATOM 3050 N N . VAL B 1 163 ? -5.355 -12.438 -7.902 1 98.88 163 VAL B N 1
ATOM 3051 C CA . VAL B 1 163 ? -6.211 -12.781 -9.031 1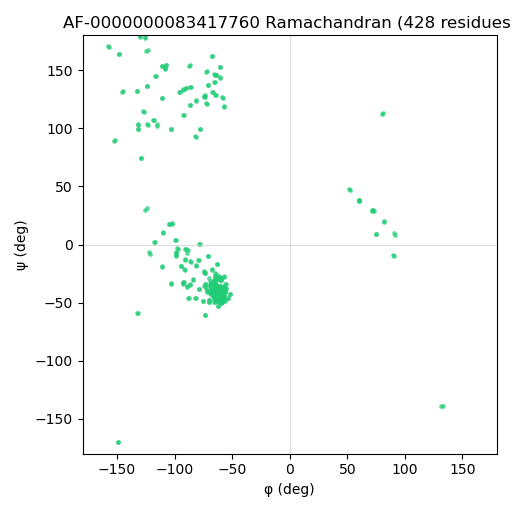 98.88 163 VAL B CA 1
ATOM 3052 C C . VAL B 1 163 ? -6.695 -14.219 -8.898 1 98.88 163 VAL B C 1
ATOM 3054 O O . VAL B 1 163 ? -7.844 -14.531 -9.227 1 98.88 163 VAL B O 1
ATOM 3057 N N . SER B 1 164 ? -5.816 -15.109 -8.406 1 98.75 164 SER B N 1
ATOM 3058 C CA . SER B 1 164 ? -6.258 -16.484 -8.211 1 98.75 164 SER B CA 1
ATOM 3059 C C . SER B 1 164 ? -7.344 -16.578 -7.145 1 98.75 164 SER B C 1
ATOM 3061 O O . SER B 1 164 ? -8.203 -17.453 -7.199 1 98.75 164 SER B O 1
ATOM 3063 N N . THR B 1 165 ? -7.328 -15.703 -6.156 1 98.69 165 THR B N 1
ATOM 3064 C CA . THR B 1 165 ? -8.422 -15.602 -5.191 1 98.69 165 THR B CA 1
ATOM 3065 C C . THR B 1 165 ? -9.719 -15.219 -5.887 1 98.69 165 THR B C 1
ATOM 3067 O O . THR B 1 165 ? -10.766 -15.812 -5.633 1 98.69 165 THR B O 1
ATOM 3070 N N . PHE B 1 166 ? -9.664 -14.164 -6.785 1 98.69 166 PHE B N 1
ATOM 3071 C CA . PHE B 1 166 ? -10.828 -13.766 -7.566 1 98.69 166 PHE B CA 1
ATOM 3072 C C . PHE B 1 166 ? -11.406 -14.953 -8.328 1 98.69 166 PHE B C 1
ATOM 3074 O O . PHE B 1 166 ? -12.617 -15.188 -8.289 1 98.69 166 PHE B O 1
ATOM 3081 N N . VAL B 1 167 ? -10.539 -15.688 -8.945 1 98.19 167 VAL B N 1
ATOM 3082 C CA . VAL B 1 167 ? -10.953 -16.828 -9.766 1 98.19 167 VAL B CA 1
ATOM 3083 C C . VAL B 1 167 ? -11.562 -17.906 -8.875 1 98.19 167 VAL B C 1
ATOM 3085 O O . VAL B 1 167 ? -12.586 -18.5 -9.227 1 98.19 167 VAL B O 1
ATOM 3088 N N . ALA B 1 168 ? -11 -18.156 -7.738 1 97.75 168 ALA B N 1
ATOM 3089 C CA . ALA B 1 168 ? -11.469 -19.188 -6.816 1 97.75 168 ALA B CA 1
ATOM 3090 C C . ALA B 1 168 ? -12.883 -18.906 -6.34 1 97.75 168 ALA B C 1
ATOM 3092 O O . ALA B 1 168 ? -13.648 -19.828 -6.047 1 97.75 168 ALA B O 1
ATOM 3093 N N . VAL B 1 169 ? -13.266 -17.625 -6.316 1 97.31 169 VAL B N 1
ATOM 3094 C CA . VAL B 1 169 ? -14.609 -17.281 -5.863 1 97.31 169 VAL B CA 1
ATOM 3095 C C . VAL B 1 169 ? -15.5 -16.984 -7.066 1 97.31 169 VAL B C 1
ATOM 3097 O O . VAL B 1 169 ? -16.438 -16.188 -6.965 1 97.31 169 VAL B O 1
ATOM 3100 N N . ASN B 1 170 ? -15.094 -17.406 -8.234 1 96.25 170 ASN B N 1
ATOM 3101 C CA . ASN B 1 170 ? -15.883 -17.5 -9.461 1 96.25 170 ASN B CA 1
ATOM 3102 C C . ASN B 1 170 ? -15.961 -16.156 -10.172 1 96.25 170 ASN B C 1
ATOM 3104 O O . ASN B 1 170 ? -16.938 -15.875 -10.883 1 96.25 170 ASN B O 1
ATOM 3108 N N . PHE B 1 171 ? -15.055 -15.266 -9.859 1 98.19 171 PHE B N 1
ATOM 3109 C CA . PHE B 1 171 ? -14.945 -14.094 -10.711 1 98.19 171 PHE B CA 1
ATOM 3110 C C . PHE B 1 171 ? -14.445 -14.477 -12.102 1 98.19 171 PHE B C 1
ATOM 3112 O O . PHE B 1 171 ? -13.453 -15.188 -12.234 1 98.19 171 PHE B O 1
ATOM 3119 N N . GLU B 1 172 ? -15.055 -14.047 -13.148 1 97.94 172 GLU B N 1
ATOM 3120 C CA . GLU B 1 172 ? -14.742 -14.445 -14.516 1 97.94 172 GLU B CA 1
ATOM 3121 C C . GLU B 1 172 ? -13.742 -13.492 -15.156 1 97.94 172 GLU B C 1
ATOM 3123 O O . GLU B 1 172 ? -13.914 -12.273 -15.094 1 97.94 172 GLU B O 1
ATOM 3128 N N . LEU B 1 173 ? -12.742 -14.078 -15.805 1 98.56 173 LEU B N 1
ATOM 3129 C CA . LEU B 1 173 ? -11.703 -13.273 -16.422 1 98.56 173 LEU B CA 1
ATOM 3130 C C . LEU B 1 173 ? -11.977 -13.086 -17.922 1 98.56 173 LEU B C 1
ATOM 3132 O O . LEU B 1 173 ? -11.25 -12.367 -18.594 1 98.56 173 LEU B O 1
ATOM 3136 N N . LYS B 1 174 ? -13.008 -13.68 -18.469 1 97.44 174 LYS B N 1
ATOM 3137 C CA . LYS B 1 174 ? -13.297 -13.695 -19.906 1 97.44 174 LYS B CA 1
ATOM 3138 C C . LYS B 1 174 ? -13.367 -12.281 -20.469 1 97.44 174 LYS B C 1
ATOM 3140 O O . LYS B 1 174 ? -12.977 -12.039 -21.609 1 97.44 174 LYS B O 1
ATOM 3145 N N . SER B 1 175 ? -13.93 -11.305 -19.734 1 98.25 175 SER B N 1
ATOM 3146 C CA . SER B 1 175 ? -14.078 -9.922 -20.172 1 98.25 175 SER B CA 1
ATOM 3147 C C . SER B 1 175 ? -12.766 -9.156 -20.047 1 98.25 175 SER B C 1
ATOM 3149 O O . SER B 1 175 ? -12.688 -7.977 -20.375 1 98.25 175 SER B O 1
ATOM 3151 N N . TYR B 1 176 ? -11.719 -9.828 -19.578 1 98.81 176 TYR B N 1
ATOM 3152 C CA . TYR B 1 176 ? -10.383 -9.273 -19.375 1 98.81 176 TYR B CA 1
ATOM 3153 C C . TYR B 1 176 ? -9.32 -10.148 -20.031 1 98.81 176 TYR B C 1
ATOM 3155 O O . TYR B 1 176 ? -8.516 -10.773 -19.328 1 98.81 176 TYR B O 1
ATOM 3163 N N . PRO B 1 177 ? -9.242 -10.086 -21.328 1 98.75 177 PRO B N 1
ATOM 3164 C CA . PRO B 1 177 ? -8.445 -11.07 -22.062 1 98.75 177 PRO B CA 1
ATOM 3165 C C . PRO B 1 177 ? -6.953 -10.984 -21.734 1 98.75 177 PRO B C 1
ATOM 3167 O O . PRO B 1 177 ? -6.258 -12.008 -21.734 1 98.75 177 PRO B O 1
ATOM 3170 N N . ASN B 1 178 ? -6.445 -9.75 -21.547 1 98.81 178 ASN B N 1
ATOM 3171 C CA . ASN B 1 178 ? -5.035 -9.633 -21.188 1 98.81 178 ASN B CA 1
ATOM 3172 C C . ASN B 1 178 ? -4.742 -10.266 -19.828 1 98.81 178 ASN B C 1
ATOM 3174 O O . ASN B 1 178 ? -3.691 -10.883 -19.641 1 98.81 178 ASN B O 1
ATOM 3178 N N . VAL B 1 179 ? -5.664 -10.117 -18.859 1 98.88 179 VAL B N 1
ATOM 3179 C CA . VAL B 1 179 ? -5.504 -10.734 -17.547 1 98.88 179 VAL B CA 1
ATOM 3180 C C . VAL B 1 179 ? -5.582 -12.25 -17.672 1 98.88 179 VAL B C 1
ATOM 3182 O O . VAL B 1 179 ? -4.789 -12.977 -17.062 1 98.88 179 VAL B O 1
ATOM 3185 N N . ALA B 1 180 ? -6.559 -12.727 -18.469 1 98.75 180 ALA B N 1
ATOM 3186 C CA . ALA B 1 180 ? -6.719 -14.172 -18.656 1 98.75 180 ALA B CA 1
ATOM 3187 C C . ALA B 1 180 ? -5.453 -14.789 -19.25 1 98.75 180 ALA B C 1
ATOM 3189 O O . ALA B 1 180 ? -5 -15.836 -18.781 1 98.75 180 ALA B O 1
ATOM 3190 N N . LYS B 1 181 ? -4.91 -14.141 -20.234 1 98.56 181 LYS B N 1
ATOM 3191 C CA . LYS B 1 181 ? -3.682 -14.617 -20.859 1 98.56 181 LYS B CA 1
ATOM 3192 C C . LYS B 1 181 ? -2.523 -14.641 -19.875 1 98.56 181 LYS B C 1
ATOM 3194 O O . LYS B 1 181 ? -1.789 -15.625 -19.781 1 98.56 181 LYS B O 1
ATOM 3199 N N . TRP B 1 182 ? -2.348 -13.57 -19.172 1 98.75 182 TRP B N 1
ATOM 3200 C CA . TRP B 1 182 ? -1.309 -13.469 -18.156 1 98.75 182 TRP B CA 1
ATOM 3201 C C . TRP B 1 182 ? -1.479 -14.547 -17.094 1 98.75 182 TRP B C 1
ATOM 3203 O O . TRP B 1 182 ? -0.507 -15.188 -16.688 1 98.75 182 TRP B O 1
ATOM 3213 N N . TYR B 1 183 ? -2.697 -14.734 -16.609 1 98.56 183 TYR B N 1
ATOM 3214 C CA . TYR B 1 183 ? -3.004 -15.711 -15.578 1 98.56 183 TYR B CA 1
ATOM 3215 C C . TYR B 1 183 ? -2.631 -17.125 -16.031 1 98.56 183 TYR B C 1
ATOM 3217 O O . TYR B 1 183 ? -2.002 -17.875 -15.281 1 98.56 183 TYR B O 1
ATOM 3225 N N . ALA B 1 184 ? -2.949 -17.453 -17.219 1 97.75 184 ALA B N 1
ATOM 3226 C CA . ALA B 1 184 ? -2.627 -18.766 -17.781 1 97.75 184 ALA B CA 1
ATOM 3227 C C . ALA B 1 184 ? -1.117 -18.984 -17.844 1 97.75 184 ALA B C 1
ATOM 3229 O O . ALA B 1 184 ? -0.63 -20.078 -17.594 1 97.75 184 ALA B O 1
ATOM 3230 N N . ASN B 1 185 ? -0.41 -18.016 -18.219 1 97.31 185 ASN B N 1
ATOM 3231 C CA . ASN B 1 185 ? 1.047 -18.094 -18.25 1 97.31 185 ASN B CA 1
ATOM 3232 C C . ASN B 1 185 ? 1.625 -18.234 -16.844 1 97.31 185 ASN B C 1
ATOM 3234 O O . ASN B 1 185 ? 2.527 -19.047 -16.625 1 97.31 185 ASN B O 1
ATOM 3238 N N . ALA B 1 186 ? 1.108 -17.375 -15.922 1 93.75 186 ALA B N 1
ATOM 3239 C CA . ALA B 1 186 ? 1.612 -17.359 -14.547 1 93.75 186 ALA B CA 1
ATOM 3240 C C . ALA B 1 186 ? 1.454 -18.719 -13.891 1 93.75 186 ALA B C 1
ATOM 3242 O O . ALA B 1 186 ? 2.34 -19.172 -13.164 1 93.75 186 ALA B O 1
ATOM 3243 N N . GLU B 1 187 ? 0.383 -19.406 -14.18 1 94.81 187 GLU B N 1
ATOM 3244 C CA . GLU B 1 187 ? 0.14 -20.75 -13.656 1 94.81 187 GLU B CA 1
ATOM 3245 C C . GLU B 1 187 ? 1.271 -21.703 -14.023 1 94.81 187 GLU B C 1
ATOM 3247 O O . GLU B 1 187 ? 1.597 -22.625 -13.266 1 94.81 187 GLU B O 1
ATOM 3252 N N . LYS B 1 188 ? 1.908 -21.422 -15.102 1 96.06 188 LYS B N 1
ATOM 3253 C CA . LYS B 1 188 ? 2.936 -22.312 -15.625 1 96.06 188 LYS B CA 1
ATOM 3254 C C . LYS B 1 188 ? 4.316 -21.938 -15.094 1 96.06 188 LYS B C 1
ATOM 3256 O O . LYS B 1 188 ? 5.16 -22.812 -14.867 1 96.06 188 LYS B O 1
ATOM 3261 N N . VAL B 1 189 ? 4.508 -20.703 -14.867 1 96.88 189 VAL B N 1
ATOM 3262 C CA . VAL B 1 189 ? 5.902 -20.281 -14.75 1 96.88 189 VAL B CA 1
ATOM 3263 C C . VAL B 1 189 ? 6.199 -19.891 -13.305 1 96.88 189 VAL B C 1
ATOM 3265 O O . VAL B 1 189 ? 7.359 -19.766 -12.914 1 96.88 189 VAL B O 1
ATOM 3268 N N . VAL B 1 190 ? 5.207 -19.594 -12.477 1 97.19 190 VAL B N 1
ATOM 3269 C CA . VAL B 1 190 ? 5.469 -19.109 -11.125 1 97.19 190 VAL B CA 1
ATOM 3270 C C . VAL B 1 190 ? 5.777 -20.297 -10.203 1 97.19 190 VAL B C 1
ATOM 3272 O O . VAL B 1 190 ? 4.945 -21.188 -10.023 1 97.19 190 VAL B O 1
ATOM 3275 N N . PRO B 1 191 ? 6.902 -20.266 -9.555 1 96.75 191 PRO B N 1
ATOM 3276 C CA . PRO B 1 191 ? 7.188 -21.312 -8.578 1 96.75 191 PRO B CA 1
ATOM 3277 C C . PRO B 1 191 ? 6.23 -21.281 -7.387 1 96.75 191 PRO B C 1
ATOM 3279 O O . PRO B 1 191 ? 5.844 -20.203 -6.93 1 96.75 191 PRO B O 1
ATOM 3282 N N . GLY B 1 192 ? 5.801 -22.438 -6.918 1 96.56 192 GLY B N 1
ATOM 3283 C CA . GLY B 1 192 ? 4.918 -22.5 -5.766 1 96.56 192 GLY B CA 1
ATOM 3284 C C . GLY B 1 192 ? 3.449 -22.484 -6.137 1 96.56 192 GLY B C 1
ATOM 3285 O O . GLY B 1 192 ? 2.582 -22.406 -5.262 1 96.56 192 GLY B O 1
ATOM 3286 N N . TRP B 1 193 ? 3.164 -22.594 -7.418 1 96.88 193 TRP B N 1
ATOM 3287 C CA . TRP B 1 193 ? 1.786 -22.562 -7.898 1 96.88 193 TRP B CA 1
ATOM 3288 C C . TRP B 1 193 ? 0.955 -23.656 -7.242 1 96.88 193 TRP B C 1
ATOM 3290 O O . TRP B 1 193 ? -0.185 -23.422 -6.832 1 96.88 193 TRP B O 1
ATOM 3300 N N . SER B 1 194 ? 1.494 -24.875 -7.129 1 96.5 194 SER B N 1
ATOM 3301 C CA . SER B 1 194 ? 0.775 -25.984 -6.516 1 96.5 194 SER B CA 1
ATOM 3302 C C . SER B 1 194 ? 0.405 -25.672 -5.07 1 96.5 194 SER B C 1
ATOM 3304 O O . SER B 1 194 ? -0.713 -25.953 -4.633 1 96.5 194 SER B O 1
ATOM 3306 N N . GLU B 1 195 ? 1.317 -25.109 -4.387 1 96.5 195 GLU B N 1
ATOM 3307 C CA . GLU B 1 195 ? 1.034 -24.75 -3.002 1 96.5 195 GLU B CA 1
ATOM 3308 C C . GLU B 1 195 ? 0.003 -23.625 -2.932 1 96.5 195 GLU B C 1
ATOM 3310 O O . GLU B 1 195 ? -0.825 -23.578 -2.02 1 96.5 195 GLU B O 1
ATOM 3315 N N . ASN B 1 196 ? 0.105 -22.641 -3.865 1 97.75 196 ASN B N 1
ATOM 3316 C CA . ASN B 1 196 ? -0.934 -21.625 -3.99 1 97.75 196 ASN B CA 1
ATOM 3317 C C . ASN B 1 196 ? -2.318 -22.25 -4.129 1 97.75 196 ASN B C 1
ATOM 3319 O O . ASN B 1 196 ? -3.262 -21.844 -3.453 1 97.75 196 ASN B O 1
ATOM 3323 N N . LEU B 1 197 ? -2.418 -23.312 -4.93 1 97.44 197 LEU B N 1
ATOM 3324 C CA . LEU B 1 197 ? -3.693 -23.984 -5.172 1 97.44 197 LEU B CA 1
ATOM 3325 C C . LEU B 1 197 ? -4.195 -24.656 -3.904 1 97.44 197 LEU B C 1
ATOM 3327 O O . LEU B 1 197 ? -5.402 -24.703 -3.652 1 97.44 197 LEU B O 1
ATOM 3331 N N . GLU B 1 198 ? -3.289 -25.219 -3.145 1 97.62 198 GLU B N 1
ATOM 3332 C CA . GLU B 1 198 ? -3.678 -25.859 -1.892 1 97.62 198 GLU B CA 1
ATOM 3333 C C . GLU B 1 198 ? -4.301 -24.844 -0.926 1 97.62 198 GLU B C 1
ATOM 3335 O O . GLU B 1 198 ? -5.324 -25.141 -0.298 1 97.62 198 GLU B O 1
ATOM 3340 N N . GLY B 1 199 ? -3.631 -23.703 -0.79 1 97.88 199 GLY B N 1
ATOM 3341 C CA . GLY B 1 199 ? -4.199 -22.656 0.039 1 97.88 199 GLY B CA 1
ATOM 3342 C C . GLY B 1 199 ? -5.547 -22.172 -0.457 1 97.88 199 GLY B C 1
ATOM 3343 O O . GLY B 1 199 ? -6.465 -21.953 0.338 1 97.88 199 GLY B O 1
ATOM 3344 N N . LEU B 1 200 ? -5.695 -22.078 -1.78 1 98.06 200 LEU B N 1
ATOM 3345 C CA . LEU B 1 200 ? -6.934 -21.609 -2.395 1 98.06 200 LEU B CA 1
ATOM 3346 C C . LEU B 1 200 ? -8.07 -22.594 -2.148 1 98.06 200 LEU B C 1
ATOM 3348 O O . LEU B 1 200 ? -9.219 -22.188 -1.975 1 98.06 200 LEU B O 1
ATOM 3352 N N . ALA B 1 201 ? -7.738 -23.859 -2.195 1 97.75 201 ALA B N 1
ATOM 3353 C CA . ALA B 1 201 ? -8.758 -24.875 -1.949 1 97.75 201 ALA B CA 1
ATOM 3354 C C . ALA B 1 201 ? -9.344 -24.734 -0.549 1 97.75 201 ALA B C 1
ATOM 3356 O O . ALA B 1 201 ? -10.562 -24.844 -0.365 1 97.75 201 ALA B O 1
ATOM 3357 N N . GLN B 1 202 ? -8.516 -24.438 0.403 1 96.25 202 GLN B N 1
ATOM 3358 C CA . GLN B 1 202 ? -8.969 -24.234 1.773 1 96.25 202 GLN B CA 1
ATOM 3359 C C . GLN B 1 202 ? -9.82 -22.969 1.885 1 96.25 202 GLN B C 1
ATOM 3361 O O . GLN B 1 202 ? -10.867 -22.984 2.539 1 96.25 202 GLN B O 1
ATOM 3366 N N . MET B 1 203 ? -9.391 -21.969 1.267 1 96 203 MET B N 1
ATOM 3367 C CA . MET B 1 203 ? -10.133 -20.719 1.264 1 96 203 MET B CA 1
ATOM 3368 C C . MET B 1 203 ? -11.5 -20.891 0.617 1 96 203 MET B C 1
ATOM 3370 O O . MET B 1 203 ? -12.508 -20.406 1.135 1 96 203 MET B O 1
ATOM 3374 N N . LYS B 1 204 ? -11.523 -21.562 -0.5 1 96.81 204 LYS B N 1
ATOM 3375 C CA . LYS B 1 204 ? -12.773 -21.766 -1.237 1 96.81 204 LYS B CA 1
ATOM 3376 C C . LYS B 1 204 ? -13.773 -22.562 -0.41 1 96.81 204 LYS B C 1
ATOM 3378 O O . LYS B 1 204 ? -14.977 -22.281 -0.44 1 96.81 204 LYS B O 1
ATOM 3383 N N . GLN B 1 205 ? -13.273 -23.547 0.277 1 96.19 205 GLN B N 1
ATOM 3384 C CA . GLN B 1 205 ? -14.148 -24.328 1.149 1 96.19 205 GLN B CA 1
ATOM 3385 C C . GLN B 1 205 ? -14.812 -23.438 2.197 1 96.19 205 GLN B C 1
ATOM 3387 O O . GLN B 1 205 ? -16.016 -23.547 2.422 1 96.19 205 GLN B O 1
ATOM 3392 N N . TRP B 1 206 ? -14.047 -22.672 2.814 1 94.19 206 TRP B N 1
ATOM 3393 C CA . TRP B 1 206 ? -14.57 -21.75 3.812 1 94.19 206 TRP B CA 1
ATOM 3394 C C . TRP B 1 206 ? -15.539 -20.75 3.176 1 94.19 206 TRP B C 1
ATOM 3396 O O . TRP B 1 206 ? -16.609 -20.484 3.725 1 94.19 206 TRP B O 1
ATOM 3406 N N . PHE B 1 207 ? -15.188 -20.203 2.043 1 95.75 207 PHE B N 1
ATOM 3407 C CA . PHE B 1 207 ? -15.984 -19.234 1.305 1 95.75 207 PHE B CA 1
ATOM 3408 C C . PHE B 1 207 ? -17.344 -19.812 0.95 1 95.75 207 PHE B C 1
ATOM 3410 O O . PHE B 1 207 ? -18.375 -19.188 1.198 1 95.75 207 PHE B O 1
ATOM 3417 N N . ASP B 1 208 ? -17.359 -21 0.395 1 95.81 208 ASP B N 1
ATOM 3418 C CA . ASP B 1 208 ? -18.594 -21.641 -0.022 1 95.81 208 ASP B CA 1
ATOM 3419 C C . ASP B 1 208 ? -19.516 -21.906 1.175 1 95.81 208 ASP B C 1
ATOM 3421 O O . ASP B 1 208 ? -20.719 -21.703 1.096 1 95.81 208 ASP B O 1
ATOM 3425 N N . ALA B 1 209 ? -18.922 -22.312 2.246 1 94.06 209 ALA B N 1
ATOM 3426 C CA . ALA B 1 209 ? -19.688 -22.562 3.461 1 94.06 209 ALA B CA 1
ATOM 3427 C C . ALA B 1 209 ? -20.312 -21.266 3.99 1 94.06 209 ALA B C 1
ATOM 3429 O O . ALA B 1 209 ? -21.484 -21.25 4.367 1 94.06 209 ALA B O 1
ATOM 3430 N N . LYS B 1 210 ? -19.531 -20.25 3.979 1 93 210 LYS B N 1
ATOM 3431 C CA . LYS B 1 210 ? -20 -18.969 4.5 1 93 210 LYS B CA 1
ATOM 3432 C C . LYS B 1 210 ? -21.094 -18.375 3.602 1 93 210 LYS B C 1
ATOM 3434 O O . LYS B 1 210 ? -22.078 -17.812 4.09 1 93 210 LYS B O 1
ATOM 3439 N N . MET B 1 211 ? -20.906 -18.469 2.348 1 93.44 211 MET B N 1
ATOM 3440 C CA . MET B 1 211 ? -21.875 -17.906 1.406 1 93.44 211 MET B CA 1
ATOM 3441 C C . MET B 1 211 ? -23.203 -18.625 1.517 1 93.44 211 MET B C 1
ATOM 3443 O O . MET B 1 211 ? -24.266 -18.016 1.341 1 93.44 211 MET B O 1
ATOM 3447 N N . LYS B 1 212 ? -23.141 -19.875 1.765 1 91.25 212 LYS B N 1
ATOM 3448 C CA . LYS B 1 212 ? -24.359 -20.641 1.998 1 91.25 212 LYS B CA 1
ATOM 3449 C C . LYS B 1 212 ? -25.094 -20.141 3.238 1 91.25 212 LYS B C 1
ATOM 3451 O O . LYS B 1 212 ? -26.328 -20.016 3.234 1 91.25 212 LYS B O 1
ATOM 3456 N N . ASP B 1 213 ? -24.391 -19.766 4.207 1 88.81 213 ASP B N 1
ATOM 3457 C CA . ASP B 1 213 ? -24.953 -19.281 5.465 1 88.81 213 ASP B CA 1
ATOM 3458 C C . ASP B 1 213 ? -25.578 -17.906 5.293 1 88.81 213 ASP B C 1
ATOM 3460 O O . ASP B 1 213 ? -26.641 -17.625 5.844 1 88.81 213 ASP B O 1
ATOM 3464 N N . VAL B 1 214 ? -24.953 -17.031 4.555 1 87.25 214 VAL B N 1
ATOM 3465 C CA . VAL B 1 214 ? -25.406 -15.648 4.367 1 87.25 214 VAL B CA 1
ATOM 3466 C C . VAL B 1 214 ? -26.688 -15.641 3.537 1 87.25 214 VAL B C 1
ATOM 3468 O O . VAL B 1 214 ? -27.547 -14.773 3.73 1 87.25 214 VAL B O 1
ATOM 3471 N N . LYS B 1 215 ? -26.844 -16.562 2.676 1 83.5 215 LYS B N 1
ATOM 3472 C CA . LYS B 1 215 ? -28.016 -16.594 1.798 1 83.5 215 LYS B CA 1
ATOM 3473 C C . LYS B 1 215 ? -29.172 -17.359 2.451 1 83.5 215 LYS B C 1
ATOM 3475 O O . LYS B 1 215 ? -30.297 -17.328 1.949 1 83.5 215 LYS B O 1
ATOM 3480 N N . ALA B 1 216 ? -28.969 -17.906 3.518 1 79.94 216 ALA B N 1
ATOM 3481 C CA . ALA B 1 216 ? -30.031 -18.609 4.23 1 79.94 216 ALA B CA 1
ATOM 3482 C C . ALA B 1 216 ? -30.812 -17.641 5.125 1 79.94 216 ALA B C 1
ATOM 3484 O O . ALA B 1 216 ? -32.031 -17.719 5.211 1 79.94 216 ALA B O 1
#

Foldseek 3Di:
DEWEAALQDLLSLLLVLLCQVLVHDYPYDYQDVLVPSLVDPVNCVLPVVSDPGWDQDPNDIDDDSVVSSVVCCVPRNPDCQQAHPPPLLNVLLVVLVCLCVPQQLVLVCVQPVCCQNVLDDGDVVSVVSNVVSLVVQLVCLVVALANRHDGHYSSRSSVLSRVVLCVLQPNDCVVRVSVVNNNVVCCPPGGCNVSSVVSSVVVSVSSVVRVVVSVD/DEWEAALQDLLSLLLLLLCQVLVHDYPYDYQDVLVPSLVDPVNCVLPVVSDPGWDQDPNDIDDDSVVSSVVCCVPRNPDCQQAHPPPLLNVLLVVLVCLCVPQQLVLVCVQPVCCQNVLDDGDVVSVVSNVVSLVVQLVCLVVALANRHDGHYSSRSSVLSRVVLCVLQPNDCVVRVSVVNNNVVCCPPGGCNVSSVVSSVVVSVSSVVRVVVSVD

Nearest PDB structures (foldseek):
  5zwp-assembly1_B  TM=9.883E-01  e=1.268E-25  Musca domestica
  3mak-assembly1_A  TM=9.839E-01  e=2.051E-25  Drosophila melanogaster
  1jlv-assembly1_A  TM=9.883E-01  e=1.340E-24  Anopheles cracens
  1pn9-assembly1_B  TM=9.918E-01  e=9.181E-24  Anopheles gambiae
  8z3b-assembly1_A  TM=9.645E-01  e=9.702E-23  Plutella xylostella

Organism: Drosophila navojoa (NCBI:txid7232)

InterPro domains:
  IPR004045 Glutathione S-transferase, N-terminal [PF13417] (4-77)
  IPR004045 Glutathione S-transferase, N-terminal [PS50404] (1-80)
  IPR004046 Glutathione S-transferase, C-terminal [PF00043] (119-185)
  IPR010987 Glutathione S-transferase, C-terminal-like [PS50405] (86-207)
  IPR036249 Thioredoxin-like superfamily [SSF52833] (1-89)
  IPR036282 Glutathione S-transferase, C-terminal domain superfamily [SSF47616] (78-209)
  IPR040079 Glutathione transferase family [SFLDS00019] (1-212)

Sequence (432 aa):
MDFYYMPGSAPCRSVIMTAKALGVELNKKIVNTLEKEQLKPEFVKINPQHTIPTIVDNGFALWESRAILVYLVEKYGKDDSLYPKDPKQQAIVNQRLYFDMGVLFKSFADYYYPILIFNKPEDPENFKKIETAVGFLNTFLEGQEYVAGDHLTIADIAILATVSTFVAVNFELKSYPNVAKWYANAEKVVPGWSENLEGLAQMKQWFDAKMKDVKAMDFYYMPGSAPCRSVIMTAKALGVELNKKIVNTLEKEQLKPEFVKINPQHTIPTIVDNGFALWESRAILVYLVEKYGKDDSLYPKDPKQQAIVNQRLYFDMGVLFKSFADYYYPILIFNKPEDPENFKKIETAVGFLNTFLEGQEYVAGDHLTIADIAILATVSTFVAVNFELKSYPNVAKWYANAEKVVPGWSENLEGLAQMKQWFDAKMKDVKA

Secondary structure (DSSP, 8-state):
-EEEE-TT-HHHHHHHHHHHHHT---EEEE--GGGTGGGSHHHHTT-TT--S-EEEETTEEEESHHHHHHHHHHHH-SSSSSS--SHHHHHHHHHHHHHIIIIIHHHHHHHHHHHHHH-PPP-HHHHHHHHHHHHHHHHHTTT-SBTTBSS--HHHHHHHHHHHHHHHTT---TT-HHHHHHHHHHHHHSTTHHHHHHHHHHHHHHHHHHHHHHH-/-EEEE-TT-HHHHHHHHHHHHHT---EEEE--GGGTGGGSHHHHTT-TT--S-EEEETTEEEESHHHHHHHHHHHH-SSSSSS--SHHHHHHHHHHHHHIIIIIHHHHHHHHHHHHHH-PPP-HHHHHHHHHHHHHHHHHTTT-SBTTBSS--HHHHHHHHHHHHHHHTT---TT-HHHHHHHHHHHHHSTTHHHHHHHHHHHHHHHHHHHHHHH-

Solvent-accessible surface area (backbone atoms only — not comparable to full-atom values): 22352 Å² total; per-residue (Å²): 75,42,30,37,26,45,62,48,38,37,53,29,33,22,41,52,23,50,29,48,64,55,72,50,71,69,47,77,38,82,44,53,60,92,74,46,46,33,69,36,67,78,44,28,73,68,33,81,82,42,60,75,22,28,36,34,53,91,85,46,65,47,48,49,38,70,27,47,44,54,29,51,46,66,67,58,39,93,62,46,66,52,62,42,80,52,41,68,55,28,28,42,29,42,29,45,44,50,40,30,58,71,37,44,46,36,22,49,48,68,39,46,42,46,34,73,74,65,67,40,78,88,49,70,71,38,49,50,41,37,55,50,32,54,48,50,50,22,59,62,18,60,97,40,72,26,72,53,42,88,53,72,32,53,36,41,43,46,44,44,28,41,53,52,51,42,44,65,71,68,49,78,46,80,93,29,58,45,42,41,53,36,50,60,49,45,64,72,68,43,48,43,43,70,58,44,50,54,17,44,54,54,34,38,54,54,50,54,54,47,54,54,58,71,73,102,74,43,31,36,25,45,63,48,38,36,53,27,33,22,43,52,24,50,29,48,64,54,71,50,71,68,47,76,39,83,45,53,61,93,75,46,47,34,70,36,68,79,43,28,72,68,34,82,81,40,62,73,24,29,36,34,53,92,84,45,63,46,47,51,38,68,26,47,46,54,30,48,45,65,66,58,40,92,62,48,66,52,60,42,81,52,40,69,57,30,28,42,30,42,28,44,46,51,40,30,59,73,37,46,46,36,23,48,48,69,39,45,43,44,34,72,75,66,66,39,77,86,50,70,72,38,50,50,42,37,55,49,32,53,49,51,51,21,60,63,20,59,97,40,71,27,72,51,39,89,53,72,31,55,35,42,43,46,44,46,28,42,52,51,50,42,43,65,73,67,49,77,46,80,92,28,58,45,44,42,53,36,50,59,50,45,65,72,69,44,48,42,43,70,60,45,50,54,15,43,52,54,35,38,53,53,50,55,54,46,52,53,57,72,73,103